Protein 3RJT (pdb70)

CATH classification: 3.40.50.1110

Structure (mmCIF, N/CA/C/O backbone):
data_3RJT
#
_entry.id   3RJT
#
_cell.length_a   94.415
_cell.length_b   94.415
_cell.length_c   135.743
_cell.angle_alpha   90.000
_cell.angle_beta   90.000
_cell.angle_gamma   90.000
#
_symmetry.space_group_name_H-M   'P 4 21 2'
#
loop_
_entity.id
_entity.type
_entity.pdbx_description
1 polymer 'Lipolytic protein G-D-S-L family'
2 non-polymer 'ACETATE ION'
3 non-polymer 1,2-ETHANEDIOL
4 non-polymer 'SULFATE ION'
5 non-polymer 'CHLORIDE ION'
6 water water
#
loop_
_atom_site.group_PDB
_atom_site.id
_atom_site.type_symbol
_atom_site.label_atom_id
_atom_site.label_alt_id
_atom_site.label_comp_id
_atom_site.label_asym_id
_atom_site.label_entity_id
_atom_site.label_seq_id
_atom_site.pdbx_PDB_ins_code
_atom_site.Cartn_x
_atom_site.Cartn_y
_atom_site.Cartn_z
_atom_site.occupancy
_atom_site.B_iso_or_equiv
_atom_site.auth_seq_id
_atom_site.auth_comp_id
_atom_site.auth_asym_id
_atom_site.auth_atom_id
_atom_site.pdbx_PDB_model_num
ATOM 1 N N . ALA A 1 3 ? 24.828 8.246 17.360 1.00 47.07 0 ALA A N 1
ATOM 2 C CA . ALA A 1 3 ? 24.519 9.214 16.261 1.00 46.21 0 ALA A CA 1
ATOM 3 C C . ALA A 1 3 ? 25.045 10.606 16.593 1.00 45.46 0 ALA A C 1
ATOM 4 O O . ALA A 1 3 ? 24.275 11.543 16.844 1.00 45.66 0 ALA A O 1
ATOM 14 N N . ILE A 1 5 ? 27.069 14.297 16.840 1.00 33.48 2 ILE A N 1
ATOM 15 C CA . ILE A 1 5 ? 26.908 15.617 16.279 1.00 29.54 2 ILE A CA 1
ATOM 16 C C . ILE A 1 5 ? 28.344 16.124 16.035 1.00 27.61 2 ILE A C 1
ATOM 17 O O . ILE A 1 5 ? 29.148 16.193 16.978 1.00 28.16 2 ILE A O 1
ATOM 22 N N A GLU A 1 6 ? 28.672 16.433 14.782 0.50 25.47 3 GLU A N 1
ATOM 23 N N B GLU A 1 6 ? 28.653 16.446 14.775 0.50 25.62 3 GLU A N 1
ATOM 24 C CA A GLU A 1 6 ? 30.009 16.908 14.439 0.50 24.95 3 GLU A CA 1
ATOM 25 C CA B GLU A 1 6 ? 29.958 16.980 14.371 0.50 25.25 3 GLU A CA 1
ATOM 26 C C A GLU A 1 6 ? 30.236 18.317 14.987 0.50 23.46 3 GLU A C 1
ATOM 27 C C B GLU A 1 6 ? 30.218 18.342 15.011 0.50 23.58 3 GLU A C 1
ATOM 28 O O A GLU A 1 6 ? 29.300 19.107 15.071 0.50 22.09 3 GLU A O 1
ATOM 29 O O B GLU A 1 6 ? 29.293 19.133 15.161 0.50 22.27 3 GLU A O 1
ATOM 40 N N . PRO A 1 7 ? 31.479 18.631 15.370 1.00 23.09 4 PRO A N 1
ATOM 41 C CA . PRO A 1 7 ? 31.772 19.954 15.950 1.00 22.24 4 PRO A CA 1
ATOM 42 C C . PRO A 1 7 ? 31.447 21.104 14.984 1.00 21.55 4 PRO A C 1
ATOM 43 O O . PRO A 1 7 ? 31.525 20.926 13.743 1.00 22.49 4 PRO A O 1
ATOM 47 N N . GLY A 1 8 ? 31.077 22.264 15.548 1.00 19.55 5 GLY A N 1
ATOM 48 C CA . GLY A 1 8 ? 30.753 23.452 14.767 1.00 19.75 5 GLY A CA 1
ATOM 49 C C . GLY A 1 8 ? 29.424 23.388 14.034 1.00 18.57 5 GLY A C 1
ATOM 50 O O . GLY A 1 8 ? 29.213 24.111 13.070 1.00 22.17 5 GLY A O 1
ATOM 51 N N . SER A 1 9 ? 28.517 22.536 14.476 1.00 17.25 6 SER A N 1
ATOM 52 C CA . SER A 1 9 ? 27.253 22.326 13.778 1.00 16.13 6 SER A CA 1
ATOM 53 C C . SER A 1 9 ? 26.115 23.126 14.380 1.00 14.60 6 SER A C 1
ATOM 54 O O . SER A 1 9 ? 26.140 23.425 15.570 1.00 15.37 6 SER A O 1
ATOM 57 N N . LYS A 1 10 ? 25.122 23.451 13.550 1.00 14.14 7 LYS A N 1
ATOM 58 C CA . LYS A 1 10 ? 23.869 24.066 13.981 1.00 13.47 7 LYS A CA 1
ATOM 59 C C . LYS A 1 10 ? 22.805 22.985 14.108 1.00 12.85 7 LYS A C 1
ATOM 60 O O . LYS A 1 10 ? 22.508 22.253 13.151 1.00 13.78 7 LYS A O 1
ATOM 66 N N . LEU A 1 11 ? 22.232 22.904 15.303 1.00 12.16 8 LEU A N 1
ATOM 67 C CA . LEU A 1 11 ? 21.169 21.944 15.624 1.00 12.08 8 LEU A CA 1
ATOM 68 C C . LEU A 1 11 ? 19.905 22.753 15.831 1.00 12.16 8 LEU A C 1
ATOM 69 O O . LEU A 1 11 ? 19.846 23.556 16.772 1.00 12.44 8 LEU A O 1
ATOM 74 N N . VAL A 1 12 ? 18.925 22.588 14.937 1.00 11.65 9 VAL A N 1
ATOM 75 C CA . VAL A 1 12 ? 17.645 23.316 15.033 1.00 11.24 9 VAL A CA 1
ATOM 76 C C . VAL A 1 12 ? 16.604 22.359 15.602 1.00 11.84 9 VAL A C 1
ATOM 77 O O . VAL A 1 12 ? 16.335 21.293 15.032 1.00 11.95 9 VAL A O 1
ATOM 89 N N . VAL A 1 14 ? 12.778 21.603 16.762 1.00 10.73 11 VAL A N 1
ATOM 90 C CA . VAL A 1 14 ? 11.451 22.032 16.309 1.00 11.48 11 VAL A CA 1
ATOM 91 C C . VAL A 1 14 ? 10.392 21.276 17.074 1.00 11.25 11 VAL A C 1
ATOM 92 O O . VAL A 1 14 ? 10.584 20.103 17.453 1.00 10.81 11 VAL A O 1
ATOM 96 N N . GLY A 1 15 ? 9.231 21.918 17.252 1.00 11.22 12 GLY A N 1
ATOM 97 C CA . GLY A 1 15 ? 8.103 21.253 17.899 1.00 11.64 12 GLY A CA 1
ATOM 98 C C . GLY A 1 15 ? 7.004 22.216 18.275 1.00 12.25 12 GLY A C 1
ATOM 99 O O . GLY A 1 15 ? 6.841 23.263 17.632 1.00 12.45 12 GLY A O 1
ATOM 100 N N . ASP A 1 16 ? 6.277 21.845 19.327 1.00 12.28 13 ASP A N 1
ATOM 101 C CA . ASP A 1 16 ? 5.115 22.597 19.838 1.00 12.03 13 ASP A CA 1
ATOM 102 C C . ASP A 1 16 ? 5.525 23.295 21.138 1.00 12.99 13 ASP A C 1
ATOM 103 O O . ASP A 1 16 ? 6.695 23.655 21.281 1.00 13.01 13 ASP A O 1
ATOM 108 N N A SER A 1 17 ? 4.577 23.578 22.035 0.70 12.85 14 SER A N 1
ATOM 109 N N B SER A 1 17 ? 4.605 23.468 22.080 0.30 12.78 14 SER A N 1
ATOM 110 C CA A SER A 1 17 ? 4.932 24.379 23.229 0.70 13.25 14 SER A CA 1
ATOM 111 C CA B SER A 1 17 ? 4.960 24.150 23.327 0.30 12.97 14 SER A CA 1
ATOM 112 C C A SER A 1 17 ? 6.020 23.707 24.075 0.70 13.40 14 SER A C 1
ATOM 113 C C B SER A 1 17 ? 6.114 23.494 24.100 0.30 13.09 14 SER A C 1
ATOM 114 O O A SER A 1 17 ? 6.770 24.389 24.794 0.70 13.72 14 SER A O 1
ATOM 115 O O B SER A 1 17 ? 6.943 24.188 24.686 0.30 13.07 14 SER A O 1
ATOM 120 N N A ILE A 1 18 ? 6.060 22.365 24.036 0.50 13.22 15 ILE A N 1
ATOM 121 N N B ILE A 1 18 ? 6.184 22.168 24.119 0.50 13.49 15 ILE A N 1
ATOM 122 C CA A ILE A 1 18 ? 7.042 21.581 24.815 0.50 12.93 15 ILE A CA 1
ATOM 123 C CA B ILE A 1 18 ? 7.199 21.561 24.953 0.50 13.71 15 ILE A CA 1
ATOM 124 C C A ILE A 1 18 ? 8.456 21.988 24.395 0.50 12.35 15 ILE A C 1
ATOM 125 C C B ILE A 1 18 ? 8.580 21.867 24.386 0.50 12.86 15 ILE A C 1
ATOM 126 O O A ILE A 1 18 ? 9.360 22.126 25.224 0.50 12.62 15 ILE A O 1
ATOM 127 O O B ILE A 1 18 ? 9.575 21.875 25.120 0.50 12.53 15 ILE A O 1
ATOM 136 N N . THR A 1 19 ? 8.641 22.162 23.081 1.00 12.39 16 THR A N 1
ATOM 137 C CA . THR A 1 19 ? 9.8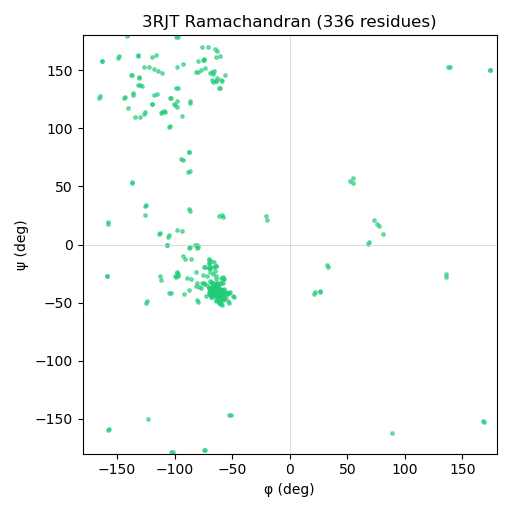93 22.621 22.510 1.00 12.47 16 THR A CA 1
ATOM 138 C C . THR A 1 19 ? 10.042 24.136 22.672 1.00 13.20 16 THR A C 1
ATOM 139 O O . THR A 1 19 ? 11.109 24.600 23.088 1.00 13.73 16 THR A O 1
ATOM 143 N N . ASP A 1 20 ? 8.980 24.893 22.372 1.00 14.08 17 ASP A N 1
ATOM 144 C CA . ASP A 1 20 ? 8.976 26.376 22.454 1.00 15.24 17 ASP A CA 1
ATOM 145 C C . ASP A 1 20 ? 9.491 26.883 23.825 1.00 16.48 17 ASP A C 1
ATOM 146 O O . ASP A 1 20 ? 10.517 27.570 23.933 1.00 16.05 17 ASP A O 1
ATOM 158 N N . GLY A 1 22 ? 8.735 29.367 25.573 1.00 20.03 19 GLY A N 1
ATOM 159 C CA . GLY A 1 22 ? 8.977 30.819 25.674 1.00 21.33 19 GLY A CA 1
ATOM 160 C C . GLY A 1 22 ? 10.214 31.306 24.947 1.00 21.56 19 GLY A C 1
ATOM 161 O O . GLY A 1 22 ? 10.748 32.395 25.254 1.00 22.74 19 GLY A O 1
ATOM 162 N N . ARG A 1 23 ? 10.681 30.516 23.976 1.00 21.69 20 ARG A N 1
ATOM 163 C CA . ARG A 1 23 ? 11.850 30.912 23.179 1.00 21.24 20 ARG A CA 1
ATOM 164 C C . ARG A 1 23 ? 11.640 32.226 22.404 1.00 22.04 20 ARG A C 1
ATOM 165 O O . ARG A 1 23 ? 10.507 32.701 22.192 1.00 23.00 20 ARG A O 1
ATOM 173 N N . ALA A 1 24 ? 12.740 32.814 21.984 1.00 23.66 21 ALA A N 1
ATOM 174 C CA . ALA A 1 24 ? 12.702 34.136 21.368 1.00 24.93 21 ALA A CA 1
ATOM 175 C C . ALA A 1 24 ? 12.212 34.052 19.923 1.00 26.56 21 ALA A C 1
ATOM 176 O O . ALA A 1 24 ? 12.403 33.023 19.242 1.00 25.56 21 ALA A O 1
ATOM 178 N N . HIS A 1 25 ? 11.563 35.129 19.467 1.00 27.61 22 HIS A N 1
ATOM 179 C CA . HIS A 1 25 ? 11.131 35.273 18.081 1.00 29.54 22 HIS A CA 1
ATOM 180 C C . HIS A 1 25 ? 11.912 36.339 17.346 1.00 29.54 22 HIS A C 1
ATOM 181 O O . HIS A 1 25 ? 12.307 37.334 17.947 1.00 31.22 22 HIS A O 1
ATOM 188 N N . PRO A 1 26 ? 12.125 36.143 16.029 1.00 29.24 23 PRO A N 1
ATOM 189 C CA . PRO A 1 26 ? 11.618 35.041 15.194 1.00 27.66 23 PRO A CA 1
ATOM 190 C C . PRO A 1 26 ? 12.336 33.699 15.414 1.00 25.71 23 PRO A C 1
ATOM 191 O O . PRO A 1 26 ? 11.777 32.666 15.050 1.00 25.48 23 PRO A O 1
ATOM 195 N N . VAL A 1 27 ? 13.542 33.721 15.996 1.00 23.07 24 VAL A N 1
ATOM 196 C CA . VAL A 1 27 ? 14.380 32.502 16.144 1.00 21.23 24 VAL A CA 1
ATOM 197 C C . VAL A 1 27 ? 14.983 32.458 17.551 1.00 19.73 24 VAL A C 1
ATOM 198 O O . VAL A 1 27 ? 15.572 33.435 17.982 1.00 21.63 24 VAL A O 1
ATOM 202 N N . GLY A 1 28 ? 14.862 31.332 18.260 1.00 17.73 25 GLY A N 1
ATOM 203 C CA . GLY A 1 28 ? 15.441 31.210 19.600 1.00 16.99 25 GLY A CA 1
ATOM 204 C C . GLY A 1 28 ? 16.891 30.760 19.500 1.00 16.14 25 GLY A C 1
ATOM 205 O O . GLY A 1 28 ? 17.169 29.732 18.898 1.00 15.28 25 GLY A O 1
ATOM 206 N N . GLU A 1 29 ? 17.820 31.556 20.040 1.00 15.90 26 GLU A N 1
ATOM 207 C CA . GLU A 1 29 ? 19.245 31.193 20.064 1.00 16.02 26 GLU A CA 1
ATOM 208 C C . GLU A 1 29 ? 19.734 31.032 21.505 1.00 16.15 26 GLU A C 1
ATOM 209 O O . GLU A 1 29 ? 19.093 31.517 22.433 1.00 16.32 26 GLU A O 1
ATOM 215 N N . ALA A 1 30 ? 20.877 30.378 21.695 1.00 16.13 27 ALA A N 1
ATOM 216 C CA . ALA A 1 30 ? 21.403 30.068 23.043 1.00 16.83 27 ALA A CA 1
ATOM 217 C C . ALA A 1 30 ? 21.730 31.268 23.916 1.00 18.21 27 ALA A C 1
ATOM 218 O O . ALA A 1 30 ? 21.501 31.208 25.117 1.00 18.61 27 ALA A O 1
ATOM 220 N N . PRO A 1 31 ? 22.331 32.316 23.349 1.00 20.15 28 PRO A N 1
ATOM 221 C CA . PRO A 1 31 ? 22.805 33.364 24.232 1.00 22.49 28 PRO A CA 1
ATOM 222 C C . PRO A 1 31 ? 21.697 33.914 25.104 1.00 24.45 28 PRO A C 1
ATOM 223 O O . PRO A 1 31 ? 20.547 34.075 24.675 1.00 23.21 28 PRO A O 1
ATOM 227 N N A ARG A 1 32 ? 22.000 34.082 26.395 0.50 26.35 29 ARG A N 1
ATOM 228 N N B ARG A 1 32 ? 22.113 34.314 26.304 0.50 24.93 29 ARG A N 1
ATOM 229 C CA A ARG A 1 32 ? 20.980 34.392 27.432 0.50 27.64 29 ARG A CA 1
ATOM 230 C CA B ARG A 1 32 ? 21.240 34.999 27.237 0.50 25.27 29 ARG A CA 1
ATOM 231 C C A ARG A 1 32 ? 19.985 33.252 27.757 0.50 27.33 29 ARG A C 1
ATOM 232 C C B ARG A 1 32 ? 19.821 34.405 27.322 0.50 25.11 29 ARG A C 1
ATOM 233 O O A ARG A 1 32 ? 20.352 32.155 28.244 0.50 27.88 29 ARG A O 1
ATOM 234 O O B ARG A 1 32 ? 18.862 35.135 27.404 0.50 24.78 29 ARG A O 1
ATOM 249 N N A GLY A 1 33 ? 18.702 33.555 27.511 0.50 26.52 30 GLY A N 1
ATOM 250 N N B GLY A 1 33 ? 19.679 33.074 27.255 0.50 25.64 30 GLY A N 1
ATOM 251 C CA A GLY A 1 33 ? 17.613 32.591 27.602 0.50 25.08 30 GLY A CA 1
ATOM 252 C CA B GLY A 1 33 ? 18.366 32.422 27.486 0.50 24.94 30 GLY A CA 1
ATOM 253 C C A GLY A 1 33 ? 16.856 32.618 26.297 0.50 24.44 30 GLY A C 1
ATOM 254 C C B GLY A 1 33 ? 17.253 32.375 26.429 0.50 24.93 30 GLY A C 1
ATOM 255 O O A GLY A 1 33 ? 15.601 32.489 26.260 0.50 22.81 30 GLY A O 1
ATOM 256 O O B GLY A 1 33 ? 16.128 31.976 26.736 0.50 25.13 30 GLY A O 1
ATOM 257 N N . GLY A 1 34 ? 17.591 32.742 25.185 1.00 23.22 31 GLY A N 1
ATOM 258 C CA . GLY A 1 34 ? 16.775 32.775 23.970 1.00 22.19 31 GLY A CA 1
ATOM 259 C C . GLY A 1 34 ? 16.157 31.425 23.646 1.00 19.44 31 GLY A C 1
ATOM 260 O O . GLY A 1 34 ? 15.236 31.350 22.807 1.00 20.16 31 GLY A O 1
ATOM 261 N N . LEU A 1 35 ? 16.722 30.344 24.207 1.00 19.16 32 LEU A N 1
ATOM 262 C CA . LEU A 1 35 ? 16.161 29.017 23.944 1.00 17.27 32 LEU A CA 1
ATOM 263 C C . LEU A 1 35 ? 14.940 28.690 24.772 1.00 17.85 32 LEU A C 1
ATOM 264 O O . LEU A 1 35 ? 14.354 27.636 24.605 1.00 16.08 32 LEU A O 1
ATOM 269 N N . GLY A 1 36 ? 14.528 29.586 25.655 1.00 19.62 33 GLY A N 1
ATOM 270 C CA . GLY A 1 36 ? 13.448 29.226 26.574 1.00 19.13 33 GLY A CA 1
ATOM 271 C C . GLY A 1 36 ? 13.966 28.581 27.854 1.00 19.34 33 GLY A C 1
ATOM 272 O O . GLY A 1 36 ? 15.139 28.683 28.195 1.00 20.09 33 GLY A O 1
ATOM 273 N N A ASN A 1 37 ? 13.053 27.931 28.557 0.50 18.23 34 ASN A N 1
ATOM 274 N N B ASN A 1 37 ? 13.093 27.930 28.632 0.50 19.36 34 ASN A N 1
ATOM 275 C CA A ASN A 1 37 ? 13.373 27.407 29.866 0.50 16.51 34 ASN A CA 1
ATOM 276 C CA B ASN A 1 37 ? 13.510 27.363 29.952 0.50 18.65 34 ASN A CA 1
ATOM 277 C C A ASN A 1 37 ? 12.941 25.960 30.036 0.50 16.05 34 ASN A C 1
ATOM 278 C C B ASN A 1 37 ? 13.332 25.829 30.105 0.50 17.02 34 ASN A C 1
ATOM 279 O O A ASN A 1 37 ? 12.440 25.578 31.125 0.50 16.55 34 ASN A O 1
ATOM 280 O O B ASN A 1 37 ? 13.335 25.255 31.215 0.50 16.73 34 ASN A O 1
ATOM 289 N N . GLY A 1 38 ? 13.163 25.171 28.979 1.00 14.66 35 GLY A N 1
ATOM 290 C CA . GLY A 1 38 ? 12.810 23.740 28.955 1.00 13.09 35 GLY A CA 1
ATOM 291 C C . GLY A 1 38 ? 13.911 22.881 28.361 1.00 11.85 35 GLY A C 1
ATOM 292 O O . GLY A 1 38 ? 15.114 23.192 28.442 1.00 11.41 35 GLY A O 1
ATOM 293 N N . TYR A 1 39 ? 13.511 21.791 27.724 1.00 10.90 36 TYR A N 1
ATOM 294 C CA . TYR A 1 39 ? 14.509 20.785 27.340 1.00 10.72 36 TYR A CA 1
ATOM 295 C C . TYR A 1 39 ? 15.523 21.305 26.324 1.00 10.78 36 TYR A C 1
ATOM 296 O O . TYR A 1 39 ? 16.672 20.868 26.336 1.00 11.54 36 TYR A O 1
ATOM 305 N N . VAL A 1 40 ? 15.097 22.172 25.410 1.00 10.11 37 VAL A N 1
ATOM 306 C CA . VAL A 1 40 ? 16.052 22.667 24.393 1.00 10.66 37 VAL A CA 1
ATOM 307 C C . VAL A 1 40 ? 17.172 23.479 25.088 1.00 11.02 37 VAL A C 1
ATOM 308 O O . VAL A 1 40 ? 18.361 23.271 24.819 1.00 11.68 37 VAL A O 1
ATOM 312 N N . ALA A 1 41 ? 16.785 24.318 26.040 1.00 10.72 38 ALA A N 1
ATOM 313 C CA . ALA A 1 41 ? 17.779 25.061 26.810 1.00 10.74 38 ALA A CA 1
ATOM 314 C C . ALA A 1 41 ? 18.686 24.115 27.626 1.00 10.82 38 ALA A C 1
ATOM 315 O O . ALA A 1 41 ? 19.895 24.362 27.756 1.00 11.81 38 ALA A O 1
ATOM 317 N N . LEU A 1 42 ? 18.105 23.038 28.175 1.00 11.13 39 LEU A N 1
ATOM 318 C CA . LEU A 1 42 ? 18.893 22.070 28.940 1.00 11.24 39 LEU A CA 1
ATOM 319 C C . LEU A 1 42 ? 19.847 21.311 28.031 1.00 11.35 39 LEU A C 1
ATOM 320 O O . LEU A 1 42 ? 20.974 21.016 28.444 1.00 12.66 39 LEU A O 1
ATOM 325 N N . VAL A 1 43 ? 19.411 20.981 26.811 1.00 11.23 40 VAL A N 1
ATOM 326 C CA . VAL A 1 43 ? 20.313 20.321 25.856 1.00 11.85 40 VAL A CA 1
ATOM 327 C C . VAL A 1 43 ? 21.508 21.236 25.571 1.00 11.65 40 VAL A C 1
ATOM 328 O O . VAL A 1 43 ? 22.667 20.811 25.671 1.00 12.60 40 VAL A O 1
ATOM 332 N N . ASP A 1 44 ? 21.232 22.503 25.252 1.00 11.51 41 ASP A N 1
ATOM 333 C CA . ASP A 1 44 ? 22.314 23.443 25.011 1.00 12.55 41 ASP A CA 1
ATOM 334 C C . ASP A 1 44 ? 23.217 23.566 26.262 1.00 12.58 41 ASP A C 1
ATOM 335 O O . ASP A 1 44 ? 24.452 23.556 26.117 1.00 12.74 41 ASP A O 1
ATOM 340 N N . ALA A 1 45 ? 22.614 23.673 27.452 1.00 11.01 42 ALA A N 1
ATOM 341 C CA . ALA A 1 45 ? 23.427 23.854 28.646 1.00 11.71 42 ALA A CA 1
ATOM 342 C C . ALA A 1 45 ? 24.383 22.669 28.837 1.00 12.03 42 ALA A C 1
ATOM 343 O O . ALA A 1 45 ? 25.556 22.865 29.176 1.00 12.80 42 ALA A O 1
ATOM 345 N N . HIS A 1 46 ? 23.887 21.445 28.647 1.00 12.39 43 HIS A N 1
ATOM 346 C CA . HIS A 1 46 ? 24.781 20.287 28.800 1.00 12.37 43 HIS A CA 1
ATOM 347 C C . HIS A 1 46 ? 25.879 20.283 27.746 1.00 12.78 43 HIS A C 1
ATOM 348 O O . HIS A 1 46 ? 27.019 19.977 28.053 1.00 14.30 43 HIS A O 1
ATOM 355 N N . LEU A 1 47 ? 25.529 20.594 26.494 1.00 12.66 44 LEU A N 1
ATOM 356 C CA . LEU A 1 47 ? 26.559 20.629 25.451 1.00 12.96 44 LEU A CA 1
ATOM 357 C C . LEU A 1 47 ? 27.632 21.642 25.761 1.00 13.08 44 LEU A C 1
ATOM 358 O O . LEU A 1 47 ? 28.815 21.365 25.554 1.00 14.22 44 LEU A O 1
ATOM 363 N N . GLN A 1 48 ? 27.242 22.805 26.271 1.00 12.86 45 GLN A N 1
ATOM 364 C CA . GLN A 1 48 ? 28.278 23.815 26.525 1.00 14.05 45 GLN A CA 1
ATOM 365 C C . GLN A 1 48 ? 29.110 23.509 27.783 1.00 14.20 45 GLN A C 1
ATOM 366 O O . GLN A 1 48 ? 30.284 23.868 27.823 1.00 15.56 45 GLN A O 1
ATOM 372 N N . VAL A 1 49 ? 28.495 22.910 28.809 1.00 13.78 46 VAL A N 1
ATOM 373 C CA . VAL A 1 49 ? 29.189 22.609 30.062 1.00 15.18 46 VAL A CA 1
ATOM 374 C C . VAL A 1 49 ? 30.079 21.398 29.947 1.00 15.49 46 VAL A C 1
ATOM 375 O O . VAL A 1 49 ? 31.188 21.401 30.490 1.00 16.73 46 VAL A O 1
ATOM 379 N N . LEU A 1 50 ? 29.616 20.401 29.203 1.00 15.55 47 LEU A N 1
ATOM 380 C CA . LEU A 1 50 ? 30.354 19.139 29.081 1.00 16.55 47 LEU A CA 1
ATOM 381 C C . LEU A 1 50 ? 31.182 19.040 27.822 1.00 16.41 47 LEU A C 1
ATOM 382 O O . LEU A 1 50 ? 32.205 18.356 27.826 1.00 17.87 47 LEU A O 1
ATOM 387 N N . HIS A 1 51 ? 30.766 19.725 26.752 1.00 16.23 48 HIS A N 1
ATOM 388 C CA . HIS A 1 51 ? 31.504 19.652 25.472 1.00 15.93 48 HIS A CA 1
ATOM 389 C C . HIS A 1 51 ? 31.645 21.026 24.814 1.00 15.54 48 HIS A C 1
ATOM 390 O O . HIS A 1 51 ? 31.293 21.208 23.655 1.00 15.36 48 HIS A O 1
ATOM 397 N N . PRO A 1 52 ? 32.178 21.983 25.574 1.00 14.94 49 PRO A N 1
ATOM 398 C CA . PRO A 1 52 ? 32.269 23.344 25.020 1.00 15.30 49 PRO A CA 1
ATOM 399 C C . PRO A 1 52 ? 33.083 23.380 23.732 1.00 16.42 49 PRO A C 1
ATOM 400 O O . PRO A 1 52 ? 32.769 24.163 22.830 1.00 17.00 49 PRO A O 1
ATOM 404 N N . ASP A 1 53 ? 34.099 22.515 23.607 1.00 16.57 50 ASP A N 1
ATOM 405 C CA . ASP A 1 53 ? 34.922 22.568 22.405 1.00 18.39 50 ASP A CA 1
ATOM 406 C C . ASP A 1 53 ? 34.217 22.075 21.147 1.00 18.12 50 ASP A C 1
ATOM 407 O O . ASP A 1 53 ? 34.746 22.304 20.024 1.00 20.05 50 ASP A O 1
ATOM 412 N N A TRP A 1 54 ? 33.076 21.380 21.310 0.50 17.61 51 TRP A N 1
ATOM 413 N N B TRP A 1 54 ? 33.067 21.436 21.295 0.50 18.55 51 TRP A N 1
ATOM 414 C CA A TRP A 1 54 ? 32.241 20.929 20.162 0.50 16.95 51 TRP A CA 1
ATOM 415 C CA B TRP A 1 54 ? 32.324 20.991 20.124 0.50 18.68 51 TRP A CA 1
ATOM 416 C C A TRP A 1 54 ? 31.689 22.122 19.362 0.50 16.23 51 TRP A C 1
ATOM 417 C C B TRP A 1 54 ? 31.524 22.116 19.456 0.50 18.10 51 TRP A C 1
ATOM 418 O O A TRP A 1 54 ? 31.435 21.991 18.185 0.50 15.25 51 TRP A O 1
ATOM 419 O O B TRP A 1 54 ? 30.966 21.926 18.383 0.50 17.31 51 TRP A O 1
ATOM 440 N N A ARG A 1 55 ? 31.493 23.275 20.008 0.50 15.24 52 ARG A N 1
ATOM 441 N N B ARG A 1 55 ? 31.494 23.284 20.099 0.50 17.17 52 ARG A N 1
ATOM 442 C CA A ARG A 1 55 ? 30.918 24.452 19.318 0.50 14.54 52 ARG A CA 1
ATOM 443 C CA B ARG A 1 55 ? 30.934 24.491 19.483 0.50 16.74 52 ARG A CA 1
ATOM 444 C C A ARG A 1 55 ? 29.558 24.183 18.670 0.50 13.67 52 ARG A C 1
ATOM 445 C C B ARG A 1 55 ? 29.625 24.221 18.747 0.50 15.76 52 ARG A C 1
ATOM 446 O O A ARG A 1 55 ? 29.322 24.530 17.508 0.50 14.46 52 ARG A O 1
ATOM 447 O O B ARG A 1 55 ? 29.452 24.624 17.598 0.50 16.67 52 ARG A O 1
ATOM 462 N N A ILE A 1 56 ? 28.657 23.563 19.426 0.50 13.36 53 ILE A N 1
ATOM 463 N N B ILE A 1 56 ? 28.699 23.532 19.410 0.50 15.23 53 ILE A N 1
ATOM 464 C CA A ILE A 1 56 ? 27.321 23.259 18.915 0.50 12.52 53 ILE A CA 1
ATOM 465 C CA B ILE A 1 56 ? 27.386 23.274 18.820 0.50 14.22 53 ILE A CA 1
ATOM 466 C C A ILE A 1 56 ? 26.367 24.433 19.100 0.50 12.84 53 ILE A C 1
ATOM 467 C C B ILE A 1 56 ? 26.446 24.449 19.069 0.50 13.83 53 ILE A C 1
ATOM 468 O O A ILE A 1 56 ? 26.095 24.848 20.238 0.50 12.97 53 ILE A O 1
ATOM 469 O O B ILE A 1 56 ? 26.283 24.892 20.213 0.50 13.95 53 ILE A O 1
ATOM 478 N N . ARG A 1 57 ? 25.865 24.965 17.985 1.00 12.59 54 ARG A N 1
ATOM 479 C CA . ARG A 1 57 ? 24.916 26.081 18.023 1.00 13.10 54 ARG A CA 1
ATOM 480 C C . ARG A 1 57 ? 23.517 25.519 18.055 1.00 12.30 54 ARG A C 1
ATOM 481 O O . ARG A 1 57 ? 23.050 24.926 17.068 1.00 13.70 54 ARG A O 1
ATOM 489 N N . VAL A 1 58 ? 22.857 25.656 19.200 1.00 11.92 55 VAL A N 1
ATOM 490 C CA . VAL A 1 58 ? 21.496 25.111 19.371 1.00 11.67 55 VAL A CA 1
ATOM 491 C C . VAL A 1 58 ? 20.492 26.216 19.125 1.00 12.34 55 VAL A C 1
ATOM 492 O O . VAL A 1 58 ? 20.651 27.341 19.626 1.00 13.40 55 VAL A O 1
ATOM 496 N N . VAL A 1 59 ? 19.452 25.906 18.352 1.00 11.70 56 VAL A N 1
ATOM 497 C CA . VAL A 1 59 ? 18.439 26.875 17.944 1.00 12.17 56 VAL A CA 1
ATOM 498 C C . VAL A 1 59 ? 17.077 26.261 18.228 1.00 12.17 56 VAL A C 1
ATOM 499 O O . VAL A 1 59 ? 16.892 25.047 18.065 1.00 13.47 56 VAL A O 1
ATOM 503 N N . ASN A 1 60 ? 16.140 27.103 18.660 1.00 12.47 57 ASN A N 1
ATOM 504 C CA . ASN A 1 60 ? 14.786 26.662 19.003 1.00 12.74 57 ASN A CA 1
ATOM 505 C C . ASN A 1 60 ? 13.771 27.365 18.112 1.00 12.57 57 ASN A C 1
ATOM 506 O O . ASN A 1 60 ? 13.658 28.595 18.150 1.00 13.15 57 ASN A O 1
ATOM 511 N N . VAL A 1 61 ? 12.992 26.583 17.354 1.00 12.67 58 VAL A N 1
ATOM 512 C CA . VAL A 1 61 ? 11.876 27.176 16.577 1.00 13.69 58 VAL A CA 1
ATOM 513 C C . VAL A 1 61 ? 10.562 26.479 16.902 1.00 14.08 58 VAL A C 1
ATOM 514 O O . VAL A 1 61 ? 9.646 26.416 16.073 1.00 15.51 58 VAL A O 1
ATOM 518 N N . GLY A 1 62 ? 10.444 26.042 18.145 1.00 14.61 59 GLY A N 1
ATOM 519 C CA . GLY A 1 62 ? 9.166 25.420 18.616 1.00 14.13 59 GLY A CA 1
ATOM 520 C C . GLY A 1 62 ? 8.079 26.481 18.705 1.00 14.24 59 GLY A C 1
ATOM 521 O O . GLY A 1 62 ? 8.343 27.653 19.027 1.00 15.95 59 GLY A O 1
ATOM 522 N N . THR A 1 63 ? 6.837 26.071 18.450 1.00 14.83 60 THR A N 1
ATOM 523 C CA . THR A 1 63 ? 5.689 26.981 18.523 1.00 14.59 60 THR A CA 1
ATOM 524 C C . THR A 1 63 ? 4.490 26.352 19.236 1.00 14.99 60 THR A C 1
ATOM 525 O O . THR A 1 63 ? 3.963 25.340 18.787 1.00 14.18 60 THR A O 1
ATOM 529 N N A SER A 1 64 ? 4.090 26.942 20.368 0.70 15.71 61 SER A N 1
ATOM 530 N N B SER A 1 64 ? 4.067 26.990 20.328 0.30 14.86 61 SER A N 1
ATOM 531 C CA A SER A 1 64 ? 2.939 26.464 21.130 0.70 15.08 61 SER A CA 1
ATOM 532 C CA B SER A 1 64 ? 2.881 26.597 21.081 0.30 14.22 61 SER A CA 1
ATOM 533 C C A SER A 1 64 ? 1.693 26.239 20.271 0.70 14.97 61 SER A C 1
ATOM 534 C C B SER A 1 64 ? 1.688 26.227 20.193 0.30 14.31 61 SER A C 1
ATOM 535 O O A SER A 1 64 ? 1.344 27.068 19.409 0.70 15.59 61 SER A O 1
ATOM 536 O O B SER A 1 64 ? 1.355 26.956 19.244 0.30 14.60 61 SER A O 1
ATOM 541 N N . GLY A 1 65 ? 1.071 25.082 20.487 1.00 13.60 62 GLY A N 1
ATOM 542 C CA . GLY A 1 65 ? -0.195 24.689 19.846 1.00 14.13 62 GLY A CA 1
ATOM 543 C C . GLY A 1 65 ? -0.021 23.978 18.508 1.00 13.13 62 GLY A C 1
ATOM 544 O O . GLY A 1 65 ? -0.986 23.471 17.957 1.00 14.43 62 GLY A O 1
ATOM 545 N N . ASN A 1 66 ? 1.203 23.894 17.992 1.00 12.81 63 ASN A N 1
ATOM 546 C CA . ASN A 1 66 ? 1.374 23.336 16.634 1.00 12.31 63 ASN A CA 1
ATOM 547 C C . ASN A 1 66 ? 1.015 21.848 16.575 1.00 11.55 63 ASN A C 1
ATOM 548 O O . ASN A 1 66 ? 1.410 21.041 17.443 1.00 11.90 63 ASN A O 1
ATOM 553 N N . THR A 1 67 ? 0.349 21.490 15.472 1.00 11.66 64 THR A N 1
ATOM 554 C CA . THR A 1 67 ? 0.279 20.107 15.053 1.00 11.72 64 THR A CA 1
ATOM 555 C C . THR A 1 67 ? 1.351 19.877 13.984 1.00 11.94 64 THR A C 1
ATOM 556 O O . THR A 1 67 ? 2.059 20.807 13.557 1.00 12.72 64 THR A O 1
ATOM 560 N N . VAL A 1 68 ? 1.445 18.646 13.509 1.00 11.37 65 VAL A N 1
ATOM 561 C CA . VAL A 1 68 ? 2.408 18.394 12.433 1.00 12.02 65 VAL A CA 1
ATOM 562 C C . VAL A 1 68 ? 2.042 19.160 11.146 1.00 12.76 65 VAL A C 1
ATOM 563 O O . VAL A 1 68 ? 2.926 19.482 10.350 1.00 12.64 65 VAL A O 1
ATOM 567 N N . ALA A 1 69 ? 0.751 19.443 10.952 1.00 12.75 66 ALA A N 1
ATOM 568 C CA . ALA A 1 69 ? 0.338 20.229 9.779 1.00 13.43 66 ALA A CA 1
ATOM 569 C C . ALA A 1 69 ? 0.860 21.660 9.879 1.00 14.02 66 ALA A C 1
ATOM 570 O O . ALA A 1 69 ? 1.280 22.248 8.882 1.00 14.64 66 ALA A O 1
ATOM 572 N N . ASP A 1 70 ? 0.839 22.216 11.088 1.00 13.69 67 ASP A N 1
ATOM 573 C CA . ASP A 1 70 ? 1.380 23.578 11.317 1.00 13.85 67 ASP A CA 1
ATOM 574 C C . ASP A 1 70 ? 2.884 23.586 11.111 1.00 13.44 67 ASP A C 1
ATOM 575 O O . ASP A 1 70 ? 3.437 24.510 10.514 1.00 15.05 67 ASP A O 1
ATOM 580 N N . VAL A 1 71 ? 3.561 22.547 11.601 1.00 12.63 68 VAL A N 1
ATOM 581 C CA . VAL A 1 71 ? 5.002 22.452 11.425 1.00 12.07 68 VAL A CA 1
ATOM 582 C C . VAL A 1 71 ? 5.346 22.378 9.930 1.00 12.10 68 VAL A C 1
ATOM 583 O O . VAL A 1 71 ? 6.250 23.084 9.438 1.00 12.85 68 VAL A O 1
ATOM 587 N N . ALA A 1 72 ? 4.609 21.544 9.192 1.00 11.91 69 ALA A N 1
ATOM 588 C CA . ALA A 1 72 ? 4.899 21.372 7.758 1.00 12.41 69 ALA A CA 1
ATOM 589 C C . ALA A 1 72 ? 4.705 22.691 6.990 1.00 14.01 69 ALA A C 1
ATOM 590 O O . ALA A 1 72 ? 5.479 22.997 6.083 1.00 14.52 69 ALA A O 1
ATOM 592 N N . ARG A 1 73 ? 3.657 23.463 7.341 1.00 14.56 70 ARG A N 1
ATOM 593 C CA . ARG A 1 73 ? 3.371 24.716 6.643 1.00 16.11 70 ARG A CA 1
ATOM 594 C C . ARG A 1 73 ? 4.536 25.696 6.774 1.00 15.08 70 ARG A C 1
ATOM 595 O O . ARG A 1 73 ? 4.813 26.461 5.858 1.00 17.63 70 ARG A O 1
ATOM 603 N N . ARG A 1 74 ? 5.228 25.661 7.907 1.00 13.77 71 ARG A N 1
ATOM 604 C CA . ARG A 1 74 ? 6.291 26.638 8.144 1.00 13.69 71 ARG A CA 1
ATOM 605 C C . ARG A 1 74 ? 7.690 26.063 8.006 1.00 14.01 71 ARG A C 1
ATOM 606 O O . ARG A 1 74 ? 8.662 26.749 8.273 1.00 15.40 71 ARG A O 1
ATOM 614 N N . TRP A 1 75 ? 7.792 24.808 7.565 1.00 13.17 72 TRP A N 1
ATOM 615 C CA . TRP A 1 75 ? 9.073 24.110 7.585 1.00 12.96 72 TRP A CA 1
ATOM 616 C C . TRP A 1 75 ? 10.167 24.781 6.780 1.00 13.58 72 TRP A C 1
ATOM 617 O O . TRP A 1 75 ? 11.304 24.957 7.256 1.00 13.49 72 TRP A O 1
ATOM 628 N N . GLU A 1 76 ? 9.869 25.105 5.523 1.00 13.36 73 GLU A N 1
ATOM 629 C CA . GLU A 1 76 ? 10.931 25.687 4.703 1.00 14.71 73 GLU A CA 1
ATOM 630 C C . GLU A 1 76 ? 11.386 27.034 5.206 1.00 16.29 73 GLU A C 1
ATOM 631 O O . GLU A 1 76 ? 12.590 27.286 5.274 1.00 16.95 73 GLU A O 1
ATOM 637 N N . ASP A 1 77 ? 10.441 27.869 5.631 1.00 16.76 74 ASP A N 1
ATOM 638 C CA . ASP A 1 77 ? 10.804 29.233 6.030 1.00 18.15 74 ASP A CA 1
ATOM 639 C C . ASP A 1 77 ? 11.380 29.304 7.439 1.00 17.44 74 ASP A C 1
ATOM 640 O O . ASP A 1 77 ? 12.217 30.174 7.719 1.00 18.98 74 ASP A O 1
ATOM 645 N N . ASP A 1 78 ? 10.912 28.449 8.353 1.00 16.49 75 ASP A N 1
ATOM 646 C CA . ASP A 1 78 ? 11.340 28.561 9.749 1.00 16.26 75 ASP A CA 1
ATOM 647 C C . ASP A 1 78 ? 12.478 27.622 10.103 1.00 15.66 75 ASP A C 1
ATOM 648 O O . ASP A 1 78 ? 13.188 27.862 11.097 1.00 16.57 75 ASP A O 1
ATOM 653 N N . VAL A 1 79 ? 12.607 26.509 9.364 1.00 14.22 76 VAL A N 1
ATOM 654 C CA . VAL A 1 79 ? 13.562 25.472 9.743 1.00 13.49 76 VAL A CA 1
ATOM 655 C C . VAL A 1 79 ? 14.660 25.402 8.671 1.00 13.73 76 VAL A C 1
ATOM 656 O O . VAL A 1 79 ? 15.839 25.673 8.956 1.00 14.31 76 VAL A O 1
ATOM 668 N N . ALA A 1 81 ? 15.415 27.266 6.105 1.00 15.07 78 ALA A N 1
ATOM 669 C CA . ALA A 1 81 ? 16.088 28.535 5.802 1.00 16.48 78 ALA A CA 1
ATOM 670 C C . ALA A 1 81 ? 17.238 28.840 6.751 1.00 16.33 78 ALA A C 1
ATOM 671 O O . ALA A 1 81 ? 18.097 29.686 6.427 1.00 17.79 78 ALA A O 1
ATOM 673 N N . LEU A 1 82 ? 17.248 28.190 7.918 1.00 15.76 79 LEU A N 1
ATOM 674 C CA . LEU A 1 82 ? 18.334 28.389 8.888 1.00 15.25 79 LEU A CA 1
ATOM 675 C C . LEU A 1 82 ? 19.576 27.576 8.554 1.00 15.97 79 LEU A C 1
ATOM 676 O O . LEU A 1 82 ? 20.574 27.656 9.263 1.00 16.76 79 LEU A O 1
ATOM 681 N N . GLN A 1 83 ? 19.526 26.804 7.467 1.00 15.85 80 GLN A N 1
ATOM 682 C CA . GLN A 1 83 ? 20.672 25.954 7.065 1.00 16.53 80 GLN A CA 1
ATOM 683 C C . GLN A 1 83 ? 21.169 25.063 8.209 1.00 16.10 80 GLN A C 1
ATOM 684 O O . GLN A 1 83 ? 22.353 25.065 8.574 1.00 17.60 80 GLN A O 1
ATOM 690 N N . PRO A 1 84 ? 20.248 24.280 8.794 1.00 13.93 81 PRO A N 1
ATOM 691 C CA . PRO A 1 84 ? 20.667 23.409 9.878 1.00 13.99 81 PRO A CA 1
ATOM 692 C C . PRO A 1 84 ? 21.622 22.316 9.402 1.00 13.91 81 PRO A C 1
ATOM 693 O O . PRO A 1 84 ? 21.495 21.794 8.273 1.00 15.15 81 PRO A O 1
ATOM 697 N N . ASP A 1 85 ? 22.549 21.933 10.276 1.00 13.01 82 ASP A N 1
ATOM 698 C CA . ASP A 1 85 ? 23.281 20.674 10.087 1.00 12.97 82 ASP A CA 1
ATOM 699 C C . ASP A 1 85 ? 22.543 19.498 10.671 1.00 12.66 82 ASP A C 1
ATOM 700 O O . ASP A 1 85 ? 22.695 18.353 10.210 1.00 13.42 82 ASP A O 1
ATOM 705 N N . TYR A 1 86 ? 21.769 19.757 11.724 1.00 11.66 83 TYR A N 1
ATOM 706 C CA . TYR A 1 86 ? 20.980 18.708 12.380 1.00 12.30 83 TYR A CA 1
ATOM 707 C C . TYR A 1 86 ? 19.629 19.308 12.689 1.00 12.20 83 TYR A C 1
ATOM 708 O O . TYR A 1 86 ? 19.524 20.495 13.015 1.00 12.90 83 TYR A O 1
ATOM 717 N N . VAL A 1 87 ? 18.590 18.485 12.605 1.00 11.91 84 VAL A N 1
ATOM 718 C CA . VAL A 1 87 ? 17.224 18.913 12.962 1.00 11.56 84 VAL A CA 1
ATOM 719 C C . VAL A 1 87 ? 16.644 17.886 13.908 1.00 11.33 84 VAL A C 1
ATOM 720 O O . VAL A 1 87 ? 16.818 16.675 13.695 1.00 12.10 84 VAL A O 1
ATOM 724 N N . SER A 1 88 ? 15.967 18.350 14.956 1.00 10.82 85 SER A N 1
ATOM 725 C CA . SER A 1 88 ? 15.136 17.447 15.762 1.00 11.06 85 SER A CA 1
ATOM 726 C C . SER A 1 88 ? 13.692 17.916 15.672 1.00 10.59 85 SER A C 1
ATOM 727 O O . SER A 1 88 ? 13.406 19.111 15.554 1.00 12.14 85 SER A O 1
ATOM 730 N N . LEU A 1 89 ? 12.776 16.962 15.808 1.00 9.70 86 LEU A N 1
ATOM 731 C CA . LEU A 1 89 ? 11.362 17.284 15.760 1.00 9.75 86 LEU A CA 1
ATOM 732 C C . LEU A 1 89 ? 10.636 16.430 16.790 1.00 9.84 86 LEU A C 1
ATOM 733 O O . LEU A 1 89 ? 10.660 15.188 16.698 1.00 10.85 86 LEU A O 1
ATOM 746 N N . ILE A 1 91 ? 6.674 16.176 17.889 1.00 9.83 88 ILE A N 1
ATOM 747 C CA . ILE A 1 91 ? 5.341 16.712 17.515 1.00 9.78 88 ILE A CA 1
ATOM 748 C C . ILE A 1 91 ? 4.362 15.556 17.567 1.00 10.66 88 ILE A C 1
ATOM 749 O O . ILE A 1 91 ? 4.771 14.395 17.387 1.00 11.07 88 ILE A O 1
ATOM 754 N N . GLY A 1 92 ? 3.100 15.878 17.821 1.00 9.98 89 GLY A N 1
ATOM 755 C CA . GLY A 1 92 ? 2.044 14.892 17.842 1.00 10.55 89 GLY A CA 1
ATOM 756 C C . GLY A 1 92 ? 1.105 15.046 19.009 1.00 10.06 89 GLY A C 1
ATOM 757 O O . GLY A 1 92 ? -0.060 14.622 18.895 1.00 11.38 89 GLY A O 1
ATOM 758 N N . VAL A 1 93 ? 1.561 15.593 20.148 1.00 9.89 90 VAL A N 1
ATOM 759 C CA . VAL A 1 93 ? 0.621 15.635 21.267 1.00 9.90 90 VAL A CA 1
ATOM 760 C C . VAL A 1 93 ? -0.602 16.502 20.938 1.00 9.78 90 VAL A C 1
ATOM 761 O O . VAL A 1 93 ? -1.734 16.131 21.310 1.00 11.04 90 VAL A O 1
ATOM 765 N N . ASN A 1 94 ? -0.405 17.622 20.244 1.00 10.10 91 ASN A N 1
ATOM 766 C CA . ASN A 1 94 ? -1.584 18.454 19.899 1.00 9.94 91 ASN A CA 1
ATOM 767 C C . ASN A 1 94 ? -2.479 17.793 18.870 1.00 10.51 91 ASN A C 1
ATOM 768 O O . ASN A 1 94 ? -3.725 17.911 18.956 1.00 10.98 91 ASN A O 1
ATOM 773 N N . ASP A 1 95 ? -1.859 17.104 17.898 1.00 10.05 92 ASP A N 1
ATOM 774 C CA . ASP A 1 95 ? -2.586 16.393 16.839 1.00 11.07 92 ASP A CA 1
ATOM 775 C C . ASP A 1 95 ? -3.607 15.454 17.466 1.00 11.16 92 ASP A C 1
ATOM 776 O O . ASP A 1 95 ? -4.737 15.341 16.968 1.00 11.64 92 ASP A O 1
ATOM 781 N N . VAL A 1 96 ? -3.185 14.777 18.549 1.00 10.91 93 VAL A N 1
ATOM 782 C CA . VAL A 1 96 ? -4.080 13.900 19.314 1.00 10.75 93 VAL A CA 1
ATOM 783 C C . VAL A 1 96 ? -4.989 14.699 20.263 1.00 10.03 93 VAL A C 1
ATOM 784 O O . VAL A 1 96 ? -6.205 14.462 20.330 1.00 10.30 93 VAL A O 1
ATOM 788 N N . TRP A 1 97 ? -4.396 15.592 21.044 1.00 9.74 94 TRP A N 1
ATOM 789 C CA . TRP A 1 97 ? -5.127 16.258 22.137 1.00 9.94 94 TRP A CA 1
ATOM 790 C C . TRP A 1 97 ? -6.373 16.987 21.624 1.00 10.28 94 TRP A C 1
ATOM 791 O O . TRP A 1 97 ? -7.419 16.954 22.279 1.00 10.67 94 TRP A O 1
ATOM 802 N N . ARG A 1 98 ? -6.281 17.617 20.451 1.00 10.68 95 ARG A N 1
ATOM 803 C CA . ARG A 1 98 ? -7.449 18.354 19.932 1.00 10.41 95 ARG A CA 1
ATOM 804 C C . ARG A 1 98 ? -8.643 17.436 19.740 1.00 11.47 95 ARG A C 1
ATOM 805 O O . ARG A 1 98 ? -9.782 17.876 19.790 1.00 12.03 95 ARG A O 1
ATOM 813 N N . GLN A 1 99 ? -8.389 16.150 19.465 1.00 10.87 96 GLN A N 1
ATOM 814 C CA . GLN A 1 99 ? -9.500 15.205 19.266 1.00 11.01 96 GLN A CA 1
ATOM 815 C C . GLN A 1 99 ? -10.262 14.965 20.557 1.00 10.99 96 GLN A C 1
ATOM 816 O O . GLN A 1 99 ? -11.405 14.492 20.523 1.00 12.70 96 GLN A O 1
ATOM 822 N N . PHE A 1 100 ? -9.624 15.279 21.686 1.00 10.58 97 PHE A N 1
ATOM 823 C CA . PHE A 1 100 ? -10.224 15.082 23.015 1.00 10.08 97 PHE A CA 1
ATOM 824 C C . PHE A 1 100 ? -10.688 16.391 23.651 1.00 10.90 97 PHE A C 1
ATOM 825 O O . PHE A 1 100 ? -11.753 16.414 24.285 1.00 11.72 97 PHE A O 1
ATOM 833 N N . ASP A 1 101 ? -9.893 17.461 23.527 1.00 11.16 98 ASP A N 1
ATOM 834 C CA . ASP A 1 101 ? -10.328 18.716 24.164 1.00 12.00 98 ASP A CA 1
ATOM 835 C C . ASP A 1 101 ? -11.239 19.566 23.282 1.00 12.20 98 ASP A C 1
ATOM 836 O O . ASP A 1 101 ? -11.934 20.450 23.770 1.00 13.81 98 ASP A O 1
ATOM 849 N N . PRO A 1 103 ? -13.511 17.879 20.636 1.00 12.53 100 PRO A N 1
ATOM 850 C CA . PRO A 1 103 ? -13.921 16.768 19.765 1.00 13.69 100 PRO A CA 1
ATOM 851 C C . PRO A 1 103 ? -14.797 17.155 18.570 1.00 13.68 100 PRO A C 1
ATOM 852 O O . PRO A 1 103 ? -14.812 16.418 17.572 1.00 14.59 100 PRO A O 1
ATOM 856 N N . LEU A 1 104 ? -15.562 18.247 18.669 1.00 13.25 101 LEU A N 1
ATOM 857 C CA . LEU A 1 104 ? -16.438 18.617 17.567 1.00 13.76 101 LEU A CA 1
ATOM 858 C C . LEU A 1 104 ? -15.763 19.594 16.604 1.00 13.98 101 LEU A C 1
ATOM 859 O O . LEU A 1 104 ? -16.310 19.864 15.515 1.00 16.19 101 LEU A O 1
ATOM 864 N N . VAL A 1 105 ? -14.595 20.136 16.978 1.00 14.15 102 VAL A N 1
ATOM 865 C CA . VAL A 1 105 ? -13.961 21.157 16.141 1.00 15.22 102 VAL A CA 1
ATOM 866 C C . VAL A 1 105 ? -12.975 20.402 15.256 1.00 15.90 102 VAL A C 1
ATOM 867 O O . VAL A 1 105 ? -11.745 20.435 15.446 1.00 16.10 102 VAL A O 1
ATOM 871 N N . VAL A 1 106 ? -13.533 19.693 14.285 1.00 17.10 103 VAL A N 1
ATOM 872 C CA . VAL A 1 106 ? -12.772 18.655 13.589 1.00 19.18 103 VAL A CA 1
ATOM 873 C C . VAL A 1 106 ? -11.617 19.218 12.746 1.00 18.79 103 VAL A C 1
ATOM 874 O O . VAL A 1 106 ? -10.618 18.499 12.529 1.00 19.09 103 VAL A O 1
ATOM 878 N N A GLU A 1 107 ? -11.683 20.473 12.304 0.50 18.28 104 GLU A N 1
ATOM 879 N N B GLU A 1 107 ? -11.766 20.476 12.308 0.50 19.60 104 GLU A N 1
ATOM 880 C CA A GLU A 1 107 ? -10.585 21.011 11.474 0.50 17.48 104 GLU A CA 1
ATOM 881 C CA B GLU A 1 107 ? -10.733 21.208 11.565 0.50 20.01 104 GLU A CA 1
ATOM 882 C C A GLU A 1 107 ? -9.319 21.355 12.292 0.50 17.23 104 GLU A C 1
ATOM 883 C C B GLU A 1 107 ? -9.368 21.145 12.271 0.50 18.67 104 GLU A C 1
ATOM 884 O O A GLU A 1 107 ? -8.268 21.730 11.730 0.50 17.68 104 GLU A O 1
ATOM 885 O O B GLU A 1 107 ? -8.317 21.010 11.600 0.50 18.52 104 GLU A O 1
ATOM 896 N N . ARG A 1 108 ? -9.401 21.199 13.610 1.00 16.86 105 ARG A N 1
ATOM 897 C CA . ARG A 1 108 ? -8.201 21.282 14.460 1.00 16.27 105 ARG A CA 1
ATOM 898 C C . ARG A 1 108 ? -7.500 19.943 14.677 1.00 16.19 105 ARG A C 1
ATOM 899 O O . ARG A 1 108 ? -6.388 19.911 15.240 1.00 17.32 105 ARG A O 1
ATOM 907 N N . HIS A 1 109 ? -8.179 18.859 14.305 1.00 15.78 106 HIS A N 1
ATOM 908 C CA . HIS A 1 109 ? -7.652 17.497 14.482 1.00 15.48 106 HIS A CA 1
ATOM 909 C C . HIS A 1 109 ? -6.693 17.146 13.352 1.00 16.20 106 HIS A C 1
ATOM 910 O O . HIS A 1 109 ? -6.858 17.614 12.216 1.00 18.81 106 HIS A O 1
ATOM 917 N N . VAL A 1 110 ? -5.698 16.321 13.655 1.00 14.63 107 VAL A N 1
ATOM 918 C CA . VAL A 1 110 ? -4.881 15.702 12.588 1.00 12.96 107 VAL A CA 1
ATOM 919 C C . VAL A 1 110 ? -4.931 14.208 12.878 1.00 13.08 107 VAL A C 1
ATOM 920 O O . VAL A 1 110 ? -4.435 13.775 13.924 1.00 13.39 107 VAL A O 1
ATOM 924 N N . GLY A 1 111 ? -5.589 13.450 11.992 1.00 13.53 108 GLY A N 1
ATOM 925 C CA . GLY A 1 111 ? -5.719 11.992 12.124 1.00 13.17 108 GLY A CA 1
ATOM 926 C C . GLY A 1 111 ? -4.409 11.283 11.863 1.00 13.20 108 GLY A C 1
ATOM 927 O O . GLY A 1 111 ? -3.429 11.900 11.392 1.00 13.00 108 GLY A O 1
ATOM 928 N N . ILE A 1 112 ? -4.379 9.992 12.161 1.00 12.44 109 ILE A N 1
ATOM 929 C CA . ILE A 1 112 ? -3.089 9.288 12.134 1.00 12.59 109 ILE A CA 1
ATOM 930 C C . ILE A 1 112 ? -2.532 9.161 10.720 1.00 12.97 109 ILE A C 1
ATOM 931 O O . ILE A 1 112 ? -1.303 9.163 10.556 1.00 12.58 109 ILE A O 1
ATOM 936 N N . ASP A 1 113 ? -3.406 9.035 9.716 1.00 14.28 110 ASP A N 1
ATOM 937 C CA . ASP A 1 113 ? -2.867 8.920 8.355 1.00 13.95 110 ASP A CA 1
ATOM 938 C C . ASP A 1 113 ? -2.228 10.220 7.905 1.00 14.32 110 ASP A C 1
ATOM 939 O O . ASP A 1 113 ? -1.145 10.206 7.353 1.00 15.12 110 ASP A O 1
ATOM 944 N N . GLU A 1 114 ? -2.887 11.348 8.180 1.00 13.49 111 GLU A N 1
ATOM 945 C CA . GLU A 1 114 ? -2.272 12.634 7.872 1.00 13.67 111 GLU A CA 1
ATOM 946 C C . GLU A 1 114 ? -0.982 12.821 8.670 1.00 12.94 111 GLU A C 1
ATOM 947 O O . GLU A 1 114 ? 0.014 13.339 8.146 1.00 13.56 111 GLU A O 1
ATOM 953 N N . TYR A 1 115 ? -1.013 12.460 9.962 1.00 12.19 112 TYR A N 1
ATOM 954 C CA . TYR A 1 115 ? 0.171 12.623 10.800 1.00 11.90 112 TYR A CA 1
ATOM 955 C C . TYR A 1 115 ? 1.343 11.834 10.213 1.00 11.33 112 TYR A C 1
ATOM 956 O O . TYR A 1 115 ? 2.461 12.370 10.045 1.00 11.46 112 TYR A O 1
ATOM 965 N N . ARG A 1 116 ? 1.099 10.549 9.934 1.00 11.82 113 ARG A N 1
ATOM 966 C CA . ARG A 1 116 ? 2.150 9.694 9.374 1.00 12.75 113 ARG A CA 1
ATOM 967 C C . ARG A 1 116 ? 2.653 10.222 8.042 1.00 13.60 113 ARG A C 1
ATOM 968 O O . ARG A 1 116 ? 3.867 10.282 7.802 1.00 14.13 113 ARG A O 1
ATOM 976 N N . ASP A 1 117 ? 1.726 10.589 7.164 1.00 13.68 114 ASP A N 1
ATOM 977 C CA . ASP A 1 117 ? 2.126 11.032 5.823 1.00 14.94 114 ASP A CA 1
ATOM 978 C C . ASP A 1 117 ? 2.896 12.353 5.882 1.00 14.53 114 ASP A C 1
ATOM 979 O O . ASP A 1 117 ? 3.852 12.552 5.121 1.00 14.64 114 ASP A O 1
ATOM 984 N N . THR A 1 118 ? 2.533 13.222 6.829 1.00 13.51 115 THR A N 1
ATOM 985 C CA . THR A 1 118 ? 3.230 14.505 6.950 1.00 12.99 115 THR A CA 1
ATOM 986 C C . THR A 1 118 ? 4.628 14.276 7.528 1.00 12.46 115 THR A C 1
ATOM 987 O O . THR A 1 118 ? 5.611 14.866 7.062 1.00 11.95 115 THR A O 1
ATOM 991 N N . LEU A 1 119 ? 4.727 13.435 8.565 1.00 11.92 116 LEU A N 1
ATOM 992 C CA . LEU A 1 119 ? 6.073 13.090 9.061 1.00 12.46 116 LEU A CA 1
ATOM 993 C C . LEU A 1 119 ? 6.954 12.497 7.976 1.00 13.61 116 LEU A C 1
ATOM 994 O O . LEU A 1 119 ? 8.134 12.849 7.887 1.00 13.23 116 LEU A O 1
ATOM 999 N N A ARG A 1 120 ? 6.395 11.578 7.173 0.70 12.72 117 ARG A N 1
ATOM 1000 N N B ARG A 1 120 ? 6.394 11.609 7.161 0.30 12.98 117 ARG A N 1
ATOM 1001 C CA A ARG A 1 120 ? 7.140 10.972 6.063 0.70 13.91 117 ARG A CA 1
ATOM 1002 C CA B ARG A 1 120 ? 7.183 10.978 6.123 0.30 13.46 117 ARG A CA 1
ATOM 1003 C C A ARG A 1 120 ? 7.724 12.082 5.191 0.70 13.37 117 ARG A C 1
ATOM 1004 C C B ARG A 1 120 ? 7.678 12.003 5.093 0.30 13.18 117 ARG A C 1
ATOM 1005 O O A ARG A 1 120 ? 8.908 12.082 4.847 0.70 13.13 117 ARG A O 1
ATOM 1006 O O B ARG A 1 120 ? 8.777 11.868 4.554 0.30 12.85 117 ARG A O 1
ATOM 1021 N N . HIS A 1 121 ? 6.875 13.031 4.836 1.00 12.48 118 HIS A N 1
ATOM 1022 C CA . HIS A 1 121 ? 7.272 14.078 3.922 1.00 13.57 118 HIS A CA 1
ATOM 1023 C C . HIS A 1 121 ? 8.342 14.957 4.557 1.00 12.74 118 HIS A C 1
ATOM 1024 O O . HIS A 1 121 ? 9.316 15.327 3.893 1.00 14.25 118 HIS A O 1
ATOM 1031 N N . LEU A 1 122 ? 8.181 15.308 5.837 1.00 11.54 119 LEU A N 1
ATOM 1032 C CA . LEU A 1 122 ? 9.194 16.146 6.510 1.00 11.47 119 LEU A CA 1
ATOM 1033 C C . LEU A 1 122 ? 10.535 15.427 6.576 1.00 11.90 119 LEU A C 1
ATOM 1034 O O . LEU A 1 122 ? 11.590 16.039 6.341 1.00 12.92 119 LEU A O 1
ATOM 1039 N N . VAL A 1 123 ? 10.522 14.125 6.855 1.00 11.77 120 VAL A N 1
ATOM 1040 C CA . VAL A 1 123 ? 11.802 13.431 6.888 1.00 12.57 120 VAL A CA 1
ATOM 1041 C C . VAL A 1 123 ? 12.389 13.362 5.474 1.00 12.41 120 VAL A C 1
ATOM 1042 O O . VAL A 1 123 ? 13.577 13.597 5.299 1.00 13.10 120 VAL A O 1
ATOM 1046 N N . ALA A 1 124 ? 11.566 13.012 4.481 1.00 12.75 121 ALA A N 1
ATOM 1047 C CA . ALA A 1 124 ? 12.061 12.858 3.110 1.00 13.59 121 ALA A CA 1
ATOM 1048 C C . ALA A 1 124 ? 12.694 14.150 2.589 1.00 14.10 121 ALA A C 1
ATOM 1049 O O . ALA A 1 124 ? 13.720 14.130 1.886 1.00 15.73 121 ALA A O 1
ATOM 1051 N N . THR A 1 125 ? 12.094 15.288 2.927 1.00 13.92 122 THR A N 1
ATOM 1052 C CA . THR A 1 125 ? 12.596 16.542 2.385 1.00 14.72 122 THR A CA 1
ATOM 1053 C C . THR A 1 125 ? 13.791 17.050 3.150 1.00 13.79 122 THR A C 1
ATOM 1054 O O . THR A 1 125 ? 14.592 17.812 2.615 1.00 15.73 122 THR A O 1
ATOM 1058 N N . THR A 1 126 ? 13.924 16.636 4.412 1.00 12.61 123 THR A N 1
ATOM 1059 C CA . THR A 1 126 ? 15.003 17.148 5.283 1.00 13.06 123 THR A CA 1
ATOM 1060 C C . THR A 1 126 ? 16.273 16.292 5.252 1.00 12.87 123 THR A C 1
ATOM 1061 O O . THR A 1 126 ? 17.381 16.827 5.192 1.00 13.69 123 THR A O 1
ATOM 1065 N N . LYS A 1 127 ? 16.103 14.978 5.286 1.00 12.85 124 LYS A N 1
ATOM 1066 C CA . LYS A 1 127 ? 17.230 14.054 5.369 1.00 13.45 124 LYS A CA 1
ATOM 1067 C C . LYS A 1 127 ? 18.345 14.353 4.343 1.00 13.25 124 LYS A C 1
ATOM 1068 O O . LYS A 1 127 ? 19.518 14.340 4.708 1.00 14.40 124 LYS A O 1
ATOM 1074 N N . PRO A 1 128 ? 18.002 14.628 3.057 1.00 13.30 125 PRO A N 1
ATOM 1075 C CA . PRO A 1 128 ? 19.082 14.872 2.096 1.00 13.93 125 PRO A CA 1
ATOM 1076 C C . PRO A 1 128 ? 19.863 16.162 2.313 1.00 14.05 125 PRO A C 1
ATOM 1077 O O . PRO A 1 128 ? 20.945 16.323 1.725 1.00 15.91 125 PRO A O 1
ATOM 1081 N N . ARG A 1 129 ? 19.309 17.061 3.149 1.00 13.62 126 ARG A N 1
ATOM 1082 C CA . ARG A 1 129 ? 19.872 18.392 3.346 1.00 14.12 126 ARG A CA 1
ATOM 1083 C C . ARG A 1 129 ? 20.562 18.571 4.670 1.00 14.38 126 ARG A C 1
ATOM 1084 O O . ARG A 1 129 ? 21.072 19.671 4.952 1.00 16.61 126 ARG A O 1
ATOM 1092 N N . VAL A 1 130 ? 20.581 17.526 5.496 1.00 13.97 127 VAL A N 1
ATOM 1093 C CA . VAL A 1 130 ? 21.181 17.641 6.840 1.00 13.92 127 VAL A CA 1
ATOM 1094 C C . VAL A 1 130 ? 22.116 16.479 7.081 1.00 13.89 127 VAL A C 1
ATOM 1095 O O . VAL A 1 130 ? 22.034 15.445 6.375 1.00 15.16 127 VAL A O 1
ATOM 1099 N N . ARG A 1 131 ? 22.998 16.622 8.074 1.00 14.96 128 ARG A N 1
ATOM 1100 C CA . ARG A 1 131 ? 23.821 15.470 8.479 1.00 14.81 128 ARG A CA 1
ATOM 1101 C C . ARG A 1 131 ? 22.970 14.388 9.140 1.00 14.72 128 ARG A C 1
ATOM 1102 O O . ARG A 1 131 ? 23.111 13.204 8.834 1.00 16.36 128 ARG A O 1
ATOM 1110 N N . GLU A 1 132 ? 22.054 14.786 10.022 1.00 14.31 129 GLU A N 1
ATOM 1111 C CA . GLU A 1 132 ? 21.118 13.823 10.604 1.00 13.54 129 GLU A CA 1
ATOM 1112 C C . GLU A 1 132 ? 19.865 14.543 11.099 1.00 13.49 129 GLU A C 1
ATOM 1113 O O . GLU A 1 132 ? 19.899 15.732 11.445 1.00 13.81 129 GLU A O 1
ATOM 1127 N N . PHE A 1 134 ? 16.592 13.910 13.910 1.00 12.02 131 PHE A N 1
ATOM 1128 C CA . PHE A 1 134 ? 16.152 13.091 15.049 1.00 12.07 131 PHE A CA 1
ATOM 1129 C C . PHE A 1 134 ? 14.674 13.272 15.250 1.00 12.13 131 PHE A C 1
ATOM 1130 O O . PHE A 1 134 ? 14.197 14.410 15.323 1.00 12.83 131 PHE A O 1
ATOM 1138 N N . LEU A 1 135 ? 13.945 12.159 15.316 1.00 11.20 132 LEU A N 1
ATOM 1139 C CA . LEU A 1 135 ? 12.509 12.201 15.585 1.00 10.55 132 LEU A CA 1
ATOM 1140 C C . LEU A 1 135 ? 12.335 11.876 17.079 1.00 10.33 132 LEU A C 1
ATOM 1141 O O . LEU A 1 135 ? 12.743 10.795 17.534 1.00 11.63 132 LEU A O 1
ATOM 1146 N N . LEU A 1 136 ? 11.751 12.817 17.816 1.00 9.78 133 LEU A N 1
ATOM 1147 C CA . LEU A 1 136 ? 11.524 12.647 19.268 1.00 10.50 133 LEU A CA 1
ATOM 1148 C C . LEU A 1 136 ? 10.065 12.348 19.502 1.00 10.18 133 LEU A C 1
ATOM 1149 O O . LEU A 1 136 ? 9.191 13.118 19.045 1.00 10.77 133 LEU A O 1
ATOM 1154 N N . SER A 1 137 ? 9.784 11.255 20.194 1.00 9.76 134 SER A N 1
ATOM 1155 C CA . SER A 1 137 ? 8.370 10.892 20.386 1.00 9.58 134 SER A CA 1
ATOM 1156 C C . SER A 1 137 ? 7.620 12.022 21.096 1.00 10.04 134 SER A C 1
ATOM 1157 O O . SER A 1 137 ? 8.124 12.596 22.080 1.00 10.84 134 SER A O 1
ATOM 1160 N N . PRO A 1 138 ? 6.371 12.288 20.671 1.00 9.65 135 PRO A N 1
ATOM 1161 C CA . PRO A 1 138 ? 5.483 13.011 21.585 1.00 9.67 135 PRO A CA 1
ATOM 1162 C C . PRO A 1 138 ? 5.225 12.134 22.807 1.00 10.16 135 PRO A C 1
ATOM 1163 O O . PRO A 1 138 ? 5.575 10.937 22.815 1.00 11.04 135 PRO A O 1
ATOM 1167 N N . PHE A 1 139 ? 4.645 12.708 23.851 1.00 8.85 136 PHE A N 1
ATOM 1168 C CA . PHE A 1 139 ? 4.374 11.902 25.051 1.00 9.69 136 PHE A CA 1
ATOM 1169 C C . PHE A 1 139 ? 3.141 12.418 25.753 1.00 8.94 136 PHE A C 1
ATOM 1170 O O . PHE A 1 139 ? 2.729 13.578 25.573 1.00 9.41 136 PHE A O 1
ATOM 1178 N N . TYR A 1 140 ? 2.573 11.552 26.577 1.00 8.45 137 TYR A N 1
ATOM 1179 C CA . TYR A 1 140 ? 1.427 11.923 27.383 1.00 8.93 137 TYR A CA 1
ATOM 1180 C C . TYR A 1 140 ? 1.603 11.228 28.712 1.00 8.69 137 TYR A C 1
ATOM 1181 O O . TYR A 1 140 ? 1.864 9.997 28.748 1.00 9.39 137 TYR A O 1
ATOM 1190 N N . LEU A 1 141 ? 1.527 11.997 29.795 1.00 8.45 138 LEU A N 1
ATOM 1191 C CA . LEU A 1 141 ? 1.967 11.501 31.112 1.00 9.72 138 LEU A CA 1
ATOM 1192 C C . LEU A 1 141 ? 0.817 10.796 31.840 1.00 10.47 138 LEU A C 1
ATOM 1193 O O . LEU A 1 141 ? 0.324 11.218 32.901 1.00 10.84 138 LEU A O 1
ATOM 1198 N N . GLU A 1 142 ? 0.360 9.721 31.212 1.00 10.96 139 GLU A N 1
ATOM 1199 C CA . GLU A 1 142 ? -0.774 8.927 31.711 1.00 11.60 139 GLU A CA 1
ATOM 1200 C C . GLU A 1 142 ? -0.323 7.475 31.698 1.00 11.92 139 GLU A C 1
ATOM 1201 O O . GLU A 1 142 ? -0.134 6.913 30.628 1.00 12.82 139 GLU A O 1
ATOM 1207 N N . PRO A 1 143 ? -0.117 6.869 32.871 1.00 13.32 140 PRO A N 1
ATOM 1208 C CA . PRO A 1 143 ? 0.443 5.523 32.876 1.00 14.24 140 PRO A CA 1
ATOM 1209 C C . PRO A 1 143 ? -0.536 4.454 32.442 1.00 15.62 140 PRO A C 1
ATOM 1210 O O . PRO A 1 143 ? -0.085 3.342 32.056 1.00 18.22 140 PRO A O 1
ATOM 1214 N N . ASN A 1 144 ? -1.840 4.755 32.502 1.00 14.46 141 ASN A N 1
ATOM 1215 C CA . ASN A 1 144 ? -2.876 3.768 32.087 1.00 15.33 141 ASN A CA 1
ATOM 1216 C C . ASN A 1 144 ? -2.957 3.754 30.559 1.00 14.27 141 ASN A C 1
ATOM 1217 O O . ASN A 1 144 ? -3.529 4.660 29.941 1.00 13.77 141 ASN A O 1
ATOM 1222 N N A ARG A 1 145 ? -2.399 2.695 29.985 0.50 15.20 142 ARG A N 1
ATOM 1223 N N B ARG A 1 145 ? -2.357 2.763 29.910 0.50 14.78 142 ARG A N 1
ATOM 1224 C CA A ARG A 1 145 ? -2.273 2.517 28.547 0.50 15.30 142 ARG A CA 1
ATOM 1225 C CA B ARG A 1 145 ? -2.315 2.784 28.443 0.50 14.57 142 ARG A CA 1
ATOM 1226 C C A ARG A 1 145 ? -3.601 2.277 27.860 0.50 15.36 142 ARG A C 1
ATOM 1227 C C B ARG A 1 145 ? -3.613 2.250 27.822 0.50 14.97 142 ARG A C 1
ATOM 1228 O O A ARG A 1 145 ? -3.681 2.373 26.640 0.50 16.29 142 ARG A O 1
ATOM 1229 O O B ARG A 1 145 ? -3.682 2.103 26.604 0.50 16.15 142 ARG A O 1
ATOM 1244 N N . SER A 1 146 ? -4.632 1.990 28.646 1.00 15.86 143 SER A N 1
ATOM 1245 C CA . SER A 1 146 ? -5.992 1.793 28.132 1.00 16.99 143 SER A CA 1
ATOM 1246 C C . SER A 1 146 ? -6.781 3.097 28.125 1.00 14.96 143 SER A C 1
ATOM 1247 O O . SER A 1 146 ? -7.889 3.140 27.594 1.00 15.98 143 SER A O 1
ATOM 1250 N N . ASP A 1 147 ? -6.253 4.165 28.728 1.00 13.02 144 ASP A N 1
ATOM 1251 C CA . ASP A 1 147 ? -6.962 5.426 28.643 1.00 12.52 144 ASP A CA 1
ATOM 1252 C C . ASP A 1 147 ? -7.038 5.791 27.160 1.00 12.52 144 ASP A C 1
ATOM 1253 O O . ASP A 1 147 ? -6.021 5.719 26.473 1.00 12.68 144 ASP A O 1
ATOM 1258 N N . PRO A 1 148 ? -8.208 6.217 26.660 1.00 13.13 145 PRO A N 1
ATOM 1259 C CA . PRO A 1 148 ? -8.311 6.408 25.206 1.00 13.38 145 PRO A CA 1
ATOM 1260 C C . PRO A 1 148 ? -7.321 7.411 24.603 1.00 12.73 145 PRO A C 1
ATOM 1261 O O . PRO A 1 148 ? -6.733 7.108 23.558 1.00 13.38 145 PRO A O 1
ATOM 1273 N N . ARG A 1 150 ? -4.349 8.223 25.882 1.00 9.84 147 ARG A N 1
ATOM 1274 C CA . ARG A 1 150 ? -3.014 7.592 25.953 1.00 9.61 147 ARG A CA 1
ATOM 1275 C C . ARG A 1 150 ? -2.840 6.540 24.863 1.00 10.42 147 ARG A C 1
ATOM 1276 O O . ARG A 1 150 ? -1.767 6.462 24.243 1.00 10.48 147 ARG A O 1
ATOM 1284 N N . LYS A 1 151 ? -3.883 5.751 24.603 1.00 11.14 148 LYS A N 1
ATOM 1285 C CA . LYS A 1 151 ? -3.792 4.730 23.552 1.00 11.12 148 LYS A CA 1
ATOM 1286 C C . LYS A 1 151 ? -3.583 5.377 22.191 1.00 11.09 148 LYS A C 1
ATOM 1287 O O . LYS A 1 151 ? -2.792 4.884 21.375 1.00 11.76 148 LYS A O 1
ATOM 1293 N N . THR A 1 152 ? -4.257 6.515 21.950 1.00 10.57 149 THR A N 1
ATOM 1294 C CA . THR A 1 152 ? -4.087 7.183 20.676 1.00 10.72 149 THR A CA 1
ATOM 1295 C C . THR A 1 152 ? -2.678 7.801 20.572 1.00 10.24 149 THR A C 1
ATOM 1296 O O . THR A 1 152 ? -2.026 7.657 19.528 1.00 10.84 149 THR A O 1
ATOM 1300 N N . VAL A 1 153 ? -2.192 8.434 21.641 1.00 10.02 150 VAL A N 1
ATOM 1301 C CA . VAL A 1 153 ? -0.803 8.911 21.619 1.00 10.25 150 VAL A CA 1
ATOM 1302 C C . VAL A 1 153 ? 0.157 7.769 21.298 1.00 10.41 150 VAL A C 1
ATOM 1303 O O . VAL A 1 153 ? 1.060 7.932 20.467 1.00 10.62 150 VAL A O 1
ATOM 1307 N N . ASP A 1 154 ? -0.036 6.613 21.925 1.00 9.89 151 ASP A N 1
ATOM 1308 C CA . ASP A 1 154 ? 0.863 5.467 21.652 1.00 10.48 151 ASP A CA 1
ATOM 1309 C C . ASP A 1 154 ? 0.833 5.095 20.173 1.00 11.06 151 ASP A C 1
ATOM 1310 O O . ASP A 1 154 ? 1.872 4.754 19.595 1.00 11.80 151 ASP A O 1
ATOM 1315 N N . ALA A 1 155 ? -0.357 5.113 19.558 1.00 10.68 152 ALA A N 1
ATOM 1316 C CA . ALA A 1 155 ? -0.440 4.815 18.129 1.00 10.95 152 ALA A CA 1
ATOM 1317 C C . ALA A 1 155 ? 0.335 5.824 17.285 1.00 11.02 152 ALA A C 1
ATOM 1318 O O . ALA A 1 155 ? 1.005 5.445 16.298 1.00 11.22 152 ALA A O 1
ATOM 1320 N N . TYR A 1 156 ? 0.228 7.111 17.628 1.00 10.51 153 TYR A N 1
ATOM 1321 C CA . TYR A 1 156 ? 0.994 8.114 16.887 1.00 9.88 153 TYR A CA 1
ATOM 1322 C C . TYR A 1 156 ? 2.491 7.950 17.100 1.00 10.03 153 TYR A C 1
ATOM 1323 O O . TYR A 1 156 ? 3.257 8.088 16.157 1.00 10.61 153 TYR A O 1
ATOM 1332 N N . ILE A 1 157 ? 2.908 7.639 18.330 1.00 9.50 154 ILE A N 1
ATOM 1333 C CA . ILE A 1 157 ? 4.327 7.348 18.583 1.00 9.86 154 ILE A CA 1
ATOM 1334 C C . ILE A 1 157 ? 4.805 6.219 17.693 1.00 10.37 154 ILE A C 1
ATOM 1335 O O . ILE A 1 157 ? 5.901 6.300 17.110 1.00 11.60 154 ILE A O 1
ATOM 1340 N N . GLU A 1 158 ? 4.016 5.136 17.603 1.00 10.65 155 GLU A N 1
ATOM 1341 C CA . GLU A 1 158 ? 4.454 4.026 16.773 1.00 11.63 155 GLU A CA 1
ATOM 1342 C C . GLU A 1 158 ? 4.490 4.404 15.283 1.00 12.15 155 GLU A C 1
ATOM 1343 O O . GLU A 1 158 ? 5.371 3.943 14.564 1.00 13.03 155 GLU A O 1
ATOM 1349 N N . ALA A 1 159 ? 3.572 5.270 14.844 1.00 11.90 156 ALA A N 1
ATOM 1350 C CA . ALA A 1 159 ? 3.651 5.770 13.451 1.00 11.69 156 ALA A CA 1
ATOM 1351 C C . ALA A 1 159 ? 4.963 6.533 13.236 1.00 12.03 156 ALA A C 1
ATOM 1352 O O . ALA A 1 159 ? 5.631 6.340 12.219 1.00 11.59 156 ALA A O 1
ATOM 1362 N N . ARG A 1 161 ? 7.765 6.108 14.980 1.00 11.27 158 ARG A N 1
ATOM 1363 C CA . ARG A 1 161 ? 8.838 5.119 15.023 1.00 12.11 158 ARG A CA 1
ATOM 1364 C C . ARG A 1 161 ? 8.985 4.422 13.671 1.00 12.34 158 ARG A C 1
ATOM 1365 O O . ARG A 1 161 ? 10.121 4.197 13.206 1.00 13.06 158 ARG A O 1
ATOM 1373 N N . ASP A 1 162 ? 7.856 4.102 13.050 1.00 13.02 159 ASP A N 1
ATOM 1374 C CA . ASP A 1 162 ? 7.875 3.377 11.769 1.00 14.57 159 ASP A CA 1
ATOM 1375 C C . ASP A 1 162 ? 8.426 4.295 10.647 1.00 12.95 159 ASP A C 1
ATOM 1376 O O . ASP A 1 162 ? 9.172 3.846 9.765 1.00 14.39 159 ASP A O 1
ATOM 1381 N N . VAL A 1 163 ? 8.051 5.584 10.668 1.00 12.21 160 VAL A N 1
ATOM 1382 C CA . VAL A 1 163 ? 8.619 6.514 9.687 1.00 12.70 160 VAL A CA 1
ATOM 1383 C C . VAL A 1 163 ? 10.139 6.620 9.883 1.00 12.70 160 VAL A C 1
ATOM 1384 O O . VAL A 1 163 ? 10.889 6.597 8.911 1.00 13.63 160 VAL A O 1
ATOM 1388 N N . ALA A 1 164 ? 10.599 6.732 11.134 1.00 12.48 161 ALA A N 1
ATOM 1389 C CA . ALA A 1 164 ? 12.038 6.835 11.398 1.00 12.68 161 ALA A CA 1
ATOM 1390 C C . ALA A 1 164 ? 12.750 5.583 10.883 1.00 13.66 161 ALA A C 1
ATOM 1391 O O . ALA A 1 164 ? 13.807 5.669 10.256 1.00 14.53 161 ALA A O 1
ATOM 1393 N N . ALA A 1 165 ? 12.170 4.419 11.129 1.00 14.23 162 ALA A N 1
ATOM 1394 C CA . ALA A 1 165 ? 12.816 3.182 10.692 1.00 15.00 162 ALA A CA 1
ATOM 1395 C C . ALA A 1 165 ? 12.871 3.076 9.164 1.00 15.79 162 ALA A C 1
ATOM 1396 O O . ALA A 1 165 ? 13.895 2.627 8.597 1.00 17.44 162 ALA A O 1
ATOM 1398 N N A SER A 1 166 ? 11.824 3.541 8.484 0.50 15.35 163 SER A N 1
ATOM 1399 N N B SER A 1 166 ? 11.775 3.471 8.508 0.50 16.41 163 SER A N 1
ATOM 1400 C CA A SER A 1 166 ? 11.796 3.490 7.010 0.50 15.39 163 SER A CA 1
ATOM 1401 C CA B SER A 1 166 ? 11.635 3.328 7.048 0.50 17.38 163 SER A CA 1
ATOM 1402 C C A SER A 1 166 ? 12.882 4.385 6.401 0.50 15.89 163 SER A C 1
ATOM 1403 C C B SER A 1 166 ? 12.572 4.291 6.349 0.50 17.52 163 SER A C 1
ATOM 1404 O O A SER A 1 166 ? 13.607 3.976 5.484 0.50 16.27 163 SER A O 1
ATOM 1405 O O B SER A 1 166 ? 13.011 4.040 5.223 0.50 18.19 163 SER A O 1
ATOM 1410 N N A GLU A 1 167 ? 12.993 5.606 6.917 0.50 16.26 164 GLU A N 1
ATOM 1411 N N B GLU A 1 167 ? 12.869 5.397 7.027 0.50 17.43 164 GLU A N 1
ATOM 1412 C CA A GLU A 1 167 ? 14.004 6.546 6.422 0.50 17.15 164 GLU A CA 1
ATOM 1413 C CA B GLU A 1 167 ? 13.749 6.415 6.476 0.50 18.05 164 GLU A CA 1
ATOM 1414 C C A GLU A 1 167 ? 15.367 6.382 7.032 0.50 17.36 164 GLU A C 1
ATOM 1415 C C B GLU A 1 167 ? 15.185 6.406 7.066 0.50 17.82 164 GLU A C 1
ATOM 1416 O O A GLU A 1 167 ? 16.306 7.128 6.694 0.50 18.25 164 GLU A O 1
ATOM 1417 O O B GLU A 1 167 ? 15.996 7.260 6.688 0.50 19.06 164 GLU A O 1
ATOM 1428 N N . HIS A 1 168 ? 15.491 5.448 7.963 1.00 17.05 165 HIS A N 1
ATOM 1429 C CA . HIS A 1 168 ? 16.763 5.286 8.640 1.00 16.96 165 HIS A CA 1
ATOM 1430 C C . HIS A 1 168 ? 17.252 6.584 9.263 1.00 17.01 165 HIS A C 1
ATOM 1431 O O . HIS A 1 168 ? 18.362 7.038 8.978 1.00 19.01 165 HIS A O 1
ATOM 1438 N N . VAL A 1 169 ? 16.385 7.162 10.090 1.00 14.94 166 VAL A N 1
ATOM 1439 C CA . VAL A 1 169 ? 16.826 8.286 10.946 1.00 13.90 166 VAL A CA 1
ATOM 1440 C C . VAL A 1 169 ? 16.561 7.893 12.401 1.00 13.40 166 VAL A C 1
ATOM 1441 O O . VAL A 1 169 ? 15.625 7.136 12.677 1.00 13.47 166 VAL A O 1
ATOM 1445 N N . PRO A 1 170 ? 17.336 8.451 13.333 1.00 12.94 167 PRO A N 1
ATOM 1446 C CA . PRO A 1 170 ? 17.163 8.088 14.750 1.00 13.83 167 PRO A CA 1
ATOM 1447 C C . PRO A 1 170 ? 15.818 8.481 15.328 1.00 12.89 167 PRO A C 1
ATOM 1448 O O . PRO A 1 170 ? 15.289 9.570 15.043 1.00 13.60 167 PRO A O 1
ATOM 1452 N N . PHE A 1 171 ? 15.296 7.581 16.156 1.00 13.07 168 PHE A N 1
ATOM 1453 C CA . PHE A 1 171 ? 14.048 7.810 16.884 1.00 11.85 168 PHE A CA 1
ATOM 1454 C C . PHE A 1 171 ? 14.387 7.785 18.378 1.00 12.63 168 PHE A C 1
ATOM 1455 O O . PHE A 1 171 ? 15.042 6.839 18.854 1.00 14.09 168 PHE A O 1
ATOM 1463 N N . VAL A 1 172 ? 13.960 8.828 19.086 1.00 11.19 169 VAL A N 1
ATOM 1464 C CA . VAL A 1 172 ? 14.228 8.944 20.530 1.00 11.23 169 VAL A CA 1
ATOM 1465 C C . VAL A 1 172 ? 12.891 8.711 21.233 1.00 11.49 169 VAL A C 1
ATOM 1466 O O . VAL A 1 172 ? 11.952 9.509 21.071 1.00 11.53 169 VAL A O 1
ATOM 1470 N N . ASP A 1 173 ? 12.790 7.608 21.988 1.00 12.27 170 ASP A N 1
ATOM 1471 C CA . ASP A 1 173 ? 11.528 7.242 22.630 1.00 11.40 170 ASP A CA 1
ATOM 1472 C C . ASP A 1 173 ? 11.433 7.926 23.993 1.00 10.89 170 ASP A C 1
ATOM 1473 O O . ASP A 1 173 ? 11.709 7.339 25.061 1.00 11.87 170 ASP A O 1
ATOM 1478 N N . VAL A 1 174 ? 11.056 9.199 23.941 1.00 9.80 171 VAL A N 1
ATOM 1479 C CA . VAL A 1 174 ? 10.892 9.985 25.160 1.00 10.36 171 VAL A CA 1
ATOM 1480 C C . VAL A 1 174 ? 9.757 9.403 25.999 1.00 9.49 171 VAL A C 1
ATOM 1481 O O . VAL A 1 174 ? 9.859 9.365 27.244 1.00 10.11 171 VAL A O 1
ATOM 1485 N N . GLN A 1 175 ? 8.661 8.990 25.347 1.00 8.96 172 GLN A N 1
ATOM 1486 C CA . GLN A 1 175 ? 7.532 8.411 26.087 1.00 9.19 172 GLN A CA 1
ATOM 1487 C C . GLN A 1 175 ? 7.994 7.215 26.951 1.00 9.34 172 GLN A C 1
ATOM 1488 O O . GLN A 1 175 ? 7.561 7.083 28.100 1.00 10.11 172 GLN A O 1
ATOM 1494 N N . ALA A 1 176 ? 8.880 6.371 26.427 1.00 9.67 173 ALA A N 1
ATOM 1495 C CA . ALA A 1 176 ? 9.342 5.208 27.204 1.00 10.12 173 ALA A CA 1
ATOM 1496 C C . ALA A 1 176 ? 10.117 5.626 28.447 1.00 10.72 173 ALA A C 1
ATOM 1497 O O . ALA A 1 176 ? 10.024 4.956 29.491 1.00 11.15 173 ALA A O 1
ATOM 1499 N N . GLU A 1 177 ? 10.884 6.722 28.346 1.00 10.80 174 GLU A N 1
ATOM 1500 C CA . GLU A 1 177 ? 11.581 7.217 29.539 1.00 11.25 174 GLU A CA 1
ATOM 1501 C C . GLU A 1 177 ? 10.606 7.721 30.574 1.00 10.57 174 GLU A C 1
ATOM 1502 O O . GLU A 1 177 ? 10.766 7.463 31.774 1.00 11.19 174 GLU A O 1
ATOM 1508 N N . PHE A 1 178 ? 9.558 8.402 30.125 1.00 9.73 175 PHE A N 1
ATOM 1509 C CA . PHE A 1 178 ? 8.517 8.790 31.081 1.00 9.98 175 PHE A CA 1
ATOM 1510 C C . PHE A 1 178 ? 7.769 7.614 31.678 1.00 10.04 175 PHE A C 1
ATOM 1511 O O . PHE A 1 178 ? 7.427 7.642 32.867 1.00 10.81 175 PHE A O 1
ATOM 1519 N N . ASP A 1 179 ? 7.522 6.571 30.884 1.00 10.12 176 ASP A N 1
ATOM 1520 C CA . ASP A 1 179 ? 6.819 5.419 31.447 1.00 10.33 176 ASP A CA 1
ATOM 1521 C C . ASP A 1 179 ? 7.664 4.785 32.558 1.00 10.17 176 ASP A C 1
ATOM 1522 O O . ASP A 1 179 ? 7.122 4.342 33.581 1.00 11.83 176 ASP A O 1
ATOM 1527 N N A ARG A 1 180 ? 8.976 4.722 32.372 0.70 10.70 177 ARG A N 1
ATOM 1528 N N B ARG A 1 180 ? 8.981 4.753 32.351 0.30 10.65 177 ARG A N 1
ATOM 1529 C CA A ARG A 1 180 ? 9.809 4.158 33.440 0.70 11.00 177 ARG A CA 1
ATOM 1530 C CA B ARG A 1 180 ? 9.921 4.242 33.356 0.30 10.97 177 ARG A CA 1
ATOM 1531 C C A ARG A 1 180 ? 9.686 5.061 34.675 0.70 10.38 177 ARG A C 1
ATOM 1532 C C B ARG A 1 180 ? 9.865 5.067 34.635 0.30 10.59 177 ARG A C 1
ATOM 1533 O O A ARG A 1 180 ? 9.482 4.564 35.799 0.70 11.03 177 ARG A O 1
ATOM 1534 O O B ARG A 1 180 ? 9.941 4.521 35.744 0.30 11.15 177 ARG A O 1
ATOM 1549 N N . LEU A 1 181 ? 9.759 6.386 34.480 1.00 10.19 178 LEU A N 1
ATOM 1550 C CA . LEU A 1 181 ? 9.729 7.270 35.650 1.00 10.13 178 LEU A CA 1
ATOM 1551 C C . LEU A 1 181 ? 8.363 7.262 36.344 1.00 9.73 178 LEU A C 1
ATOM 1552 O O . LEU A 1 181 ? 8.292 7.360 37.585 1.00 10.17 178 LEU A O 1
ATOM 1557 N N . LEU A 1 182 ? 7.291 7.118 35.557 1.00 10.23 179 LEU A N 1
ATOM 1558 C CA . LEU A 1 182 ? 5.934 7.074 36.116 1.00 10.90 179 LEU A CA 1
ATOM 1559 C C . LEU A 1 182 ? 5.730 5.844 37.018 1.00 11.38 179 LEU A C 1
ATOM 1560 O O . LEU A 1 182 ? 4.813 5.852 37.824 1.00 13.20 179 LEU A O 1
ATOM 1565 N N . ALA A 1 183 ? 6.577 4.811 36.908 1.00 11.14 180 ALA A N 1
ATOM 1566 C CA . ALA A 1 183 ? 6.493 3.704 37.875 1.00 12.62 180 ALA A CA 1
ATOM 1567 C C . ALA A 1 183 ? 6.971 4.125 39.273 1.00 12.58 180 ALA A C 1
ATOM 1568 O O . ALA A 1 183 ? 6.718 3.424 40.245 1.00 15.83 180 ALA A O 1
ATOM 1570 N N . HIS A 1 184 ? 7.691 5.252 39.346 1.00 11.53 181 HIS A N 1
ATOM 1571 C CA . HIS A 1 184 ? 8.248 5.747 40.607 1.00 11.34 181 HIS A CA 1
ATOM 1572 C C . HIS A 1 184 ? 7.609 7.036 41.119 1.00 12.28 181 HIS A C 1
ATOM 1573 O O . HIS A 1 184 ? 7.623 7.281 42.337 1.00 14.50 181 HIS A O 1
ATOM 1580 N N . LEU A 1 185 ? 7.133 7.885 40.207 1.00 11.86 182 LEU A N 1
ATOM 1581 C CA . LEU A 1 185 ? 6.532 9.196 40.564 1.00 11.81 182 LEU A CA 1
ATOM 1582 C C . LEU A 1 185 ? 5.200 9.283 39.885 1.00 12.10 182 LEU A C 1
ATOM 1583 O O . LEU A 1 185 ? 5.098 8.998 38.688 1.00 13.66 182 LEU A O 1
ATOM 1588 N N . ASN A 1 186 ? 4.183 9.746 40.594 1.00 11.10 183 ASN A N 1
ATOM 1589 C CA . ASN A 1 186 ? 2.879 9.907 39.939 1.00 11.34 183 ASN A CA 1
ATOM 1590 C C . ASN A 1 186 ? 2.869 11.136 39.022 1.00 10.58 183 ASN A C 1
ATOM 1591 O O . ASN A 1 186 ? 3.691 12.069 39.162 1.00 11.39 183 ASN A O 1
ATOM 1596 N N . THR A 1 187 ? 1.944 11.134 38.070 1.00 10.04 184 THR A N 1
ATOM 1597 C CA . THR A 1 187 ? 1.963 12.168 37.060 1.00 10.31 184 THR A CA 1
ATOM 1598 C C . THR A 1 187 ? 1.877 13.593 37.616 1.00 8.83 184 THR A C 1
ATOM 1599 O O . THR A 1 187 ? 2.426 14.509 36.995 1.00 9.21 184 THR A O 1
ATOM 1603 N N . TRP A 1 188 ? 1.207 13.790 38.775 1.00 8.77 185 TRP A N 1
ATOM 1604 C CA . TRP A 1 188 ? 1.097 15.170 39.304 1.00 9.41 185 TRP A CA 1
ATOM 1605 C C . TRP A 1 188 ? 2.444 15.755 39.716 1.00 9.95 185 TRP A C 1
ATOM 1606 O O . TRP A 1 188 ? 2.567 16.979 39.805 1.00 11.97 185 TRP A O 1
ATOM 1617 N N . VAL A 1 189 ? 3.453 14.910 39.941 1.00 10.22 186 VAL A N 1
ATOM 1618 C CA . VAL A 1 189 ? 4.796 15.427 40.249 1.00 10.47 186 VAL A CA 1
ATOM 1619 C C . VAL A 1 189 ? 5.457 15.963 38.983 1.00 9.98 186 VAL A C 1
ATOM 1620 O O . VAL A 1 189 ? 6.347 16.841 39.058 1.00 11.40 186 VAL A O 1
ATOM 1624 N N . LEU A 1 190 ? 5.040 15.433 37.824 1.00 9.95 187 LEU A N 1
ATOM 1625 C CA . LEU A 1 190 ? 5.718 15.746 36.565 1.00 10.86 187 LEU A CA 1
ATOM 1626 C C . LEU A 1 190 ? 5.036 16.835 35.736 1.00 10.72 187 LEU A C 1
ATOM 1627 O O . LEU A 1 190 ? 5.694 17.463 34.910 1.00 11.34 187 LEU A O 1
ATOM 1632 N N . ALA A 1 191 ? 3.720 17.039 35.929 1.00 9.87 188 ALA A N 1
ATOM 1633 C CA . ALA A 1 191 ? 2.981 18.037 35.114 1.00 10.10 188 ALA A CA 1
ATOM 1634 C C . ALA A 1 191 ? 1.664 18.371 35.802 1.00 10.19 188 ALA A C 1
ATOM 1635 O O . ALA A 1 191 ? 1.126 17.544 36.542 1.00 10.84 188 ALA A O 1
ATOM 1637 N N . PRO A 1 192 ? 1.102 19.535 35.488 1.00 11.46 189 PRO A N 1
ATOM 1638 C CA . PRO A 1 192 ? -0.206 19.906 36.036 1.00 11.91 189 PRO A CA 1
ATOM 1639 C C . PRO A 1 192 ? -1.377 19.401 35.201 1.00 11.29 189 PRO A C 1
ATOM 1640 O O . PRO A 1 192 ? -2.548 19.633 35.571 1.00 12.79 189 PRO A O 1
ATOM 1644 N N . ASP A 1 193 ? -1.084 18.746 34.071 1.00 10.97 190 ASP A N 1
ATOM 1645 C CA . ASP A 1 193 ? -2.165 18.460 33.100 1.00 11.19 190 ASP A CA 1
ATOM 1646 C C . ASP A 1 193 ? -1.818 17.304 32.192 1.00 10.84 190 ASP A C 1
ATOM 1647 O O . ASP A 1 193 ? -2.388 17.189 31.109 1.00 11.81 190 ASP A O 1
ATOM 1652 N N . ARG A 1 194 ? -0.858 16.470 32.601 1.00 10.35 191 ARG A N 1
ATOM 1653 C CA . ARG A 1 194 ? -0.424 15.292 31.827 1.00 10.37 191 ARG A CA 1
ATOM 1654 C C . ARG A 1 194 ? 0.301 15.591 30.522 1.00 9.63 191 ARG A C 1
ATOM 1655 O O . ARG A 1 194 ? 0.686 14.664 29.814 1.00 9.66 191 ARG A O 1
ATOM 1663 N N . VAL A 1 195 ? 0.494 16.877 30.201 1.00 9.53 192 VAL A N 1
ATOM 1664 C CA . VAL A 1 195 ? 1.041 17.256 28.873 1.00 9.76 192 VAL A CA 1
ATOM 1665 C C . VAL A 1 195 ? 2.311 18.127 29.003 1.00 9.97 192 VAL A C 1
ATOM 1666 O O . VAL A 1 195 ? 3.322 17.846 28.352 1.00 11.16 192 VAL A O 1
ATOM 1670 N N . HIS A 1 196 ? 2.243 19.169 29.847 1.00 10.20 193 HIS A N 1
ATOM 1671 C CA . HIS A 1 196 ? 3.309 20.176 29.916 1.00 10.09 193 HIS A CA 1
ATOM 1672 C C . HIS A 1 196 ? 4.154 19.969 31.177 1.00 10.60 193 HIS A C 1
ATOM 1673 O O . HIS A 1 196 ? 3.730 20.358 32.254 1.00 11.44 193 HIS A O 1
ATOM 1680 N N . PRO A 1 197 ? 5.341 19.346 31.049 1.00 10.89 194 PRO A N 1
ATOM 1681 C CA . PRO A 1 197 ? 6.060 19.000 32.279 1.00 10.49 194 PRO A CA 1
ATOM 1682 C C . PRO A 1 197 ? 6.710 20.182 32.981 1.00 10.45 194 PRO A C 1
ATOM 1683 O O . PRO A 1 197 ? 6.976 21.245 32.361 1.00 11.96 194 PRO A O 1
ATOM 1687 N N . TYR A 1 198 ? 6.981 19.965 34.264 1.00 10.59 195 TYR A N 1
ATOM 1688 C CA . TYR A 1 198 ? 7.844 20.857 35.030 1.00 10.95 195 TYR A CA 1
ATOM 1689 C C . TYR A 1 198 ? 9.300 20.623 34.628 1.00 10.67 195 TYR A C 1
ATOM 1690 O O . TYR A 1 198 ? 9.605 19.864 33.702 1.00 10.27 195 TYR A O 1
ATOM 1699 N N . LEU A 1 199 ? 10.213 21.331 35.294 1.00 11.18 196 LEU A N 1
ATOM 1700 C CA . LEU A 1 199 ? 11.647 21.174 35.008 1.00 11.63 196 LEU A CA 1
ATOM 1701 C C . LEU A 1 199 ? 12.095 19.709 35.045 1.00 11.66 196 LEU A C 1
ATOM 1702 O O . LEU A 1 199 ? 12.873 19.267 34.192 1.00 11.94 196 LEU A O 1
ATOM 1707 N N . ASN A 1 200 ? 11.592 18.950 36.021 1.00 10.94 197 ASN A N 1
ATOM 1708 C CA . ASN A 1 200 ? 11.943 17.541 36.110 1.00 10.63 197 ASN A CA 1
ATOM 1709 C C . ASN A 1 200 ? 11.672 16.782 34.783 1.00 10.58 197 ASN A C 1
ATOM 1710 O O . ASN A 1 200 ? 12.559 16.085 34.251 1.00 10.96 197 ASN A O 1
ATOM 1715 N N . GLY A 1 201 ? 10.475 16.962 34.210 1.00 10.04 198 GLY A N 1
ATOM 1716 C CA . GLY A 1 201 ? 10.169 16.321 32.930 1.00 10.31 198 GLY A CA 1
ATOM 1717 C C . GLY A 1 201 ? 10.984 16.863 31.775 1.00 10.69 198 GLY A C 1
ATOM 1718 O O . GLY A 1 201 ? 11.365 16.130 30.872 1.00 10.87 198 GLY A O 1
ATOM 1719 N N . HIS A 1 202 ? 11.275 18.164 31.792 1.00 10.65 199 HIS A N 1
ATOM 1720 C CA . HIS A 1 202 ? 12.161 18.680 30.747 1.00 9.68 199 HIS A CA 1
ATOM 1721 C C . HIS A 1 202 ? 13.563 18.068 30.832 1.00 9.77 199 HIS A C 1
ATOM 1722 O O . HIS A 1 202 ? 14.204 17.828 29.802 1.00 10.73 199 HIS A O 1
ATOM 1729 N N . LEU A 1 203 ? 14.029 17.797 32.060 1.00 10.00 200 LEU A N 1
ATOM 1730 C CA . LEU A 1 203 ? 15.315 17.121 32.210 1.00 9.92 200 LEU A CA 1
ATOM 1731 C C . LEU A 1 203 ? 15.241 15.684 31.655 1.00 10.03 200 LEU A C 1
ATOM 1732 O O . LEU A 1 203 ? 16.199 15.220 31.040 1.00 11.56 200 LEU A O 1
ATOM 1737 N N . VAL A 1 204 ? 14.110 14.993 31.845 1.00 9.85 201 VAL A N 1
ATOM 1738 C CA . VAL A 1 204 ? 13.946 13.652 31.229 1.00 10.14 201 VAL A CA 1
ATOM 1739 C C . VAL A 1 204 ? 14.121 13.751 29.705 1.00 10.12 201 VAL A C 1
ATOM 1740 O O . VAL A 1 204 ? 14.831 12.938 29.093 1.00 10.96 201 VAL A O 1
ATOM 1744 N N . ILE A 1 205 ? 13.459 14.735 29.092 1.00 9.76 202 ILE A N 1
ATOM 1745 C CA . ILE A 1 205 ? 13.531 14.871 27.630 1.00 9.47 202 ILE A CA 1
ATOM 1746 C C . ILE A 1 205 ? 14.964 15.184 27.218 1.00 9.81 202 ILE A C 1
ATOM 1747 O O . ILE A 1 205 ? 15.498 14.564 26.291 1.00 10.85 202 ILE A O 1
ATOM 1752 N N . ALA A 1 206 ? 15.572 16.158 27.886 1.00 9.61 203 ALA A N 1
ATOM 1753 C CA . ALA A 1 206 ? 16.945 16.531 27.527 1.00 10.26 203 ALA A CA 1
ATOM 1754 C C . ALA A 1 206 ? 17.916 15.374 27.649 1.00 10.53 203 ALA A C 1
ATOM 1755 O O . ALA A 1 206 ? 18.744 15.154 26.741 1.00 12.32 203 ALA A O 1
ATOM 1757 N N . ARG A 1 207 ? 17.831 14.636 28.756 1.00 11.04 204 ARG A N 1
ATOM 1758 C CA . ARG A 1 207 ? 18.743 13.502 28.924 1.00 12.49 204 ARG A CA 1
ATOM 1759 C C . ARG A 1 207 ? 18.511 12.435 27.868 1.00 12.70 204 ARG A C 1
ATOM 1760 O O . ARG A 1 207 ? 19.462 11.825 27.391 1.00 14.22 204 ARG A O 1
ATOM 1768 N N . ALA A 1 208 ? 17.246 12.214 27.477 1.00 12.33 205 ALA A N 1
ATOM 1769 C CA . ALA A 1 208 ? 16.977 11.212 26.429 1.00 12.90 205 ALA A CA 1
ATOM 1770 C C . ALA A 1 208 ? 17.625 11.639 25.109 1.00 12.87 205 ALA A C 1
ATOM 1771 O O . ALA A 1 208 ? 18.236 10.825 24.407 1.00 13.29 205 ALA A O 1
ATOM 1773 N N . PHE A 1 209 ? 17.494 12.918 24.777 1.00 11.84 206 PHE A N 1
ATOM 1774 C CA . PHE A 1 209 ? 18.131 13.419 23.559 1.00 12.73 206 PHE A CA 1
ATOM 1775 C C . PHE A 1 209 ? 19.659 13.317 23.636 1.00 13.24 206 PHE A C 1
ATOM 1776 O O . PHE A 1 209 ? 20.328 12.843 22.698 1.00 14.00 206 PHE A O 1
ATOM 1784 N N . LEU A 1 210 ? 20.214 13.776 24.750 1.00 13.03 207 LEU A N 1
ATOM 1785 C CA . LEU A 1 210 ? 21.666 13.772 24.901 1.00 14.16 207 LEU A CA 1
ATOM 1786 C C . LEU A 1 210 ? 22.229 12.343 24.857 1.00 15.94 207 LEU A C 1
ATOM 1787 O O . LEU A 1 210 ? 23.328 12.111 24.301 1.00 18.07 207 LEU A O 1
ATOM 1792 N N . THR A 1 211 ? 21.502 11.379 25.422 1.00 16.30 208 THR A N 1
ATOM 1793 C CA . THR A 1 211 ? 21.923 9.977 25.377 1.00 17.76 208 THR A CA 1
ATOM 1794 C C . THR A 1 211 ? 21.922 9.482 23.932 1.00 18.19 208 THR A C 1
ATOM 1795 O O . THR A 1 211 ? 22.852 8.776 23.499 1.00 20.23 208 THR A O 1
ATOM 1799 N N . ALA A 1 212 ? 20.901 9.878 23.174 1.00 18.21 209 ALA A N 1
ATOM 1800 C CA . ALA A 1 212 ? 20.772 9.468 21.762 1.00 20.50 209 ALA A CA 1
ATOM 1801 C C . ALA A 1 212 ? 21.913 10.016 20.909 1.00 21.87 209 ALA A C 1
ATOM 1802 O O . ALA A 1 212 ? 22.323 9.360 19.946 1.00 24.35 209 ALA A O 1
ATOM 1804 N N . VAL A 1 213 ? 22.466 11.175 21.274 1.00 22.49 210 VAL A N 1
ATOM 1805 C CA . VAL A 1 213 ? 23.654 11.723 20.562 1.00 24.58 210 VAL A CA 1
ATOM 1806 C C . VAL A 1 213 ? 25.013 11.436 21.241 1.00 26.11 210 VAL A C 1
ATOM 1807 O O . VAL A 1 213 ? 26.067 12.032 20.884 1.00 28.05 210 VAL A O 1
ATOM 1811 N N . GLY A 1 214 ? 25.014 10.539 22.212 1.00 27.93 211 GLY A N 1
ATOM 1812 C CA . GLY A 1 214 ? 26.284 10.071 22.803 1.00 31.24 211 GLY A CA 1
ATOM 1813 C C . GLY A 1 214 ? 26.967 10.930 23.865 1.00 33.47 211 GLY A C 1
ATOM 1814 O O . GLY A 1 214 ? 28.113 10.647 24.250 1.00 34.95 211 GLY A O 1
ATOM 1815 N N . VAL A 1 215 ? 26.290 11.975 24.337 1.00 34.33 212 VAL A N 1
ATOM 1816 C CA . VAL A 1 215 ? 26.809 12.887 25.381 1.00 35.55 212 VAL A CA 1
ATOM 1817 C C . VAL A 1 215 ? 26.621 12.303 26.783 1.00 36.99 212 VAL A C 1
ATOM 1818 O O . VAL A 1 215 ? 27.461 12.513 27.685 1.00 37.92 212 VAL A O 1
ATOM 1822 N N . LEU A 1 216 ? 25.506 11.598 26.972 1.00 37.66 213 LEU A N 1
ATOM 1823 C CA . LEU A 1 216 ? 25.249 10.875 28.227 1.00 38.66 213 LEU A CA 1
ATOM 1824 C C . LEU A 1 216 ? 25.087 9.380 27.935 1.00 39.70 213 LEU A C 1
ATOM 1825 O O . LEU A 1 216 ? 25.168 8.549 28.857 1.00 41.07 213 LEU A O 1
ATOM 1830 N N . ALA B 1 3 ? 29.515 11.104 50.887 1.00 46.01 0 ALA B N 1
ATOM 1831 C CA . ALA B 1 3 ? 28.726 12.254 51.451 1.00 45.36 0 ALA B CA 1
ATOM 1832 C C . ALA B 1 3 ? 27.219 12.086 51.251 1.00 44.37 0 ALA B C 1
ATOM 1833 O O . ALA B 1 3 ? 26.453 13.056 51.332 1.00 44.79 0 ALA B O 1
ATOM 1843 N N . ILE B 1 5 ? 23.215 11.285 50.840 1.00 35.34 2 ILE B N 1
ATOM 1844 C CA . ILE B 1 5 ? 21.976 11.821 51.383 1.00 32.15 2 ILE B CA 1
ATOM 1845 C C . ILE B 1 5 ? 21.052 10.618 51.646 1.00 30.45 2 ILE B C 1
ATOM 1846 O O . ILE B 1 5 ? 20.689 9.889 50.714 1.00 31.12 2 ILE B O 1
ATOM 1851 N N . GLU B 1 6 ? 20.693 10.397 52.912 1.00 26.35 3 GLU B N 1
ATOM 1852 C CA . GLU B 1 6 ? 19.771 9.313 53.291 1.00 25.56 3 GLU B CA 1
ATOM 1853 C C . GLU B 1 6 ? 18.357 9.466 52.709 1.00 23.71 3 GLU B C 1
ATOM 1854 O O . GLU B 1 6 ? 17.830 10.566 52.641 1.00 22.07 3 GLU B O 1
ATOM 1860 N N . PRO B 1 7 ? 17.710 8.349 52.328 1.00 23.04 4 PRO B N 1
ATOM 1861 C CA . PRO B 1 7 ? 16.316 8.457 51.820 1.00 22.92 4 PRO B CA 1
ATOM 1862 C C . PRO B 1 7 ? 15.366 9.134 52.812 1.00 22.46 4 PRO B C 1
ATOM 1863 O O . PRO B 1 7 ? 15.528 8.983 54.052 1.00 23.36 4 PRO B O 1
ATOM 1867 N N . GLY B 1 8 ? 14.392 9.879 52.283 1.00 20.96 5 GLY B N 1
ATOM 1868 C CA . GLY B 1 8 ? 13.349 10.535 53.074 1.00 20.32 5 GLY B CA 1
ATOM 1869 C C . GLY B 1 8 ? 13.806 11.794 53.769 1.00 20.32 5 GLY B C 1
ATOM 1870 O O . GLY B 1 8 ? 13.151 12.261 54.694 1.00 23.55 5 GLY B O 1
ATOM 1871 N N . SER B 1 9 ? 14.931 12.333 53.359 1.00 18.45 6 SER B N 1
ATOM 1872 C CA . SER B 1 9 ? 15.504 13.466 54.046 1.00 16.25 6 SER B CA 1
ATOM 1873 C C . SER B 1 9 ? 15.047 14.789 53.438 1.00 15.50 6 SER B C 1
ATOM 1874 O O . SER B 1 9 ? 14.755 14.865 52.236 1.00 15.98 6 SER B O 1
ATOM 1877 N N . LYS B 1 10 ? 15.089 15.829 54.252 1.00 14.87 7 LYS B N 1
ATOM 1878 C CA . LYS B 1 10 ? 14.876 17.219 53.839 1.00 13.81 7 LYS B CA 1
ATOM 1879 C C . LYS B 1 10 ? 16.222 17.924 53.696 1.00 13.65 7 LYS B C 1
ATOM 1880 O O . LYS B 1 10 ? 17.025 17.953 54.635 1.00 14.08 7 LYS B O 1
ATOM 1886 N N . LEU B 1 11 ? 16.480 18.418 52.493 1.00 12.58 8 LEU B N 1
ATOM 1887 C CA . LEU B 1 11 ? 17.714 19.153 52.181 1.00 12.43 8 LEU B CA 1
ATOM 1888 C C . LEU B 1 11 ? 17.326 20.615 51.995 1.00 12.35 8 LEU B C 1
ATOM 1889 O O . LEU B 1 11 ? 16.581 20.938 51.068 1.00 12.95 8 LEU B O 1
ATOM 1894 N N . VAL B 1 12 ? 17.814 21.483 52.882 1.00 11.93 9 VAL B N 1
ATOM 1895 C CA . VAL B 1 12 ? 17.530 22.921 52.795 1.00 11.25 9 VAL B CA 1
ATOM 1896 C C . VAL B 1 12 ? 18.739 23.643 52.241 1.00 11.86 9 VAL B C 1
ATOM 1897 O O . VAL B 1 12 ? 19.848 23.540 52.810 1.00 11.95 9 VAL B O 1
ATOM 1909 N N . VAL B 1 14 ? 20.607 27.068 51.129 1.00 11.03 11 VAL B N 1
ATOM 1910 C CA . VAL B 1 14 ? 20.608 28.460 51.591 1.00 11.57 11 VAL B CA 1
ATOM 1911 C C . VAL B 1 14 ? 21.648 29.249 50.825 1.00 11.64 11 VAL B C 1
ATOM 1912 O O . VAL B 1 14 ? 22.694 28.717 50.424 1.00 11.76 11 VAL B O 1
ATOM 1916 N N . GLY B 1 15 ? 21.381 30.540 50.650 1.00 11.99 12 GLY B N 1
ATOM 1917 C CA . GLY B 1 15 ? 22.381 31.389 50.001 1.00 11.97 12 GLY B CA 1
ATOM 1918 C C . GLY B 1 15 ? 21.796 32.742 49.638 1.00 12.40 12 GLY B C 1
ATOM 1919 O O . GLY B 1 15 ? 20.860 33.248 50.297 1.00 13.71 12 GLY B O 1
ATOM 1920 N N . ASP B 1 16 ? 22.372 33.334 48.591 1.00 12.58 1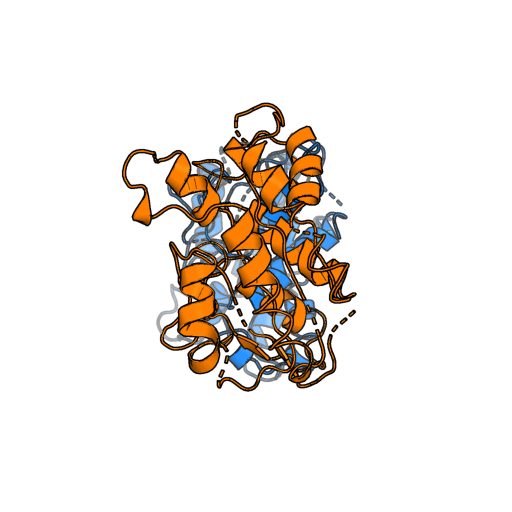3 ASP B N 1
ATOM 1921 C CA . ASP B 1 16 ? 21.993 34.671 48.088 1.00 12.46 13 ASP B CA 1
ATOM 1922 C C . ASP B 1 16 ? 21.166 34.526 46.805 1.00 12.93 13 ASP B C 1
ATOM 1923 O O . ASP B 1 16 ? 20.476 33.520 46.673 1.00 12.92 13 ASP B O 1
ATOM 1928 N N A SER B 1 17 ? 21.170 35.505 45.891 0.70 13.40 14 SER B N 1
ATOM 1929 N N B SER B 1 17 ? 21.280 35.464 45.868 0.30 12.52 14 SER B N 1
ATOM 1930 C CA A SER B 1 17 ? 20.254 35.433 44.724 0.70 13.91 14 SER B CA 1
ATOM 1931 C CA B SER B 1 17 ? 20.553 35.345 44.609 0.30 12.32 14 SER B CA 1
ATOM 1932 C C A SER B 1 17 ? 20.480 34.203 43.865 0.70 13.95 14 SER B C 1
ATOM 1933 C C B SER B 1 17 ? 20.915 34.082 43.822 0.30 12.05 14 SER B C 1
ATOM 1934 O O A SER B 1 17 ? 19.566 33.703 43.214 0.70 14.24 14 SER B O 1
ATOM 1935 O O B SER B 1 17 ? 20.059 33.495 43.169 0.30 11.36 14 SER B O 1
ATOM 1940 N N A ILE B 1 18 ? 21.713 33.731 43.831 0.50 12.92 15 ILE B N 1
ATOM 1941 N N B ILE B 1 18 ? 22.163 33.645 43.892 0.50 12.55 15 ILE B N 1
ATOM 1942 C CA A ILE B 1 18 ? 22.061 32.597 42.966 0.50 12.67 15 ILE B CA 1
ATOM 1943 C CA B ILE B 1 18 ? 22.536 32.458 43.115 0.50 12.98 15 ILE B CA 1
ATOM 1944 C C A ILE B 1 18 ? 21.402 31.333 43.509 0.50 12.99 15 ILE B C 1
ATOM 1945 C C B ILE B 1 18 ? 21.689 31.240 43.560 0.50 13.20 15 ILE B C 1
ATOM 1946 O O A ILE B 1 18 ? 20.965 30.480 42.735 0.50 12.87 15 ILE B O 1
ATOM 1947 O O B ILE B 1 18 ? 21.385 30.355 42.758 0.50 12.83 15 ILE B O 1
ATOM 1956 N N . THR B 1 19 ? 21.303 31.232 44.842 1.00 12.59 16 THR B N 1
ATOM 1957 C CA . THR B 1 19 ? 20.472 30.172 45.422 1.00 12.66 16 THR B CA 1
ATOM 1958 C C . THR B 1 19 ? 18.968 30.471 45.256 1.00 14.05 16 THR B C 1
ATOM 1959 O O . THR B 1 19 ? 18.228 29.579 44.834 1.00 14.27 16 THR B O 1
ATOM 1963 N N . ASP B 1 20 ? 18.558 31.723 45.550 1.00 14.51 17 ASP B N 1
ATOM 1964 C CA . ASP B 1 20 ? 17.155 32.190 45.508 1.00 16.25 17 ASP B CA 1
ATOM 1965 C C . ASP B 1 20 ? 16.526 31.875 44.152 1.00 16.42 17 ASP B C 1
ATOM 1966 O O . ASP B 1 20 ? 15.582 31.072 44.054 1.00 17.08 17 ASP B O 1
ATOM 1978 N N . GLY B 1 22 ? 14.385 33.343 42.394 1.00 21.01 19 GLY B N 1
ATOM 1979 C CA . GLY B 1 22 ? 12.933 33.513 42.317 1.00 21.81 19 GLY B CA 1
ATOM 1980 C C . GLY B 1 22 ? 12.099 32.454 43.028 1.00 22.71 19 GLY B C 1
ATOM 1981 O O . GLY B 1 22 ? 10.902 32.261 42.706 1.00 24.69 19 GLY B O 1
ATOM 1982 N N . ARG B 1 23 ? 12.695 31.804 44.027 1.00 21.86 20 ARG B N 1
ATOM 1983 C CA . ARG B 1 23 ? 11.969 30.791 44.798 1.00 22.41 20 ARG B CA 1
ATOM 1984 C C . ARG B 1 23 ? 10.783 31.399 45.566 1.00 23.44 20 ARG B C 1
ATOM 1985 O O . ARG B 1 23 ? 10.700 32.632 45.763 1.00 24.11 20 ARG B O 1
ATOM 1993 N N . ALA B 1 24 ? 9.855 30.531 45.965 1.00 24.25 21 ALA B N 1
ATOM 1994 C CA . ALA B 1 24 ? 8.622 30.964 46.617 1.00 24.98 21 ALA B CA 1
ATOM 1995 C C . ALA B 1 24 ? 8.875 31.410 48.057 1.00 26.81 21 ALA B C 1
ATOM 1996 O O . ALA B 1 24 ? 9.813 30.937 48.710 1.00 25.36 21 ALA B O 1
ATOM 1998 N N . HIS B 1 25 ? 8.032 32.321 48.545 1.00 28.48 22 HIS B N 1
ATOM 1999 C CA . HIS B 1 25 ? 8.070 32.784 49.934 1.00 30.35 22 HIS B CA 1
ATOM 2000 C C . HIS B 1 25 ? 6.817 32.377 50.693 1.00 30.69 22 HIS B C 1
ATOM 2001 O O . HIS B 1 25 ? 5.752 32.248 50.086 1.00 32.59 22 HIS B O 1
ATOM 2008 N N . PRO B 1 26 ? 6.941 32.153 52.018 1.00 30.57 23 PRO B N 1
ATOM 2009 C CA . PRO B 1 26 ? 8.157 32.251 52.846 1.00 29.15 23 PRO B CA 1
ATOM 2010 C C . PRO B 1 26 ? 9.213 31.151 52.586 1.00 27.03 23 PRO B C 1
ATOM 2011 O O . PRO B 1 26 ? 10.378 31.336 52.918 1.00 27.34 23 PRO B O 1
ATOM 2015 N N . VAL B 1 27 ? 8.806 30.031 51.989 1.00 24.41 24 VAL B N 1
ATOM 2016 C CA . VAL B 1 27 ? 9.700 28.866 51.826 1.00 22.30 24 VAL B CA 1
ATOM 2017 C C . VAL B 1 27 ? 9.571 28.287 50.405 1.00 20.50 24 VAL B C 1
ATOM 2018 O O . VAL B 1 27 ? 8.446 27.974 49.965 1.00 22.22 24 VAL B O 1
ATOM 2022 N N . GLY B 1 28 ? 10.682 28.088 49.698 1.00 18.24 25 GLY B N 1
ATOM 2023 C CA . GLY B 1 28 ? 10.593 27.487 48.341 1.00 17.21 25 GLY B CA 1
ATOM 2024 C C . GLY B 1 28 ? 10.597 25.967 48.422 1.00 15.67 25 GLY B C 1
ATOM 2025 O O . GLY B 1 28 ? 11.483 25.382 49.015 1.00 15.05 25 GLY B O 1
ATOM 2026 N N . GLU B 1 29 ? 9.570 25.332 47.864 1.00 16.11 26 GLU B N 1
ATOM 2027 C CA . GLU B 1 29 ? 9.445 23.857 47.878 1.00 15.59 26 GLU B CA 1
ATOM 2028 C C . GLU B 1 29 ? 9.408 23.359 46.435 1.00 16.52 26 GLU B C 1
ATOM 2029 O O . GLU B 1 29 ? 9.112 24.126 45.509 1.00 16.55 26 GLU B O 1
ATOM 2035 N N . ALA B 1 30 ? 9.683 22.077 46.242 1.00 16.28 27 ALA B N 1
ATOM 2036 C CA . ALA B 1 30 ? 9.802 21.496 44.888 1.00 17.58 27 ALA B CA 1
ATOM 2037 C C . ALA B 1 30 ? 8.564 21.547 44.015 1.00 18.61 27 ALA B C 1
ATOM 2038 O O . ALA B 1 30 ? 8.687 21.799 42.812 1.00 19.05 27 ALA B O 1
ATOM 2040 N N . PRO B 1 31 ? 7.376 21.285 44.582 1.00 19.78 28 PRO B N 1
ATOM 2041 C CA . PRO B 1 31 ? 6.209 21.141 43.739 1.00 22.08 28 PRO B CA 1
ATOM 2042 C C . PRO B 1 31 ? 5.998 22.364 42.889 1.00 24.26 28 PRO B C 1
ATOM 2043 O O . PRO B 1 31 ? 6.245 23.514 43.308 1.00 23.83 28 PRO B O 1
ATOM 2047 N N A ARG B 1 32 ? 5.619 22.146 41.626 0.50 26.50 29 ARG B N 1
ATOM 2048 N N B ARG B 1 32 ? 5.476 22.083 41.692 0.50 24.84 29 ARG B N 1
ATOM 2049 C CA A ARG B 1 32 ? 5.468 23.258 40.668 0.50 28.42 29 ARG B CA 1
ATOM 2050 C CA B ARG B 1 32 ? 5.082 23.095 40.721 0.50 25.36 29 ARG B CA 1
ATOM 2051 C C A ARG B 1 32 ? 6.825 23.920 40.350 0.50 28.52 29 ARG B C 1
ATOM 2052 C C B ARG B 1 32 ? 6.085 24.231 40.577 0.50 25.43 29 ARG B C 1
ATOM 2053 O O A ARG B 1 32 ? 7.770 23.246 39.911 0.50 29.34 29 ARG B O 1
ATOM 2054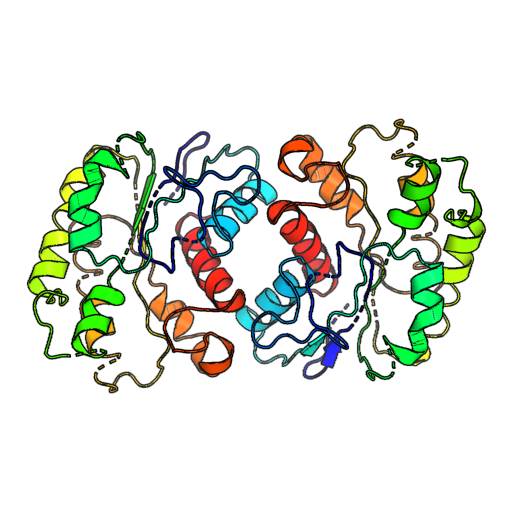 O O B ARG B 1 32 ? 5.688 25.342 40.331 0.50 25.16 29 ARG B O 1
ATOM 2069 N N A GLY B 1 33 ? 6.933 25.232 40.590 0.50 27.37 30 GLY B N 1
ATOM 2070 N N B GLY B 1 33 ? 7.385 23.975 40.771 0.50 25.74 30 GLY B N 1
ATOM 2071 C CA A GLY B 1 33 ? 8.199 25.946 40.387 0.50 25.89 30 GLY B CA 1
ATOM 2072 C CA B GLY B 1 33 ? 8.398 24.998 40.493 0.50 24.89 30 GLY B CA 1
ATOM 2073 C C A GLY B 1 33 ? 8.640 26.607 41.667 0.50 24.88 30 GLY B C 1
ATOM 2074 C C B GLY B 1 33 ? 8.875 26.023 41.530 0.50 25.09 30 GLY B C 1
ATOM 2075 O O A GLY B 1 33 ? 9.258 27.710 41.681 0.50 23.67 30 GLY B O 1
ATOM 2076 O O B GLY B 1 33 ? 9.703 26.857 41.181 0.50 25.30 30 GLY B O 1
ATOM 2077 N N . GLY B 1 34 ? 8.381 25.937 42.785 1.00 23.48 31 GLY B N 1
ATOM 2078 C CA . GLY B 1 34 ? 8.682 26.731 43.957 1.00 22.95 31 GLY B CA 1
ATOM 2079 C C . GLY B 1 34 ? 10.149 26.890 44.290 1.00 20.17 31 GLY B C 1
ATOM 2080 O O . GLY B 1 34 ? 10.497 27.724 45.129 1.00 20.58 31 GLY B O 1
ATOM 2081 N N . LEU B 1 35 ? 10.992 26.035 43.708 1.00 18.91 32 LEU B N 1
ATOM 2082 C CA . LEU B 1 35 ? 12.447 26.130 43.965 1.00 16.92 32 LEU B CA 1
ATOM 2083 C C . LEU B 1 35 ? 13.133 27.202 43.140 1.00 18.39 32 LEU B C 1
ATOM 2084 O O . LEU B 1 35 ? 14.326 27.422 43.289 1.00 16.68 32 LEU B O 1
ATOM 2089 N N . GLY B 1 36 ? 12.389 27.872 42.266 1.00 19.76 33 GLY B N 1
ATOM 2090 C CA . GLY B 1 36 ? 13.030 28.845 41.374 1.00 19.73 33 GLY B CA 1
ATOM 2091 C C . GLY B 1 36 ? 13.510 28.162 40.091 1.00 20.24 33 GLY B C 1
ATOM 2092 O O . GLY B 1 36 ? 13.066 27.069 39.753 1.00 20.97 33 GLY B O 1
ATOM 2093 N N . ASN B 1 37 ? 14.416 28.810 39.360 1.00 19.18 34 ASN B N 1
ATOM 2094 C CA . ASN B 1 37 ? 14.810 28.306 38.039 1.00 18.74 34 ASN B CA 1
ATOM 2095 C C . ASN B 1 37 ? 16.345 28.094 37.874 1.00 18.45 34 ASN B C 1
ATOM 2096 O O . ASN B 1 37 ? 16.891 28.129 36.762 1.00 21.68 34 ASN B O 1
ATOM 2101 N N . GLY B 1 38 ? 17.022 27.884 38.979 1.00 14.33 35 GLY B N 1
ATOM 2102 C CA . GLY B 1 38 ? 18.479 27.780 38.993 1.00 13.42 35 GLY B CA 1
ATOM 2103 C C . GLY B 1 38 ? 18.967 26.476 39.582 1.00 11.98 35 GLY B C 1
ATOM 2104 O O . GLY B 1 38 ? 18.302 25.424 39.450 1.00 12.06 35 GLY B O 1
ATOM 2105 N N . TYR B 1 39 ? 20.158 26.504 40.193 1.00 10.99 36 TYR B N 1
ATOM 2106 C CA . TYR B 1 39 ? 20.802 25.250 40.561 1.00 10.68 36 TYR B CA 1
ATOM 2107 C C . TYR B 1 39 ? 20.007 24.456 41.577 1.00 10.68 36 TYR B C 1
ATOM 2108 O O . TYR B 1 39 ? 20.062 23.220 41.549 1.00 11.03 36 TYR B O 1
ATOM 2117 N N . VAL B 1 40 ? 19.315 25.128 42.505 1.00 10.31 37 VAL B N 1
ATOM 2118 C CA . VAL B 1 40 ? 18.557 24.347 43.515 1.00 10.29 37 VAL B CA 1
ATOM 2119 C C . VAL B 1 40 ? 17.445 23.550 42.818 1.00 10.87 37 VAL B C 1
ATOM 2120 O O . VAL B 1 40 ? 17.267 22.353 43.078 1.00 11.41 37 VAL B O 1
ATOM 2124 N N . ALA B 1 41 ? 16.726 24.207 41.883 1.00 10.88 38 ALA B N 1
ATOM 2125 C CA . ALA B 1 41 ? 15.691 23.487 41.106 1.00 10.84 38 ALA B CA 1
ATOM 2126 C C . ALA B 1 41 ? 16.323 22.343 40.276 1.00 11.31 38 ALA B C 1
ATOM 2127 O O . ALA B 1 41 ? 15.734 21.260 40.149 1.00 11.56 38 ALA B O 1
ATOM 2129 N N . LEU B 1 42 ? 17.536 22.572 39.752 1.00 10.77 39 LEU B N 1
ATOM 2130 C CA . LEU B 1 42 ? 18.219 21.516 38.968 1.00 11.51 39 LEU B CA 1
ATOM 2131 C C . LEU B 1 42 ? 18.669 20.348 39.847 1.00 11.98 39 LEU B C 1
ATOM 2132 O O . LEU B 1 42 ? 18.590 19.195 39.422 1.00 12.28 39 LEU B O 1
ATOM 2137 N N . VAL B 1 43 ? 19.123 20.637 41.067 1.00 11.25 40 VAL B N 1
ATOM 2138 C CA . VAL B 1 43 ? 19.468 19.558 42.020 1.00 11.64 40 VAL B CA 1
ATOM 2139 C C . VAL B 1 43 ? 18.222 18.709 42.289 1.00 11.42 40 VAL B C 1
ATOM 2140 O O . VAL B 1 43 ? 18.270 17.473 42.197 1.00 12.25 40 VAL B O 1
ATOM 2144 N N . ASP B 1 44 ? 17.122 19.367 42.626 1.00 11.74 41 ASP B N 1
ATOM 2145 C CA . ASP B 1 44 ? 15.887 18.629 42.867 1.00 12.02 41 ASP B CA 1
ATOM 2146 C C . ASP B 1 44 ? 15.483 17.824 41.624 1.00 12.62 41 ASP B C 1
ATOM 2147 O O . ASP B 1 44 ? 15.107 16.653 41.756 1.00 12.87 41 ASP B O 1
ATOM 2152 N N . ALA B 1 45 ? 15.538 18.434 40.439 1.00 11.92 42 ALA B N 1
ATOM 2153 C CA . ALA B 1 45 ? 15.113 17.720 39.236 1.00 11.79 42 ALA B CA 1
ATOM 2154 C C . ALA B 1 45 ? 15.966 16.460 39.026 1.00 11.64 42 ALA B C 1
ATOM 2155 O O . ALA B 1 45 ? 15.438 15.408 38.681 1.00 12.69 42 ALA B O 1
ATOM 2157 N N . HIS B 1 46 ? 17.281 16.559 39.200 1.00 11.97 43 HIS B N 1
ATOM 2158 C CA . HIS B 1 46 ? 18.118 15.371 39.055 1.00 12.60 43 HIS B CA 1
ATOM 2159 C C . HIS B 1 46 ? 17.800 14.326 40.098 1.00 12.29 43 HIS B C 1
ATOM 2160 O O . HIS B 1 46 ? 17.725 13.151 39.768 1.00 12.82 43 HIS B O 1
ATOM 2167 N N . LEU B 1 47 ? 17.605 14.728 41.353 1.00 12.02 44 LEU B N 1
ATOM 2168 C CA . LEU B 1 47 ? 17.264 13.719 42.363 1.00 12.68 44 LEU B CA 1
ATOM 2169 C C . LEU B 1 47 ? 15.945 13.028 42.054 1.00 12.30 44 LEU B C 1
ATOM 2170 O O . LEU B 1 47 ? 15.833 11.816 42.251 1.00 13.99 44 LEU B O 1
ATOM 2175 N N . GLN B 1 48 ? 14.948 13.780 41.582 1.00 12.59 45 GLN B N 1
ATOM 2176 C CA . GLN B 1 48 ? 13.653 13.121 41.313 1.00 13.13 45 GLN B CA 1
ATOM 2177 C C . GLN B 1 48 ? 13.694 12.261 40.037 1.00 13.33 45 GLN B C 1
ATOM 2178 O O . GLN B 1 48 ? 13.006 11.244 39.955 1.00 13.58 45 GLN B O 1
ATOM 2184 N N . VAL B 1 49 ? 14.460 12.666 39.024 1.00 13.58 46 VAL B N 1
ATOM 2185 C CA . VAL B 1 49 ? 14.515 11.904 37.778 1.00 14.17 46 VAL B CA 1
ATOM 2186 C C . VAL B 1 49 ? 15.404 10.688 37.894 1.00 14.39 46 VAL B C 1
ATOM 2187 O O . VAL B 1 49 ? 15.077 9.641 37.308 1.00 15.41 46 VAL B O 1
ATOM 2191 N N . LEU B 1 50 ? 16.517 10.809 38.642 1.00 14.05 47 LEU B N 1
ATOM 2192 C CA . LEU B 1 50 ? 17.490 9.717 38.702 1.00 16.00 47 LEU B CA 1
ATOM 2193 C C . LEU B 1 50 ? 17.330 8.882 39.955 1.00 15.69 47 LEU B C 1
ATOM 2194 O O . LEU B 1 50 ? 17.679 7.688 39.948 1.00 16.86 47 LEU B O 1
ATOM 2199 N N . HIS B 1 51 ? 16.811 9.489 41.028 1.00 14.77 48 HIS B N 1
ATOM 2200 C CA . HIS B 1 51 ? 16.660 8.760 42.299 1.00 14.66 48 HIS B CA 1
ATOM 2201 C C . HIS B 1 51 ? 15.311 9.029 42.979 1.00 13.98 48 HIS B C 1
ATOM 2202 O O . HIS B 1 51 ? 15.259 9.387 44.141 1.00 13.43 48 HIS B O 1
ATOM 2209 N N . PRO B 1 52 ? 14.217 8.830 42.236 1.00 12.99 49 PRO B N 1
ATOM 2210 C CA . PRO B 1 52 ? 12.898 9.172 42.798 1.00 13.74 49 PRO B CA 1
ATOM 2211 C C . PRO B 1 52 ? 12.602 8.382 44.074 1.00 14.48 49 PRO B C 1
ATOM 2212 O O . PRO B 1 52 ? 11.953 8.909 44.982 1.00 14.49 49 PRO B O 1
ATOM 2216 N N . ASP B 1 53 ? 13.093 7.136 44.177 1.00 14.50 50 ASP B N 1
ATOM 2217 C CA . ASP B 1 53 ? 12.781 6.344 45.363 1.00 15.81 50 ASP B CA 1
ATOM 2218 C C . ASP B 1 53 ? 13.470 6.869 46.619 1.00 16.35 50 ASP B C 1
ATOM 2219 O O . ASP B 1 53 ? 13.126 6.427 47.718 1.00 18.10 50 ASP B O 1
ATOM 2224 N N . TRP B 1 54 ? 14.449 7.759 46.470 1.00 15.79 51 TRP B N 1
ATOM 2225 C CA . TRP B 1 54 ? 15.117 8.342 47.654 1.00 16.58 51 TRP B CA 1
ATOM 2226 C C . TRP B 1 54 ? 14.220 9.330 48.400 1.00 15.63 51 TRP B C 1
ATOM 2227 O O . TRP B 1 54 ? 14.493 9.644 49.554 1.00 16.43 51 TRP B O 1
ATOM 2238 N N A ARG B 1 55 ? 13.171 9.831 47.741 0.50 15.69 52 ARG B N 1
ATOM 2239 N N B ARG B 1 55 ? 13.184 9.836 47.723 0.50 15.59 52 ARG B N 1
ATOM 2240 C CA A ARG B 1 55 ? 12.212 10.732 48.401 0.50 15.56 52 ARG B CA 1
ATOM 2241 C CA B ARG B 1 55 ? 12.202 10.717 48.359 0.50 15.40 52 ARG B CA 1
ATOM 2242 C C A ARG B 1 55 ? 12.886 11.903 49.095 0.50 14.62 52 ARG B C 1
ATOM 2243 C C B ARG B 1 55 ? 12.874 11.891 49.078 0.50 14.52 52 ARG B C 1
ATOM 2244 O O A ARG B 1 55 ? 12.603 12.207 50.263 0.50 14.81 52 ARG B O 1
ATOM 2245 O O B ARG B 1 55 ? 12.579 12.181 50.247 0.50 14.74 52 ARG B O 1
ATOM 2260 N N . ILE B 1 56 ? 13.792 12.561 48.380 1.00 13.81 53 ILE B N 1
ATOM 2261 C CA . ILE B 1 56 ? 14.489 13.711 48.959 1.00 13.60 53 ILE B CA 1
ATOM 2262 C C . ILE B 1 56 ? 13.645 14.962 48.766 1.00 13.22 53 ILE B C 1
ATOM 2263 O O . ILE B 1 56 ? 13.284 15.312 47.619 1.00 14.10 53 ILE B O 1
ATOM 2268 N N . ARG B 1 57 ? 13.340 15.639 49.880 1.00 12.97 54 ARG B N 1
ATOM 2269 C CA . ARG B 1 57 ? 12.579 16.887 49.842 1.00 12.84 54 ARG B CA 1
ATOM 2270 C C . ARG B 1 57 ? 13.545 18.046 49.810 1.00 12.46 54 ARG B C 1
ATOM 2271 O O . ARG B 1 57 ? 14.224 18.320 50.805 1.00 13.54 54 ARG B O 1
ATOM 2279 N N . VAL B 1 58 ? 13.606 18.740 48.680 1.00 12.03 55 VAL B N 1
ATOM 2280 C CA . VAL B 1 58 ? 14.551 19.849 48.511 1.00 11.50 55 VAL B CA 1
ATOM 2281 C C . VAL B 1 58 ? 13.816 21.159 48.763 1.00 12.38 55 VAL B C 1
ATOM 2282 O O . VAL B 1 58 ? 12.687 21.341 48.276 1.00 13.65 55 VAL B O 1
ATOM 2286 N N . VAL B 1 59 ? 14.442 22.050 49.532 1.00 12.32 56 VAL B N 1
ATOM 2287 C CA . VAL B 1 59 ? 13.820 23.309 49.945 1.00 11.88 56 VAL B CA 1
ATOM 2288 C C . VAL B 1 59 ? 14.832 24.401 49.651 1.00 11.79 56 VAL B C 1
ATOM 2289 O O . VAL B 1 59 ? 16.048 24.189 49.835 1.00 12.98 56 VAL B O 1
ATOM 2293 N N . ASN B 1 60 ? 14.338 25.562 49.234 1.00 13.03 57 ASN B N 1
ATOM 2294 C CA . ASN B 1 60 ? 15.188 26.703 48.893 1.00 12.61 57 ASN B CA 1
ATOM 2295 C C . ASN B 1 60 ? 14.827 27.885 49.802 1.00 13.40 57 ASN B C 1
ATOM 2296 O O . ASN B 1 60 ? 13.674 28.337 49.787 1.00 14.51 57 ASN B O 1
ATOM 2301 N N . VAL B 1 61 ? 15.794 28.382 50.576 1.00 13.57 58 VAL B N 1
ATOM 2302 C CA . VAL B 1 61 ? 15.563 29.613 51.335 1.00 14.67 58 VAL B CA 1
ATOM 2303 C C . VAL B 1 61 ? 16.640 30.646 51.020 1.00 14.51 58 VAL B C 1
ATOM 2304 O O . VAL B 1 61 ? 16.982 31.489 51.839 1.00 16.08 58 VAL B O 1
ATOM 2308 N N . GLY B 1 62 ? 17.104 30.636 49.781 1.00 14.87 59 GLY B N 1
ATOM 2309 C CA . GLY B 1 62 ? 18.056 31.667 49.323 1.00 14.49 59 GLY B CA 1
ATOM 2310 C C . GLY B 1 62 ? 17.389 33.021 49.256 1.00 14.14 59 GLY B C 1
ATOM 2311 O O . GLY B 1 62 ? 16.193 33.118 48.952 1.00 15.85 59 GLY B O 1
ATOM 2312 N N . THR B 1 63 ? 18.158 34.078 49.492 1.00 14.85 60 THR B N 1
ATOM 2313 C CA . THR B 1 63 ? 17.624 35.447 49.435 1.00 14.81 60 THR B CA 1
ATOM 2314 C C . THR B 1 63 ? 18.594 36.390 48.730 1.00 15.18 60 THR B C 1
ATOM 2315 O O . THR B 1 63 ? 19.737 36.573 49.187 1.00 14.92 60 THR B O 1
ATOM 2319 N N A SER B 1 64 ? 18.136 36.992 47.627 0.50 15.77 61 SER B N 1
ATOM 2320 N N B SER B 1 64 ? 18.119 36.989 47.635 0.50 16.08 61 SER B N 1
ATOM 2321 C CA A SER B 1 64 ? 18.955 37.931 46.860 0.50 15.71 61 SER B CA 1
ATOM 2322 C CA B SER B 1 64 ? 18.872 37.985 46.881 0.50 16.50 61 SER B CA 1
ATOM 2323 C C A SER B 1 64 ? 19.551 39.048 47.701 0.50 15.78 61 SER B C 1
ATOM 2324 C C B SER B 1 64 ? 19.559 39.038 47.754 0.50 16.20 61 SER B C 1
ATOM 2325 O O A SER B 1 64 ? 18.872 39.642 48.546 0.50 16.76 61 SER B O 1
ATOM 2326 O O B SER B 1 64 ? 18.949 39.573 48.688 0.50 17.10 61 SER B O 1
ATOM 2331 N N . GLY B 1 65 ? 20.829 39.312 47.457 1.00 14.57 62 GLY B N 1
ATOM 2332 C CA . GLY B 1 65 ? 21.582 40.360 48.153 1.00 14.82 62 GLY B CA 1
ATOM 2333 C C . GLY B 1 65 ? 22.227 39.964 49.464 1.00 14.99 62 GLY B C 1
ATOM 2334 O O . GLY B 1 65 ? 22.985 40.755 50.023 1.00 15.66 62 GLY B O 1
ATOM 2335 N N . ASN B 1 66 ? 21.948 38.757 49.970 1.00 12.81 63 ASN B N 1
ATOM 2336 C CA . ASN B 1 66 ? 22.429 38.439 51.332 1.00 12.81 63 ASN B CA 1
ATOM 2337 C C . ASN B 1 66 ? 23.958 38.332 51.400 1.00 13.31 63 ASN B C 1
ATOM 2338 O O . ASN B 1 66 ? 24.615 37.729 50.504 1.00 13.10 63 ASN B O 1
ATOM 2343 N N . THR B 1 67 ? 24.508 38.840 52.501 1.00 13.64 64 THR B N 1
ATOM 2344 C CA . THR B 1 67 ? 25.872 38.487 52.907 1.00 12.87 64 THR B CA 1
ATOM 2345 C C . THR B 1 67 ? 25.758 37.408 53.982 1.00 12.91 64 THR B C 1
ATOM 2346 O O . THR B 1 67 ? 24.651 36.998 54.381 1.00 13.92 64 THR B O 1
ATOM 2350 N N . VAL B 1 68 ? 26.899 36.934 54.470 1.00 13.16 65 VAL B N 1
ATOM 2351 C CA . VAL B 1 68 ? 26.857 35.902 55.519 1.00 13.82 65 VAL B CA 1
ATOM 2352 C C . VAL B 1 68 ? 26.258 36.481 56.812 1.00 14.63 65 VAL B C 1
ATOM 2353 O O . VAL B 1 68 ? 25.686 35.735 57.611 1.00 14.87 65 VAL B O 1
ATOM 2357 N N . ALA B 1 69 ? 26.364 37.808 57.000 1.00 14.56 66 ALA B N 1
ATOM 2358 C CA . ALA B 1 69 ? 25.740 38.447 58.172 1.00 15.30 66 ALA B CA 1
ATOM 2359 C C . ALA B 1 69 ? 24.208 38.364 58.070 1.00 15.68 66 ALA B C 1
ATOM 2360 O O . ALA B 1 69 ? 23.526 38.086 59.059 1.00 16.81 66 ALA B O 1
ATOM 2362 N N . ASP B 1 70 ? 23.663 38.568 56.858 1.00 15.14 67 ASP B N 1
ATOM 2363 C CA . ASP B 1 70 ? 22.210 38.440 56.669 1.00 15.62 67 ASP B CA 1
ATOM 2364 C C . ASP B 1 70 ? 21.773 37.005 56.884 1.00 15.04 67 ASP B C 1
ATOM 2365 O O . ASP B 1 70 ? 20.729 36.752 57.477 1.00 16.16 67 ASP B O 1
ATOM 2370 N N . VAL B 1 71 ? 22.572 36.051 56.386 1.00 14.75 68 VAL B N 1
ATOM 2371 C CA . VAL B 1 71 ? 22.230 34.640 56.549 1.00 14.32 68 VAL B CA 1
ATOM 2372 C C . VAL B 1 71 ? 22.214 34.261 58.028 1.00 14.67 68 VAL B C 1
ATOM 2373 O O . VAL B 1 71 ? 21.282 33.609 58.513 1.00 15.22 68 VAL B O 1
ATOM 2377 N N . ALA B 1 72 ? 23.235 34.705 58.757 1.00 14.73 69 ALA B N 1
ATOM 2378 C CA . ALA B 1 72 ? 23.287 34.377 60.188 1.00 15.14 69 ALA B CA 1
ATOM 2379 C C . ALA B 1 72 ? 22.107 34.951 60.966 1.00 16.39 69 ALA B C 1
ATOM 2380 O O . ALA B 1 72 ? 21.587 34.286 61.886 1.00 17.41 69 ALA B O 1
ATOM 2382 N N . ARG B 1 73 ? 21.681 36.165 60.606 1.00 16.44 70 ARG B N 1
ATOM 2383 C CA . ARG B 1 73 ? 20.591 36.814 61.338 1.00 17.88 70 ARG B CA 1
ATOM 2384 C C . ARG B 1 73 ? 19.294 36.015 61.203 1.00 17.14 70 ARG B C 1
ATOM 2385 O O . ARG B 1 73 ? 18.481 36.013 62.123 1.00 19.11 70 ARG B O 1
ATOM 2393 N N . ARG B 1 74 ? 19.087 35.376 60.051 1.00 15.76 71 ARG B N 1
ATOM 2394 C CA . ARG B 1 74 ? 17.818 34.670 59.825 1.00 15.99 71 ARG B CA 1
ATOM 2395 C C . ARG B 1 74 ? 17.937 33.163 59.933 1.00 15.91 71 ARG B C 1
ATOM 2396 O O . ARG B 1 74 ? 16.968 32.440 59.676 1.00 16.92 71 ARG B O 1
ATOM 2404 N N . TRP B 1 75 ? 19.096 32.681 60.370 1.00 14.78 72 TRP B N 1
ATOM 2405 C CA . TRP B 1 75 ? 19.372 31.231 60.298 1.00 14.84 72 TRP B CA 1
ATOM 2406 C C . TRP B 1 75 ? 18.406 30.385 61.118 1.00 15.29 72 TRP B C 1
ATOM 2407 O O . TRP B 1 75 ? 17.868 29.396 60.625 1.00 14.95 72 TRP B O 1
ATOM 2418 N N . GLU B 1 76 ? 18.194 30.731 62.394 1.00 15.96 73 GLU B N 1
ATOM 2419 C CA . GLU B 1 76 ? 17.335 29.858 63.195 1.00 16.85 73 GLU B CA 1
ATOM 2420 C C . GLU B 1 76 ? 15.912 29.875 62.695 1.00 17.73 73 GLU B C 1
ATOM 2421 O O . GLU B 1 76 ? 15.265 28.832 62.616 1.00 18.17 73 GLU B O 1
ATOM 2427 N N . ASP B 1 77 ? 15.397 31.064 62.360 1.00 18.18 74 ASP B N 1
ATOM 2428 C CA . ASP B 1 77 ? 13.993 31.144 61.923 1.00 19.12 74 ASP B CA 1
ATOM 2429 C C . ASP B 1 77 ? 13.720 30.636 60.517 1.00 18.06 74 ASP B C 1
ATOM 2430 O O . ASP B 1 77 ? 12.633 30.106 60.235 1.00 19.81 74 ASP B O 1
ATOM 2435 N N . ASP B 1 78 ? 14.674 30.832 59.611 1.00 16.67 75 ASP B N 1
ATOM 2436 C CA . ASP B 1 78 ? 14.433 30.527 58.187 1.00 16.41 75 ASP B CA 1
ATOM 2437 C C . ASP B 1 78 ? 14.956 29.163 57.785 1.00 16.81 75 ASP B C 1
ATOM 2438 O O . ASP B 1 78 ? 14.472 28.572 56.796 1.00 17.78 75 ASP B O 1
ATOM 2443 N N . VAL B 1 79 ? 15.990 28.689 58.492 1.00 14.64 76 VAL B N 1
ATOM 2444 C CA . VAL B 1 79 ? 16.655 27.465 58.087 1.00 14.55 76 VAL B CA 1
ATOM 2445 C C . VAL B 1 79 ? 16.408 26.368 59.120 1.00 15.01 76 VAL B C 1
ATOM 2446 O O . VAL B 1 79 ? 15.808 25.341 58.797 1.00 15.14 76 VAL B O 1
ATOM 2458 N N . ALA B 1 81 ? 14.430 26.149 61.712 1.00 16.13 78 ALA B N 1
ATOM 2459 C CA . ALA B 1 81 ? 13.018 25.891 62.035 1.00 17.55 78 ALA B CA 1
ATOM 2460 C C . ALA B 1 81 ? 12.360 24.930 61.065 1.00 17.03 78 ALA B C 1
ATOM 2461 O O . ALA B 1 81 ? 11.330 24.320 61.394 1.00 19.11 78 ALA B O 1
ATOM 2463 N N . LEU B 1 82 ? 12.970 24.727 59.897 1.00 16.35 79 LEU B N 1
ATOM 2464 C CA . LEU B 1 82 ? 12.425 23.788 58.928 1.00 15.61 79 LEU B CA 1
ATOM 2465 C C . LEU B 1 82 ? 12.820 22.337 59.241 1.00 16.82 79 LEU B C 1
ATOM 2466 O O . LEU B 1 82 ? 12.430 21.427 58.524 1.00 18.04 79 LEU B O 1
ATOM 2471 N N . GLN B 1 83 ? 13.590 22.133 60.310 1.00 16.71 80 GLN B N 1
ATOM 2472 C CA . GLN B 1 83 ? 14.050 20.781 60.690 1.00 17.45 80 GLN B CA 1
ATOM 2473 C C . GLN B 1 83 ? 14.790 20.045 59.555 1.00 16.65 80 GLN B C 1
ATOM 2474 O O . GLN B 1 83 ? 14.468 18.912 59.205 1.00 17.93 80 GLN B O 1
ATOM 2480 N N . PRO B 1 84 ? 15.811 20.691 58.991 1.00 15.25 81 PRO B N 1
ATOM 2481 C CA . PRO B 1 84 ? 16.540 20.014 57.900 1.00 14.57 81 PRO B CA 1
ATOM 2482 C C . PRO B 1 84 ? 17.279 18.767 58.379 1.00 14.89 81 PRO B C 1
ATOM 2483 O O . PRO B 1 84 ? 17.785 18.721 59.521 1.00 15.74 81 PRO B O 1
ATOM 2487 N N . ASP B 1 85 ? 17.398 17.799 57.484 1.00 14.19 82 ASP B N 1
ATOM 2488 C CA . ASP B 1 85 ? 18.361 16.712 57.693 1.00 14.76 82 ASP B CA 1
ATOM 2489 C C . ASP B 1 85 ? 19.716 17.051 57.107 1.00 14.52 82 ASP B C 1
ATOM 2490 O O . ASP B 1 85 ? 20.739 16.567 57.579 1.00 15.14 82 ASP B O 1
ATOM 2495 N N . TYR B 1 86 ? 19.709 17.865 56.055 1.00 13.99 83 TYR B N 1
ATOM 2496 C CA . TYR B 1 86 ? 20.937 18.337 55.399 1.00 13.60 83 TYR B CA 1
ATOM 2497 C C . TYR B 1 86 ? 20.759 19.810 55.108 1.00 12.66 83 TYR B C 1
ATOM 2498 O O . TYR B 1 86 ? 19.648 20.251 54.786 1.00 12.94 83 TYR B O 1
ATOM 2507 N N . VAL B 1 87 ? 21.850 20.555 55.197 1.00 12.45 84 VAL B N 1
ATOM 2508 C CA . VAL B 1 87 ? 21.825 21.981 54.855 1.00 11.80 84 VAL B CA 1
ATOM 2509 C C . VAL B 1 87 ? 22.981 22.246 53.904 1.00 12.30 84 VAL B C 1
ATOM 2510 O O . VAL B 1 87 ? 24.099 21.740 54.113 1.00 12.79 84 VAL B O 1
ATOM 2514 N N A SER B 1 88 ? 22.740 23.000 52.831 0.50 11.03 85 SER B N 1
ATOM 2515 N N B SER B 1 88 ? 22.730 23.063 52.886 0.50 12.73 85 SER B N 1
ATOM 2516 C CA A SER B 1 88 ? 23.867 23.541 52.064 0.50 9.89 85 SER B CA 1
ATOM 2517 C CA B SER B 1 88 ? 23.794 23.541 52.020 0.50 13.24 85 SER B CA 1
ATOM 2518 C C A SER B 1 88 ? 23.872 25.051 52.183 0.50 10.29 85 SER B C 1
ATOM 2519 C C B SER B 1 88 ? 23.852 25.064 52.104 0.50 12.24 85 SER B C 1
ATOM 2520 O O A SER B 1 88 ? 22.816 25.693 52.366 0.50 10.61 85 SER B O 1
ATOM 2521 O O B SER B 1 88 ? 22.804 25.731 52.210 0.50 12.35 85 SER B O 1
ATOM 2526 N N . LEU B 1 89 ? 25.059 25.628 52.052 1.00 10.94 86 LEU B N 1
ATOM 2527 C CA . LEU B 1 89 ? 25.188 27.095 52.082 1.00 10.50 86 LEU B CA 1
ATOM 2528 C C . LEU B 1 89 ? 26.223 27.563 51.062 1.00 11.09 86 LEU B C 1
ATOM 2529 O O . LEU B 1 89 ? 27.390 27.142 51.150 1.00 11.88 86 LEU B O 1
ATOM 2542 N N . ILE B 1 91 ? 27.643 31.232 50.020 1.00 10.35 88 ILE B N 1
ATOM 2543 C CA . ILE B 1 91 ? 27.536 32.641 50.387 1.00 10.78 88 ILE B CA 1
ATOM 2544 C C . ILE B 1 91 ? 28.936 33.256 50.324 1.00 11.28 88 ILE B C 1
ATOM 2545 O O . ILE B 1 91 ? 29.954 32.553 50.475 1.00 12.11 88 ILE B O 1
ATOM 2550 N N . GLY B 1 92 ? 28.990 34.555 50.072 1.00 11.13 89 GLY B N 1
ATOM 2551 C CA . GLY B 1 92 ? 30.281 35.267 50.086 1.00 11.62 89 GLY B CA 1
ATOM 2552 C C . GLY B 1 92 ? 30.437 36.217 48.922 1.00 10.88 89 GLY B C 1
ATOM 2553 O O . GLY B 1 92 ? 31.205 37.200 49.023 1.00 12.32 89 GLY B O 1
ATOM 2554 N N . VAL B 1 93 ? 29.745 35.977 47.802 1.00 11.13 90 VAL B N 1
ATOM 2555 C CA . VAL B 1 93 ? 29.988 36.866 46.663 1.00 10.97 90 VAL B CA 1
ATOM 2556 C C . VAL B 1 93 ? 29.540 38.288 47.000 1.00 10.67 90 VAL B C 1
ATOM 2557 O O . VAL B 1 93 ? 30.223 39.252 46.606 1.00 11.39 90 VAL B O 1
ATOM 2561 N N . ASN B 1 94 ? 28.417 38.445 47.708 1.00 11.18 91 ASN B N 1
ATOM 2562 C CA . ASN B 1 94 ? 27.978 39.799 48.044 1.00 10.33 91 ASN B CA 1
ATOM 2563 C C . ASN B 1 94 ? 28.885 40.454 49.076 1.00 10.97 91 ASN B C 1
ATOM 2564 O O . ASN B 1 94 ? 29.153 41.674 49.008 1.00 11.54 91 ASN B O 1
ATOM 2569 N N . ASP B 1 95 ? 29.345 39.658 50.026 1.00 11.32 92 ASP B N 1
ATOM 2570 C CA . ASP B 1 95 ? 30.267 40.123 51.085 1.00 11.81 92 ASP B CA 1
ATOM 2571 C C . ASP B 1 95 ? 31.472 40.821 50.432 1.00 11.83 92 ASP B C 1
ATOM 2572 O O . ASP B 1 95 ? 31.935 41.866 50.906 1.00 13.06 92 ASP B O 1
ATOM 2577 N N . VAL B 1 96 ? 31.982 40.232 49.336 1.00 11.26 93 VAL B N 1
ATOM 2578 C CA . VAL B 1 96 ? 33.083 40.829 48.592 1.00 11.39 93 VAL B CA 1
ATOM 2579 C C . VAL B 1 96 ? 32.593 41.944 47.639 1.00 10.53 93 VAL B C 1
ATOM 2580 O O . VAL B 1 96 ? 33.189 43.021 47.569 1.00 11.14 93 VAL B O 1
ATOM 2584 N N . TRP B 1 97 ? 31.543 41.650 46.878 1.00 10.59 94 TRP B N 1
ATOM 2585 C CA . TRP B 1 97 ? 31.101 42.522 45.791 1.00 10.06 94 TRP B CA 1
ATOM 2586 C C . TRP B 1 97 ? 30.795 43.926 46.288 1.00 10.10 94 TRP B C 1
ATOM 2587 O O . TRP B 1 97 ? 31.165 44.914 45.647 1.00 10.68 94 TRP B O 1
ATOM 2598 N N . ARG B 1 98 ? 30.157 44.032 47.462 1.00 10.52 95 ARG B N 1
ATOM 2599 C CA . ARG B 1 98 ? 29.844 45.364 47.999 1.00 10.55 95 ARG B CA 1
ATOM 2600 C C . ARG B 1 98 ? 31.082 46.246 48.194 1.00 10.93 95 ARG B C 1
ATOM 2601 O O . ARG B 1 98 ? 30.988 47.468 48.128 1.00 12.60 95 ARG B O 1
ATOM 2609 N N . GLN B 1 99 ? 32.240 45.628 48.435 1.00 11.30 96 GLN B N 1
ATOM 2610 C CA . GLN B 1 99 ? 33.481 46.390 48.629 1.00 11.53 96 GLN B CA 1
ATOM 2611 C C . GLN B 1 99 ? 33.918 47.038 47.334 1.00 10.96 96 GLN B C 1
ATOM 2612 O O . GLN B 1 99 ? 34.711 47.995 47.345 1.00 12.57 96 GLN B O 1
ATOM 2618 N N . PHE B 1 100 ? 33.418 46.501 46.206 1.00 10.72 97 PHE B N 1
ATOM 2619 C CA . PHE B 1 100 ? 33.763 47.014 44.878 1.00 10.53 97 PHE B CA 1
ATOM 2620 C C . PHE B 1 100 ? 32.660 47.860 44.271 1.00 10.69 97 PHE B C 1
ATOM 2621 O O . PHE B 1 100 ? 32.947 48.895 43.657 1.00 11.69 97 PHE B O 1
ATOM 2629 N N . ASP B 1 101 ? 31.407 47.436 44.405 1.00 10.73 98 ASP B N 1
ATOM 2630 C CA . ASP B 1 101 ? 30.358 48.254 43.785 1.00 11.53 98 ASP B CA 1
ATOM 2631 C C . ASP B 1 101 ? 29.825 49.380 44.675 1.00 11.55 98 ASP B C 1
ATOM 2632 O O . ASP B 1 101 ? 29.165 50.285 44.177 1.00 13.28 98 ASP B O 1
ATOM 2645 N N . PRO B 1 103 ? 32.117 51.072 47.287 1.00 13.10 100 PRO B N 1
ATOM 2646 C CA . PRO B 1 103 ? 33.315 51.104 48.141 1.00 13.65 100 PRO B CA 1
ATOM 2647 C C . PRO B 1 103 ? 33.223 52.058 49.325 1.00 13.85 100 PRO B C 1
ATOM 2648 O O . PRO B 1 103 ? 33.894 51.817 50.338 1.00 14.80 100 PRO B O 1
ATOM 2652 N N . LEU B 1 104 ? 32.423 53.126 49.205 1.00 13.01 101 LEU B N 1
ATOM 2653 C CA . LEU B 1 104 ? 32.344 54.095 50.308 1.00 13.86 101 LEU B CA 1
ATOM 2654 C C . LEU B 1 104 ? 31.232 53.735 51.291 1.00 14.34 101 LEU B C 1
ATOM 2655 O O . LEU B 1 104 ? 31.163 54.339 52.362 1.00 16.28 101 LEU B O 1
ATOM 2660 N N . VAL B 1 105 ? 30.344 52.800 50.916 1.00 14.21 102 VAL B N 1
ATOM 2661 C CA . VAL B 1 105 ? 29.184 52.461 51.761 1.00 15.86 102 VAL B CA 1
ATOM 2662 C C . VAL B 1 105 ? 29.621 51.295 52.645 1.00 17.25 102 VAL B C 1
ATOM 2663 O O . VAL B 1 105 ? 29.226 50.127 52.466 1.00 18.03 102 VAL B O 1
ATOM 2667 N N . VAL B 1 106 ? 30.462 51.628 53.617 1.00 18.87 103 VAL B N 1
ATOM 2668 C CA . VAL B 1 106 ? 31.243 50.586 54.289 1.00 20.63 103 VAL B CA 1
ATOM 2669 C C . VAL B 1 106 ? 30.390 49.664 55.158 1.00 21.66 103 VAL B C 1
ATOM 2670 O O . VAL B 1 106 ? 30.746 48.497 55.352 1.00 22.32 103 VAL B O 1
ATOM 2674 N N . GLU B 1 107 ? 29.223 50.137 55.597 1.00 21.53 104 GLU B N 1
ATOM 2675 C CA . GLU B 1 107 ? 28.385 49.266 56.416 1.00 21.80 104 GLU B CA 1
ATOM 2676 C C . GLU B 1 107 ? 27.764 48.092 55.640 1.00 21.23 104 GLU B C 1
ATOM 2677 O O . GLU B 1 107 ? 27.263 47.135 56.267 1.00 22.77 104 GLU B O 1
ATOM 2683 N N . ARG B 1 108 ? 27.829 48.128 54.303 1.00 19.34 105 ARG B N 1
ATOM 2684 C CA . ARG B 1 108 ? 27.343 47.006 53.479 1.00 18.20 105 ARG B CA 1
ATOM 2685 C C . ARG B 1 108 ? 28.399 45.927 53.274 1.00 17.41 105 ARG B C 1
ATOM 2686 O O . ARG B 1 108 ? 28.091 44.838 52.751 1.00 17.41 105 ARG B O 1
ATOM 2694 N N . HIS B 1 109 ? 29.642 46.257 53.617 1.00 17.94 106 HIS B N 1
ATOM 2695 C CA . HIS B 1 109 ? 30.772 45.327 53.462 1.00 17.58 106 HIS B CA 1
ATOM 2696 C C . HIS B 1 109 ? 30.815 44.305 54.590 1.00 18.38 106 HIS B C 1
ATOM 2697 O O . HIS B 1 109 ? 30.449 44.594 55.719 1.00 20.38 106 HIS B O 1
ATOM 2704 N N . VAL B 1 110 ? 31.287 43.115 54.275 1.00 16.65 107 VAL B N 1
ATOM 2705 C CA . VAL B 1 110 ? 31.624 42.125 55.317 1.00 15.68 107 VAL B CA 1
ATOM 2706 C C . VAL B 1 110 ? 33.057 41.725 55.044 1.00 14.89 107 VAL B C 1
ATOM 2707 O O . VAL B 1 110 ? 33.355 41.135 54.000 1.00 16.06 107 VAL B O 1
ATOM 2711 N N . GLY B 1 111 ? 33.948 42.065 55.973 1.00 14.88 108 GLY B N 1
ATOM 2712 C CA . GLY B 1 111 ? 35.374 41.747 55.822 1.00 14.80 108 GLY B CA 1
ATOM 2713 C C . GLY B 1 111 ? 35.675 40.288 56.090 1.00 15.04 108 GLY B C 1
ATOM 2714 O O . GLY B 1 111 ? 34.803 39.528 56.540 1.00 14.42 108 GLY B O 1
ATOM 2715 N N . ILE B 1 112 ? 36.900 39.890 55.775 1.00 14.93 109 ILE B N 1
ATOM 2716 C CA . ILE B 1 112 ? 37.172 38.451 55.758 1.00 15.20 109 ILE B CA 1
ATOM 2717 C C . ILE B 1 112 ? 37.147 37.819 57.159 1.00 15.52 109 ILE B C 1
ATOM 2718 O O . ILE B 1 112 ? 36.762 36.643 57.302 1.00 15.11 109 ILE B O 1
ATOM 2723 N N . ASP B 1 113 ? 37.535 38.575 58.182 1.00 16.56 110 ASP B N 1
ATOM 2724 C CA . ASP B 1 113 ? 37.497 37.997 59.523 1.00 17.02 110 ASP B CA 1
ATOM 2725 C C . ASP B 1 113 ? 36.071 37.802 60.000 1.00 17.70 110 ASP B C 1
ATOM 2726 O O . ASP B 1 113 ? 35.759 36.739 60.563 1.00 17.61 110 ASP B O 1
ATOM 2731 N N . GLU B 1 114 ? 35.193 38.775 59.724 1.00 15.80 111 GLU B N 1
ATOM 2732 C CA . GLU B 1 114 ? 33.772 38.596 60.067 1.00 16.59 111 GLU B CA 1
ATOM 2733 C C . GLU B 1 114 ? 33.202 37.425 59.255 1.00 15.35 111 GLU B C 1
ATOM 2734 O O . GLU B 1 114 ? 32.418 36.626 59.762 1.00 16.10 111 GLU B O 1
ATOM 2740 N N . TYR B 1 115 ? 33.568 37.344 57.967 1.00 14.44 112 TYR B N 1
ATOM 2741 C CA . TYR B 1 115 ? 33.056 36.269 57.122 1.00 13.53 112 TYR B CA 1
ATOM 2742 C C . TYR B 1 115 ? 33.464 34.901 57.676 1.00 13.85 112 TYR B C 1
ATOM 2743 O O . TYR B 1 115 ? 32.606 34.018 57.855 1.00 13.65 112 TYR B O 1
ATOM 2752 N N . ARG B 1 116 ? 34.753 34.724 57.969 1.00 14.90 113 ARG B N 1
ATOM 2753 C CA . ARG B 1 116 ? 35.251 33.435 58.472 1.00 15.08 113 ARG B CA 1
ATOM 2754 C C . ARG B 1 116 ? 34.603 33.097 59.820 1.00 15.64 113 ARG B C 1
ATOM 2755 O O . ARG B 1 116 ? 34.144 31.972 60.034 1.00 15.44 113 ARG B O 1
ATOM 2763 N N . ASP B 1 117 ? 34.522 34.076 60.706 1.00 16.17 114 ASP B N 1
ATOM 2764 C CA . ASP B 1 117 ? 33.970 33.832 62.048 1.00 17.42 114 ASP B CA 1
ATOM 2765 C C . ASP B 1 117 ? 32.502 33.472 61.976 1.00 17.01 114 ASP B C 1
ATOM 2766 O O . ASP B 1 117 ? 32.044 32.604 62.711 1.00 17.24 114 ASP B O 1
ATOM 2771 N N . THR B 1 118 ? 31.761 34.150 61.090 1.00 15.66 115 THR B N 1
ATOM 2772 C CA . THR B 1 118 ? 30.331 33.889 60.976 1.00 15.15 115 THR B CA 1
ATOM 2773 C C . THR B 1 118 ? 30.106 32.517 60.370 1.00 14.96 115 THR B C 1
ATOM 2774 O O . THR B 1 118 ? 29.215 31.787 60.835 1.00 14.92 115 THR B O 1
ATOM 2778 N N . LEU B 1 119 ? 30.874 32.161 59.326 1.00 14.01 116 LEU B N 1
ATOM 2779 C CA . LEU B 1 119 ? 30.765 30.784 58.792 1.00 14.69 116 LEU B CA 1
ATOM 2780 C C . LEU B 1 119 ? 31.077 29.752 59.871 1.00 14.91 116 LEU B C 1
ATOM 2781 O O . LEU B 1 119 ? 30.380 28.749 59.988 1.00 15.22 116 LEU B O 1
ATOM 2786 N N . ARG B 1 120 ? 32.108 29.986 60.684 1.00 15.61 117 ARG B N 1
ATOM 2787 C CA . ARG B 1 120 ? 32.439 29.026 61.730 1.00 16.16 117 ARG B CA 1
ATOM 2788 C C . ARG B 1 120 ? 31.270 28.876 62.717 1.00 15.81 117 ARG B C 1
ATOM 2789 O O . ARG B 1 120 ? 30.913 27.744 63.095 1.00 17.01 117 ARG B O 1
ATOM 2797 N N A HIS B 1 121 ? 30.669 29.984 63.111 0.50 15.50 118 HIS B N 1
ATOM 2798 N N B HIS B 1 121 ? 30.642 30.014 63.069 0.50 15.63 118 HIS B N 1
ATOM 2799 C CA A HIS B 1 121 ? 29.548 29.884 64.038 0.50 16.19 118 HIS B CA 1
ATOM 2800 C CA B HIS B 1 121 ? 29.452 30.077 63.981 0.50 16.44 118 HIS B CA 1
ATOM 2801 C C A HIS B 1 121 ? 28.399 29.103 63.392 0.50 15.40 118 HIS B C 1
ATOM 2802 C C B HIS B 1 121 ? 28.286 29.279 63.437 0.50 15.54 118 HIS B C 1
ATOM 2803 O O A HIS B 1 121 ? 27.844 28.190 64.021 0.50 15.39 118 HIS B O 1
ATOM 2804 O O B HIS B 1 121 ? 27.608 28.547 64.171 0.50 16.19 118 HIS B O 1
ATOM 2817 N N . LEU B 1 122 ? 28.053 29.420 62.135 1.00 14.72 119 LEU B N 1
ATOM 2818 C CA . LEU B 1 122 ? 26.937 28.716 61.497 1.00 13.85 119 LEU B CA 1
ATOM 2819 C C . LEU B 1 122 ? 27.220 27.223 61.420 1.00 14.76 119 LEU B C 1
ATOM 2820 O O . LEU B 1 122 ? 26.352 26.400 61.703 1.00 15.12 119 LEU B O 1
ATOM 2825 N N . VAL B 1 123 ? 28.444 26.857 61.066 1.00 14.78 120 VAL B N 1
ATOM 2826 C CA . VAL B 1 123 ? 28.731 25.423 60.989 1.00 15.44 120 VAL B CA 1
ATOM 2827 C C . VAL B 1 123 ? 28.680 24.804 62.381 1.00 16.09 120 VAL B C 1
ATOM 2828 O O . VAL B 1 123 ? 28.095 23.739 62.588 1.00 15.67 120 VAL B O 1
ATOM 2832 N N . ALA B 1 124 ? 29.295 25.466 63.351 1.00 17.01 121 ALA B N 1
ATOM 2833 C CA . ALA B 1 124 ? 29.338 24.916 64.704 1.00 17.17 121 ALA B CA 1
ATOM 2834 C C . ALA B 1 124 ? 27.959 24.692 65.301 1.00 17.65 121 ALA B C 1
ATOM 2835 O O . ALA B 1 124 ? 27.748 23.686 65.994 1.00 18.61 121 ALA B O 1
ATOM 2837 N N A THR B 1 125 ? 27.018 25.598 65.047 0.70 16.80 122 THR B N 1
ATOM 2838 N N B THR B 1 125 ? 27.027 25.609 65.040 0.30 17.03 122 THR B N 1
ATOM 2839 C CA A THR B 1 125 ? 25.682 25.431 65.646 0.70 17.55 122 THR B CA 1
ATOM 2840 C CA B THR B 1 125 ? 25.676 25.503 65.606 0.30 17.05 122 THR B CA 1
ATOM 2841 C C A THR B 1 125 ? 24.829 24.453 64.832 0.70 16.67 122 THR B C 1
ATOM 2842 C C B THR B 1 125 ? 24.745 24.614 64.782 0.30 16.46 122 THR B C 1
ATOM 2843 O O A THR B 1 125 ? 23.921 23.805 65.382 0.70 16.80 122 THR B O 1
ATOM 2844 O O B THR B 1 125 ? 23.702 24.184 65.278 0.30 16.59 122 THR B O 1
ATOM 2851 N N . THR B 1 126 ? 25.117 24.334 63.534 1.00 15.82 123 THR B N 1
ATOM 2852 C CA . THR B 1 126 ? 24.270 23.512 62.653 1.00 15.24 123 THR B CA 1
ATOM 2853 C C . THR B 1 126 ? 24.678 22.046 62.640 1.00 15.54 123 THR B C 1
ATOM 2854 O O . THR B 1 126 ? 23.822 21.177 62.669 1.00 14.87 123 THR B O 1
ATOM 2858 N N . LYS B 1 127 ? 25.979 21.789 62.552 1.00 15.70 124 LYS B N 1
ATOM 2859 C CA . LYS B 1 127 ? 26.505 20.423 62.397 1.00 17.67 124 LYS B CA 1
ATOM 2860 C C . LYS B 1 127 ? 25.907 19.416 63.406 1.00 17.73 124 LYS B C 1
ATOM 2861 O O . LYS B 1 127 ? 25.504 18.338 62.988 1.00 17.40 124 LYS B O 1
ATOM 2867 N N . PRO B 1 128 ? 25.789 19.767 64.710 1.00 17.71 125 PRO B N 1
ATOM 2868 C CA . PRO B 1 128 ? 25.220 18.803 65.655 1.00 18.33 125 PRO B CA 1
ATOM 2869 C C . PRO B 1 128 ? 23.743 18.460 65.429 1.00 18.18 125 PRO B C 1
ATOM 2870 O O . PRO B 1 128 ? 23.249 17.453 65.991 1.00 19.79 125 PRO B O 1
ATOM 2874 N N . ARG B 1 129 ? 23.053 19.281 64.631 1.00 16.19 126 ARG B N 1
ATOM 2875 C CA . ARG B 1 129 ? 21.603 19.144 64.431 1.00 16.93 126 ARG B CA 1
ATOM 2876 C C . ARG B 1 129 ? 21.225 18.579 63.078 1.00 16.97 126 ARG B C 1
ATOM 2877 O O . ARG B 1 129 ? 20.017 18.390 62.793 1.00 18.86 126 ARG B O 1
ATOM 2885 N N . VAL B 1 130 ? 22.219 18.282 62.246 1.00 16.45 127 VAL B N 1
ATOM 2886 C CA . VAL B 1 130 ? 21.923 17.741 60.906 1.00 16.43 127 VAL B CA 1
ATOM 2887 C C . VAL B 1 130 ? 22.769 16.515 60.626 1.00 17.06 127 VAL B C 1
ATOM 2888 O O . VAL B 1 130 ? 23.796 16.290 61.298 1.00 17.67 127 VAL B O 1
ATOM 2892 N N . ARG B 1 131 ? 22.370 15.737 59.620 1.00 16.59 128 ARG B N 1
ATOM 2893 C CA . ARG B 1 131 ? 23.206 14.618 59.197 1.00 17.40 128 ARG B CA 1
ATOM 2894 C C . ARG B 1 131 ? 24.491 15.135 58.558 1.00 17.76 128 ARG B C 1
ATOM 2895 O O . ARG B 1 131 ? 25.572 14.653 58.870 1.00 18.31 128 ARG B O 1
ATOM 2903 N N . GLU B 1 132 ? 24.385 16.154 57.711 1.00 15.91 129 GLU B N 1
ATOM 2904 C CA . GLU B 1 132 ? 25.585 16.762 57.116 1.00 15.67 129 GLU B CA 1
ATOM 2905 C C . GLU B 1 132 ? 25.250 18.166 56.664 1.00 14.64 129 GLU B C 1
ATOM 2906 O O . GLU B 1 132 ? 24.088 18.479 56.328 1.00 15.11 129 GLU B O 1
ATOM 2920 N N . PHE B 1 134 ? 26.842 21.113 53.914 1.00 13.72 131 PHE B N 1
ATOM 2921 C CA . PHE B 1 134 ? 27.724 21.300 52.775 1.00 13.51 131 PHE B CA 1
ATOM 2922 C C . PHE B 1 134 ? 28.013 22.767 52.579 1.00 12.92 131 PHE B C 1
ATOM 2923 O O . PHE B 1 134 ? 27.084 23.585 52.511 1.00 14.18 131 PHE B O 1
ATOM 2931 N N . LEU B 1 135 ? 29.295 23.115 52.526 1.00 12.42 132 LEU B N 1
ATOM 2932 C CA . LEU B 1 135 ? 29.712 24.499 52.229 1.00 12.20 132 LEU B CA 1
ATOM 2933 C C . LEU B 1 135 ? 30.066 24.577 50.755 1.00 12.46 132 LEU B C 1
ATOM 2934 O O . LEU B 1 135 ? 30.986 23.883 50.295 1.00 13.64 132 LEU B O 1
ATOM 2939 N N . LEU B 1 136 ? 29.330 25.409 50.027 1.00 11.68 133 LEU B N 1
ATOM 2940 C CA . LEU B 1 136 ? 29.552 25.574 48.579 1.00 11.68 133 LEU B CA 1
ATOM 2941 C C . LEU B 1 136 ? 30.301 26.879 48.356 1.00 11.77 133 LEU B C 1
ATOM 2942 O O . LEU B 1 136 ? 29.866 27.940 48.819 1.00 12.43 133 LEU B O 1
ATOM 2947 N N . SER B 1 137 ? 31.430 26.819 47.648 1.00 11.13 134 SER B N 1
ATOM 2948 C CA . SER B 1 137 ? 32.195 28.063 47.478 1.00 11.10 134 SER B CA 1
ATOM 2949 C C . SER B 1 137 ? 31.350 29.116 46.776 1.00 10.88 134 SER B C 1
ATOM 2950 O O . SER B 1 137 ? 30.676 28.793 45.778 1.00 12.13 134 SER B O 1
ATOM 2953 N N . PRO B 1 138 ? 31.475 30.391 47.209 1.00 11.19 135 PRO B N 1
ATOM 2954 C CA . PRO B 1 138 ? 31.063 31.466 46.313 1.00 11.59 135 PRO B CA 1
ATOM 2955 C C . PRO B 1 138 ? 31.967 31.432 45.072 1.00 11.51 135 PRO B C 1
ATOM 2956 O O . PRO B 1 138 ? 33.007 30.721 45.035 1.00 13.47 135 PRO B O 1
ATOM 2960 N N . PHE B 1 139 ? 31.579 32.145 44.023 1.00 10.19 136 PHE B N 1
ATOM 2961 C CA . PHE B 1 139 ? 32.420 32.154 42.828 1.00 10.01 136 PHE B CA 1
ATOM 2962 C C . PHE B 1 139 ? 32.299 33.483 42.124 1.00 10.55 136 PHE B C 1
ATOM 2963 O O . PHE B 1 139 ? 31.348 34.239 42.322 1.00 10.50 136 PHE B O 1
ATOM 2971 N N . TYR B 1 140 ? 33.274 33.734 41.274 1.00 9.89 137 TYR B N 1
ATOM 2972 C CA . TYR B 1 140 ? 33.279 34.958 40.476 1.00 10.55 137 TYR B CA 1
ATOM 2973 C C . TYR B 1 140 ? 33.870 34.555 39.130 1.00 10.04 137 TYR B C 1
ATOM 2974 O O . TYR B 1 140 ? 34.964 33.931 39.071 1.00 10.63 137 TYR B O 1
ATOM 2983 N N . LEU B 1 141 ? 33.143 34.861 38.059 1.00 10.73 138 LEU B N 1
ATOM 2984 C CA . LEU B 1 141 ? 33.456 34.293 36.721 1.00 10.33 138 LEU B CA 1
ATOM 2985 C C . LEU B 1 141 ? 34.481 35.137 36.000 1.00 11.33 138 LEU B C 1
ATOM 2986 O O . LEU B 1 141 ? 34.222 35.739 34.955 1.00 11.73 138 LEU B O 1
ATOM 2991 N N . GLU B 1 142 ? 35.658 35.185 36.606 1.00 12.56 139 GLU B N 1
ATOM 2992 C CA . GLU B 1 142 ? 36.754 36.025 36.099 1.00 12.81 139 GLU B CA 1
ATOM 2993 C C . GLU B 1 142 ? 37.990 35.143 36.127 1.00 13.43 139 GLU B C 1
ATOM 2994 O O . GLU B 1 142 ? 38.465 34.808 37.200 1.00 13.88 139 GLU B O 1
ATOM 3000 N N . PRO B 1 143 ? 38.507 34.727 34.968 1.00 14.28 140 PRO B N 1
ATOM 3001 C CA . PRO B 1 143 ? 39.639 33.791 34.962 1.00 15.59 140 PRO B CA 1
ATOM 3002 C C . PRO B 1 143 ? 40.959 34.392 35.435 1.00 16.20 140 PRO B C 1
ATOM 3003 O O . PRO B 1 143 ? 41.862 33.630 35.831 1.00 18.33 140 PRO B O 1
ATOM 3007 N N . ASN B 1 144 ? 41.080 35.721 35.410 1.00 15.38 141 ASN B N 1
ATOM 3008 C CA . ASN B 1 144 ? 42.334 36.358 35.821 1.00 15.80 141 ASN B CA 1
ATOM 3009 C C . ASN B 1 144 ? 42.382 36.427 37.320 1.00 15.64 141 ASN B C 1
ATOM 3010 O O . ASN B 1 144 ? 41.675 37.236 37.931 1.00 15.42 141 ASN B O 1
ATOM 3015 N N A ARG B 1 145 ? 43.181 35.559 37.937 0.50 15.44 142 ARG B N 1
ATOM 3016 N N B ARG B 1 145 ? 43.227 35.586 37.897 0.50 15.53 142 ARG B N 1
ATOM 3017 C CA A ARG B 1 145 ? 43.204 35.521 39.420 0.50 15.25 142 ARG B CA 1
ATOM 3018 C CA B ARG B 1 145 ? 43.347 35.469 39.356 0.50 15.57 142 ARG B CA 1
ATOM 3019 C C A ARG B 1 145 ? 44.018 36.649 40.056 0.50 15.21 142 ARG B C 1
ATOM 3020 C C B ARG B 1 145 ? 43.905 36.710 40.027 0.50 15.42 142 ARG B C 1
ATOM 3021 O O A ARG B 1 145 ? 44.146 36.699 41.287 0.50 15.22 142 ARG B O 1
ATOM 3022 O O B ARG B 1 145 ? 43.766 36.886 41.247 0.50 15.44 142 ARG B O 1
ATOM 3037 N N . SER B 1 146 ? 44.532 37.573 39.232 1.00 15.23 143 SER B N 1
ATOM 3038 C CA . SER B 1 146 ? 45.100 38.814 39.738 1.00 15.14 143 SER B CA 1
ATOM 3039 C C . SER B 1 146 ? 44.132 39.982 39.635 1.00 15.19 143 SER B C 1
ATOM 3040 O O . SER B 1 146 ? 44.436 41.078 40.116 1.00 16.64 143 SER B O 1
ATOM 3043 N N . ASP B 1 147 ? 42.959 39.781 39.042 1.00 13.76 144 ASP B N 1
ATOM 3044 C CA . ASP B 1 147 ? 41.950 40.848 39.101 1.00 13.91 144 ASP B CA 1
ATOM 3045 C C . ASP B 1 147 ? 41.629 41.076 40.590 1.00 14.14 144 ASP B C 1
ATOM 3046 O O . ASP B 1 147 ? 41.460 40.093 41.317 1.00 14.16 144 ASP B O 1
ATOM 3051 N N . PRO B 1 148 ? 41.556 42.344 41.053 1.00 14.73 145 PRO B N 1
ATOM 3052 C CA . PRO B 1 148 ? 41.407 42.542 42.500 1.00 14.65 145 PRO B CA 1
ATOM 3053 C C . PRO B 1 148 ? 40.179 41.871 43.119 1.00 13.90 145 PRO B C 1
ATOM 3054 O O . PRO B 1 148 ? 40.295 41.236 44.174 1.00 14.51 145 PRO B O 1
ATOM 3066 N N . ARG B 1 150 ? 38.529 39.264 41.890 1.00 12.01 147 ARG B N 1
ATOM 3067 C CA . ARG B 1 150 ? 38.728 37.803 41.857 1.00 11.43 147 ARG B CA 1
ATOM 3068 C C . ARG B 1 150 ? 39.678 37.341 42.967 1.00 12.68 147 ARG B C 1
ATOM 3069 O O . ARG B 1 150 ? 39.437 36.315 43.599 1.00 12.25 147 ARG B O 1
ATOM 3077 N N . LYS B 1 151 ? 40.771 38.085 43.178 1.00 12.67 148 LYS B N 1
ATOM 3078 C CA . LYS B 1 151 ? 41.726 37.765 44.228 1.00 13.38 148 LYS B CA 1
ATOM 3079 C C . LYS B 1 151 ? 41.057 37.791 45.607 1.00 13.33 148 LYS B C 1
ATOM 3080 O O . LYS B 1 151 ? 41.305 36.910 46.455 1.00 13.86 148 LYS B O 1
ATOM 3086 N N . THR B 1 152 ? 40.183 38.774 45.829 1.00 13.00 149 THR B N 1
ATOM 3087 C CA . THR B 1 152 ? 39.477 38.830 47.101 1.00 12.92 149 THR B CA 1
ATOM 3088 C C . THR B 1 152 ? 38.495 37.653 47.237 1.00 12.40 149 THR B C 1
ATOM 3089 O O . THR B 1 152 ? 38.433 37.027 48.321 1.00 12.75 149 THR B O 1
ATOM 3093 N N . VAL B 1 153 ? 37.742 37.341 46.181 1.00 11.87 150 VAL B N 1
ATOM 3094 C CA . VAL B 1 153 ? 36.867 36.180 46.247 1.00 10.84 150 VAL B CA 1
ATOM 3095 C C . VAL B 1 153 ? 37.674 34.910 46.579 1.00 11.13 150 VAL B C 1
ATOM 3096 O O . VAL B 1 153 ? 37.260 34.099 47.413 1.00 11.09 150 VAL B O 1
ATOM 3100 N N . ASP B 1 154 ? 38.842 34.743 45.959 1.00 12.05 151 ASP B N 1
ATOM 3101 C CA . ASP B 1 154 ? 39.661 33.577 46.258 1.00 12.63 151 ASP B CA 1
ATOM 3102 C C . ASP B 1 154 ? 40.050 33.517 47.735 1.00 12.69 151 ASP B C 1
ATOM 3103 O O . ASP B 1 154 ? 40.097 32.425 48.315 1.00 13.40 151 ASP B O 1
ATOM 3108 N N . ALA B 1 155 ? 40.357 34.673 48.336 1.00 12.61 152 ALA B N 1
ATOM 3109 C CA . ALA B 1 155 ? 40.684 34.693 49.783 1.00 13.10 152 ALA B CA 1
ATOM 3110 C C . ALA B 1 155 ? 39.475 34.275 50.601 1.00 13.62 152 ALA B C 1
ATOM 3111 O O . ALA B 1 155 ? 39.616 33.536 51.594 1.00 14.64 152 ALA B O 1
ATOM 3113 N N . TYR B 1 156 ? 38.279 34.706 50.206 1.00 12.52 153 TYR B N 1
ATOM 3114 C CA . TYR B 1 156 ? 37.100 34.291 50.971 1.00 12.36 153 TYR B CA 1
ATOM 3115 C C . TYR B 1 156 ? 36.823 32.795 50.797 1.00 12.90 153 TYR B C 1
ATOM 3116 O O . TYR B 1 156 ? 36.448 32.118 51.754 1.00 13.02 153 TYR B O 1
ATOM 3125 N N . ILE B 1 157 ? 37.002 32.300 49.575 1.00 12.06 154 ILE B N 1
ATOM 3126 C CA . ILE B 1 157 ? 36.877 30.870 49.323 1.00 11.65 154 ILE B CA 1
ATOM 3127 C C . ILE B 1 157 ? 37.836 30.081 50.205 1.00 13.19 154 ILE B C 1
ATOM 3128 O O . ILE B 1 157 ? 37.446 29.045 50.778 1.00 13.41 154 ILE B O 1
ATOM 3133 N N A GLU B 1 158 ? 39.078 30.553 50.332 0.50 13.39 155 GLU B N 1
ATOM 3134 N N B GLU B 1 158 ? 39.074 30.551 50.352 0.50 13.23 155 GLU B N 1
ATOM 3135 C CA A GLU B 1 158 ? 40.054 29.894 51.197 0.50 14.82 155 GLU B CA 1
ATOM 3136 C CA B GLU B 1 158 ? 40.024 29.833 51.196 0.50 14.56 155 GLU B CA 1
ATOM 3137 C C A GLU B 1 158 ? 39.561 29.883 52.645 0.50 14.77 155 GLU B C 1
ATOM 3138 C C B GLU B 1 158 ? 39.636 29.906 52.679 0.50 14.68 155 GLU B C 1
ATOM 3139 O O A GLU B 1 158 ? 39.639 28.864 53.323 0.50 15.35 155 GLU B O 1
ATOM 3140 O O B GLU B 1 158 ? 39.887 28.969 53.422 0.50 15.63 155 GLU B O 1
ATOM 3151 N N . ALA B 1 159 ? 39.024 31.009 53.104 1.00 14.16 156 ALA B N 1
ATOM 3152 C CA . ALA B 1 159 ? 38.473 31.093 54.492 1.00 14.43 156 ALA B CA 1
ATOM 3153 C C . ALA B 1 159 ? 37.365 30.050 54.672 1.00 14.34 156 ALA B C 1
ATOM 3154 O O . ALA B 1 159 ? 37.319 29.354 55.701 1.00 15.97 156 ALA B O 1
ATOM 3164 N N . ARG B 1 161 ? 37.018 27.234 52.936 1.00 14.78 158 ARG B N 1
ATOM 3165 C CA . ARG B 1 161 ? 37.660 25.923 52.880 1.00 16.96 158 ARG B CA 1
ATOM 3166 C C . ARG B 1 161 ? 38.277 25.600 54.229 1.00 17.12 158 ARG B C 1
ATOM 3167 O O . ARG B 1 161 ? 38.218 24.441 54.678 1.00 17.96 158 ARG B O 1
ATOM 3175 N N . ASP B 1 162 ? 38.875 26.609 54.870 1.00 17.17 159 ASP B N 1
ATOM 3176 C CA . ASP B 1 162 ? 39.549 26.410 56.166 1.00 19.32 159 ASP B CA 1
ATOM 3177 C C . ASP B 1 162 ? 38.527 26.098 57.265 1.00 18.37 159 ASP B C 1
ATOM 3178 O O . ASP B 1 162 ? 38.763 25.236 58.113 1.00 19.80 159 ASP B O 1
ATOM 3183 N N . VAL B 1 163 ? 37.381 26.788 57.246 1.00 16.48 160 VAL B N 1
ATOM 3184 C CA . VAL B 1 163 ? 36.315 26.471 58.199 1.00 16.42 160 VAL B CA 1
ATOM 3185 C C . VAL B 1 163 ? 35.809 25.042 57.963 1.00 16.36 160 VAL B C 1
ATOM 3186 O O . VAL B 1 163 ? 35.588 24.294 58.916 1.00 17.25 160 VAL B O 1
ATOM 3190 N N . ALA B 1 164 ? 35.594 24.674 56.699 1.00 15.62 161 ALA B N 1
ATOM 3191 C CA . ALA B 1 164 ? 35.099 23.314 56.386 1.00 15.26 161 ALA B CA 1
ATOM 3192 C C . ALA B 1 164 ? 36.069 22.270 56.910 1.00 17.04 161 ALA B C 1
ATOM 3193 O O . ALA B 1 164 ? 35.675 21.253 57.486 1.00 17.62 161 ALA B O 1
ATOM 3195 N N . ALA B 1 165 ? 37.355 22.524 56.740 1.00 18.02 162 ALA B N 1
ATOM 3196 C CA . ALA B 1 165 ? 38.343 21.539 57.174 1.00 20.93 162 ALA B CA 1
ATOM 3197 C C . ALA B 1 165 ? 38.397 21.441 58.690 1.00 21.80 162 ALA B C 1
ATOM 3198 O O . ALA B 1 165 ? 38.534 20.338 59.244 1.00 23.39 162 ALA B O 1
ATOM 3200 N N A SER B 1 166 ? 38.312 22.584 59.376 0.50 21.75 163 SER B N 1
ATOM 3201 N N B SER B 1 166 ? 38.341 22.583 59.357 0.50 21.72 163 SER B N 1
ATOM 3202 C CA A SER B 1 166 ? 38.441 22.630 60.845 0.50 22.48 163 SER B CA 1
ATOM 3203 C CA B SER B 1 166 ? 38.437 22.599 60.800 0.50 22.43 163 SER B CA 1
ATOM 3204 C C A SER B 1 166 ? 37.191 22.136 61.580 0.50 22.27 163 SER B C 1
ATOM 3205 C C B SER B 1 166 ? 37.231 21.902 61.423 0.50 22.26 163 SER B C 1
ATOM 3206 O O A SER B 1 166 ? 37.263 21.671 62.736 0.50 22.49 163 SER B O 1
ATOM 3207 O O B SER B 1 166 ? 37.380 21.055 62.333 0.50 22.80 163 SER B O 1
ATOM 3212 N N . GLU B 1 167 ? 36.049 22.250 60.908 1.00 21.52 164 GLU B N 1
ATOM 3213 C CA . GLU B 1 167 ? 34.780 21.731 61.434 1.00 21.55 164 GLU B CA 1
ATOM 3214 C C . GLU B 1 167 ? 34.427 20.354 60.880 1.00 21.64 164 GLU B C 1
ATOM 3215 O O . GLU B 1 167 ? 33.414 19.767 61.288 1.00 22.26 164 GLU B O 1
ATOM 3221 N N . HIS B 1 168 ? 35.233 19.844 59.952 1.00 21.36 165 HIS B N 1
ATOM 3222 C CA . HIS B 1 168 ? 35.003 18.540 59.305 1.00 21.30 165 HIS B CA 1
ATOM 3223 C C . HIS B 1 168 ? 33.629 18.444 58.666 1.00 20.00 165 HIS B C 1
ATOM 3224 O O . HIS B 1 168 ? 32.811 17.565 58.987 1.00 21.14 165 HIS B O 1
ATOM 3231 N N . VAL B 1 169 ? 33.379 19.381 57.762 1.00 18.08 166 VAL B N 1
ATOM 3232 C CA . VAL B 1 169 ? 32.198 19.283 56.878 1.00 16.97 166 VAL B CA 1
ATOM 3233 C C . VAL B 1 169 ? 32.652 19.409 55.422 1.00 16.58 166 VAL B C 1
ATOM 3234 O O . VAL B 1 169 ? 33.682 20.040 55.144 1.00 17.33 166 VAL B O 1
ATOM 3238 N N . PRO B 1 170 ? 31.893 18.816 54.50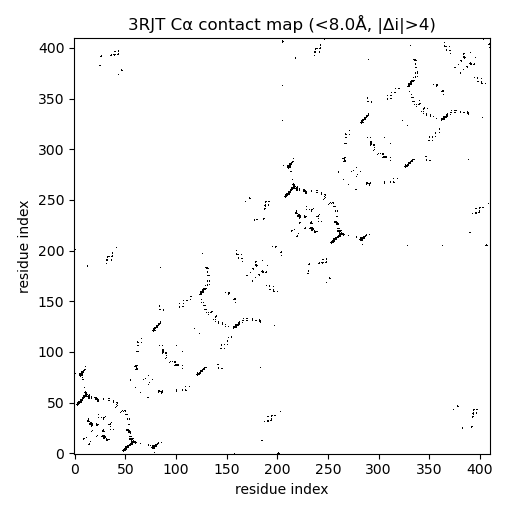5 1.00 15.68 167 PRO B N 1
ATOM 3239 C CA . PRO B 1 170 ? 32.291 18.878 53.099 1.00 15.67 167 PRO B CA 1
ATOM 3240 C C . PRO B 1 170 ? 32.302 20.280 52.500 1.00 15.27 167 PRO B C 1
ATOM 3241 O O . PRO B 1 170 ? 31.430 21.126 52.777 1.00 15.75 167 PRO B O 1
ATOM 3245 N N . PHE B 1 171 ? 33.303 20.500 51.681 1.00 14.74 168 PHE B N 1
ATOM 3246 C CA . PHE B 1 171 ? 33.467 21.743 50.925 1.00 14.68 168 PHE B CA 1
ATOM 3247 C C . PHE B 1 171 ? 33.351 21.388 49.447 1.00 15.14 168 PHE B C 1
ATOM 3248 O O . PHE B 1 171 ? 34.046 20.481 48.951 1.00 16.66 168 PHE B O 1
ATOM 3256 N N . VAL B 1 172 ? 32.494 22.124 48.738 1.00 13.25 169 VAL B N 1
ATOM 3257 C CA . VAL B 1 172 ? 32.305 21.890 47.299 1.00 13.89 169 VAL B CA 1
ATOM 3258 C C . VAL B 1 172 ? 32.898 23.090 46.560 1.00 13.35 169 VAL B C 1
ATOM 3259 O O . VAL B 1 172 ? 32.422 24.232 46.715 1.00 13.06 169 VAL B O 1
ATOM 3263 N N . ASP B 1 173 ? 33.966 22.842 45.812 1.00 14.08 170 ASP B N 1
ATOM 3264 C CA . ASP B 1 173 ? 34.716 23.926 45.174 1.00 13.98 170 ASP B CA 1
ATOM 3265 C C . ASP B 1 173 ? 34.098 24.242 43.805 1.00 14.01 170 ASP B C 1
ATOM 3266 O O . ASP B 1 173 ? 34.579 23.833 42.735 1.00 15.08 170 ASP B O 1
ATOM 3271 N N . VAL B 1 174 ? 33.007 24.993 43.855 1.00 13.03 171 VAL B N 1
ATOM 3272 C CA . VAL B 1 174 ? 32.296 25.418 42.636 1.00 12.94 171 VAL B CA 1
ATOM 3273 C C . VAL B 1 174 ? 33.203 26.327 41.809 1.00 12.13 171 VAL B C 1
ATOM 3274 O O . VAL B 1 174 ? 33.218 26.237 40.572 1.00 12.55 171 VAL B O 1
ATOM 3278 N N . GLN B 1 175 ? 33.958 27.205 42.466 1.00 11.72 172 GLN B N 1
ATOM 3279 C CA . GLN B 1 175 ? 34.846 28.114 41.726 1.00 12.01 172 GLN B CA 1
ATOM 3280 C C . GLN B 1 175 ? 35.837 27.315 40.869 1.00 11.84 172 GLN B C 1
ATOM 3281 O O . GLN B 1 175 ? 36.094 27.691 39.709 1.00 12.45 172 GLN B O 1
ATOM 3287 N N . ALA B 1 176 ? 36.362 26.198 41.392 1.00 12.54 173 ALA B N 1
ATOM 3288 C CA . ALA B 1 176 ? 37.313 25.404 40.632 1.00 13.22 173 ALA B CA 1
ATOM 3289 C C . ALA B 1 176 ? 36.672 24.810 39.372 1.00 13.33 173 ALA B C 1
ATOM 3290 O O . ALA B 1 176 ? 37.325 24.719 38.322 1.00 14.48 173 ALA B O 1
ATOM 3292 N N . GLU B 1 177 ? 35.395 24.413 39.479 1.00 12.95 174 GLU B N 1
ATOM 3293 C CA . GLU B 1 177 ? 34.691 23.900 38.308 1.00 14.03 174 GLU B CA 1
ATOM 3294 C C . GLU B 1 177 ? 34.518 24.992 37.254 1.00 13.74 174 GLU B C 1
ATOM 3295 O O . GLU B 1 177 ? 34.732 24.764 36.062 1.00 14.05 174 GLU B O 1
ATOM 3301 N N . PHE B 1 178 ? 34.189 26.201 37.690 1.00 11.78 175 PHE B N 1
ATOM 3302 C CA . PHE B 1 178 ? 34.122 27.295 36.726 1.00 11.75 175 PHE B CA 1
ATOM 3303 C C . PHE B 1 178 ? 35.471 27.629 36.135 1.00 12.18 175 PHE B C 1
ATOM 3304 O O . PHE B 1 178 ? 35.538 27.976 34.954 1.00 12.29 175 PHE B O 1
ATOM 3312 N N . ASP B 1 179 ? 36.544 27.565 36.930 1.00 12.10 176 ASP B N 1
ATOM 3313 C CA . ASP B 1 179 ? 37.861 27.858 36.371 1.00 13.01 176 ASP B CA 1
ATOM 3314 C C . ASP B 1 179 ? 38.212 26.890 35.247 1.00 13.30 176 ASP B C 1
ATOM 3315 O O . ASP B 1 179 ? 38.765 27.294 34.217 1.00 15.06 176 ASP B O 1
ATOM 3320 N N . ARG B 1 180 ? 37.872 25.617 35.435 1.00 13.40 177 ARG B N 1
ATOM 3321 C CA . ARG B 1 180 ? 38.132 24.640 34.375 1.00 15.25 177 ARG B CA 1
ATOM 3322 C C . ARG B 1 180 ? 37.303 25.007 33.136 1.00 14.28 177 ARG B C 1
ATOM 3323 O O . ARG B 1 180 ? 37.799 24.958 31.998 1.00 15.72 177 ARG B O 1
ATOM 3331 N N . LEU B 1 181 ? 36.053 25.394 33.336 1.00 12.40 178 LEU B N 1
ATOM 3332 C CA . LEU B 1 181 ? 35.203 25.674 32.168 1.00 11.82 178 LEU B CA 1
ATOM 3333 C C . LEU B 1 181 ? 35.603 26.962 31.458 1.00 11.85 178 LEU B C 1
ATOM 3334 O O . LEU B 1 181 ? 35.504 27.056 30.222 1.00 12.10 178 LEU B O 1
ATOM 3339 N N . LEU B 1 182 ? 36.048 27.941 32.230 1.00 12.54 179 LEU B N 1
ATOM 3340 C CA . LEU B 1 182 ? 36.494 29.225 31.672 1.00 13.01 179 LEU B CA 1
ATOM 3341 C C . LEU B 1 182 ? 37.738 29.070 30.779 1.00 13.85 179 LEU B C 1
ATOM 3342 O O . LEU B 1 182 ? 38.024 29.971 29.988 1.00 16.42 179 LEU B O 1
ATOM 3347 N N . ALA B 1 183 ? 38.470 27.960 30.892 1.00 15.13 180 ALA B N 1
ATOM 3348 C CA . ALA B 1 183 ? 39.552 27.698 29.941 1.00 15.35 180 ALA B CA 1
ATOM 3349 C C . ALA B 1 183 ? 39.005 27.361 28.547 1.00 15.60 180 ALA B C 1
ATOM 3350 O O . ALA B 1 183 ? 39.749 27.394 27.573 1.00 19.35 180 ALA B O 1
ATOM 3352 N N . HIS B 1 184 ? 37.708 27.034 28.459 1.00 14.41 181 HIS B N 1
ATOM 3353 C CA . HIS B 1 184 ? 37.066 26.654 27.197 1.00 14.52 181 HIS B CA 1
ATOM 3354 C C . HIS B 1 184 ? 36.027 27.640 26.686 1.00 15.26 181 HIS B C 1
ATOM 3355 O O . HIS B 1 184 ? 35.746 27.657 25.463 1.00 16.93 181 HIS B O 1
ATOM 3362 N N . LEU B 1 185 ? 35.413 28.375 27.609 1.00 14.09 182 LEU B N 1
ATOM 3363 C CA . LEU B 1 185 ? 34.321 29.314 27.294 1.00 14.55 182 LEU B CA 1
ATOM 3364 C C . LEU B 1 185 ? 34.610 30.613 27.963 1.00 14.87 182 LEU B C 1
ATOM 3365 O O . LEU B 1 185 ? 34.963 30.634 29.148 1.00 16.38 182 LEU B O 1
ATOM 3370 N N . ASN B 1 186 ? 34.386 31.718 27.265 1.00 13.47 183 ASN B N 1
ATOM 3371 C CA . ASN B 1 186 ? 34.637 32.998 27.908 1.00 13.61 183 ASN B CA 1
ATOM 3372 C C . ASN B 1 186 ? 33.480 33.373 28.818 1.00 12.34 183 ASN B C 1
ATOM 3373 O O . ASN B 1 186 ? 32.351 32.850 28.685 1.00 12.79 183 ASN B O 1
ATOM 3378 N N . THR B 1 187 ? 33.758 34.244 29.773 1.00 12.01 184 THR B N 1
ATOM 3379 C CA . THR B 1 187 ? 32.773 34.543 30.806 1.00 11.20 184 THR B CA 1
ATOM 3380 C C . THR B 1 187 ? 31.438 35.056 30.265 1.00 10.29 184 THR B C 1
ATOM 3381 O O . THR B 1 187 ? 30.400 34.806 30.893 1.00 10.05 184 THR B O 1
ATOM 3385 N N . TRP B 1 188 ? 31.440 35.742 29.112 1.00 10.07 185 TRP B N 1
ATOM 3386 C CA . TRP B 1 188 ? 30.157 36.261 28.600 1.00 10.82 185 TRP B CA 1
ATOM 3387 C C . TRP B 1 188 ? 29.170 35.161 28.210 1.00 10.97 185 TRP B C 1
ATOM 3388 O O . TRP B 1 188 ? 27.968 35.410 28.126 1.00 12.14 185 TRP B O 1
ATOM 3399 N N . VAL B 1 189 ? 29.671 33.962 27.929 1.00 10.89 186 VAL B N 1
ATOM 3400 C CA . VAL B 1 189 ? 28.773 32.830 27.640 1.00 11.73 186 VAL B CA 1
ATOM 3401 C C . VAL B 1 189 ? 28.070 32.374 28.915 1.00 10.70 186 VAL B C 1
ATOM 3402 O O . VAL B 1 189 ? 26.956 31.827 28.841 1.00 11.36 186 VAL B O 1
ATOM 3406 N N . LEU B 1 190 ? 28.699 32.596 30.073 1.00 10.11 187 LEU B N 1
ATOM 3407 C CA . LEU B 1 190 ? 28.196 32.064 31.350 1.00 10.30 187 LEU B CA 1
ATOM 3408 C C . LEU B 1 190 ? 27.387 33.043 32.176 1.00 10.31 187 LEU B C 1
ATOM 3409 O O . LEU B 1 190 ? 26.609 32.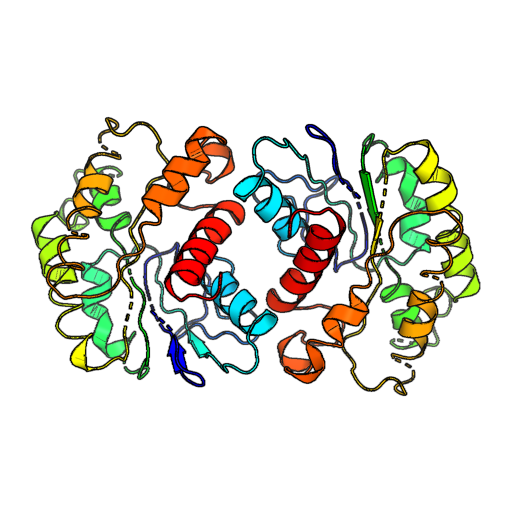595 33.037 1.00 11.37 187 LEU B O 1
ATOM 3414 N N . ALA B 1 191 ? 27.592 34.360 31.990 1.00 10.39 188 ALA B N 1
ATOM 3415 C CA . ALA B 1 191 ? 26.853 35.352 32.820 1.00 10.53 188 ALA B CA 1
ATOM 3416 C C . ALA B 1 191 ? 26.934 36.709 32.138 1.00 10.85 188 ALA B C 1
ATOM 3417 O O . ALA B 1 191 ? 27.885 36.961 31.377 1.00 11.13 188 ALA B O 1
ATOM 3419 N N . PRO B 1 192 ? 25.994 37.615 32.454 1.00 11.42 189 PRO B N 1
ATOM 3420 C CA . PRO B 1 192 ? 26.054 38.981 31.901 1.00 12.18 189 PRO B CA 1
ATOM 3421 C C . PRO B 1 192 ? 26.901 39.919 32.727 1.00 11.77 189 PRO B C 1
ATOM 3422 O O . PRO B 1 192 ? 27.047 41.081 32.344 1.00 13.56 189 PRO B O 1
ATOM 3426 N N . ASP B 1 193 ? 27.452 39.449 33.858 1.00 10.66 190 ASP B N 1
ATOM 3427 C CA . ASP B 1 193 ? 28.078 40.369 34.834 1.00 11.72 190 ASP B CA 1
ATOM 3428 C C . ASP B 1 193 ? 29.093 39.690 35.741 1.00 10.96 190 ASP B C 1
ATOM 3429 O O . ASP B 1 193 ? 29.407 40.216 36.800 1.00 12.34 190 ASP B O 1
ATOM 3434 N N . ARG B 1 194 ? 29.557 38.493 35.337 1.00 10.55 191 ARG B N 1
ATOM 3435 C CA . ARG B 1 194 ? 30.560 37.725 36.086 1.00 10.13 191 ARG B CA 1
ATOM 3436 C C . ARG B 1 194 ? 30.060 37.159 37.415 1.00 10.06 191 ARG B C 1
ATOM 3437 O O . ARG B 1 194 ? 30.825 36.471 38.087 1.00 10.65 191 ARG B O 1
ATOM 3445 N N . VAL B 1 195 ? 28.775 37.358 37.749 1.00 10.53 192 VAL B N 1
ATOM 3446 C CA . VAL B 1 195 ? 28.281 36.975 39.076 1.00 11.06 192 VAL B CA 1
ATOM 3447 C C . VAL B 1 195 ? 27.083 36.031 38.951 1.00 10.94 192 VAL B C 1
ATOM 3448 O O . VAL B 1 195 ? 27.043 34.999 39.623 1.00 11.12 192 VAL B O 1
ATOM 3452 N N . HIS B 1 196 ? 26.091 36.426 38.138 1.00 10.34 193 HIS B N 1
ATOM 3453 C CA . HIS B 1 196 ? 24.808 35.711 38.080 1.00 10.78 193 HIS B CA 1
ATOM 3454 C C . HIS B 1 196 ? 24.709 34.850 36.813 1.00 11.04 193 HIS B C 1
ATOM 3455 O O . HIS B 1 196 ? 24.487 35.383 35.728 1.00 11.63 193 HIS B O 1
ATOM 3462 N N . PRO B 1 197 ? 24.924 33.529 36.929 1.00 11.01 194 PRO B N 1
ATOM 3463 C CA . PRO B 1 197 ? 25.015 32.748 35.693 1.00 11.25 194 PRO B CA 1
ATOM 3464 C C . PRO B 1 197 ? 23.690 32.515 34.996 1.00 10.89 194 PRO B C 1
ATOM 3465 O O . PRO B 1 197 ? 22.622 32.563 35.613 1.00 11.95 194 PRO B O 1
ATOM 3469 N N . TYR B 1 198 ? 23.800 32.218 33.705 1.00 10.82 195 TYR B N 1
ATOM 3470 C CA . TYR B 1 198 ? 22.692 31.670 32.939 1.00 10.38 195 TYR B CA 1
ATOM 3471 C C . TYR B 1 198 ? 22.483 30.196 33.333 1.00 10.99 195 TYR B C 1
ATOM 3472 O O . TYR B 1 198 ? 23.131 29.666 34.252 1.00 10.74 195 TYR B O 1
ATOM 3481 N N . LEU B 1 199 ? 21.541 29.546 32.648 1.00 11.83 196 LEU B N 1
ATOM 3482 C CA . LEU B 1 199 ? 21.232 28.150 32.946 1.00 11.61 196 LEU B CA 1
ATOM 3483 C C . LEU B 1 199 ? 22.484 27.286 32.898 1.00 11.45 196 LEU B C 1
ATOM 3484 O O . LEU B 1 199 ? 22.664 26.404 33.738 1.00 12.12 196 LEU B O 1
ATOM 3489 N N . ASN B 1 200 ? 23.355 27.511 31.909 1.00 11.12 197 AS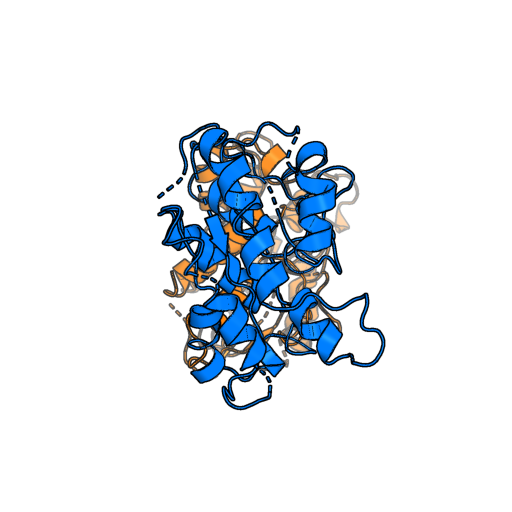N B N 1
ATOM 3490 C CA . ASN B 1 200 ? 24.600 26.748 31.826 1.00 11.27 197 ASN B CA 1
ATOM 3491 C C . ASN B 1 200 ? 25.407 26.778 33.136 1.00 11.29 197 ASN B C 1
ATOM 3492 O O . ASN B 1 200 ? 25.833 25.737 33.628 1.00 11.76 197 ASN B O 1
ATOM 3497 N N . GLY B 1 201 ? 25.629 27.976 33.687 1.00 10.66 198 GLY B N 1
ATOM 3498 C CA . GLY B 1 201 ? 26.372 28.060 34.959 1.00 10.87 198 GLY B CA 1
ATOM 3499 C C . GLY B 1 201 ? 25.611 27.457 36.129 1.00 10.61 198 GLY B C 1
ATOM 3500 O O . GLY B 1 201 ? 26.219 26.831 37.016 1.00 10.98 198 GLY B O 1
ATOM 3501 N N . HIS B 1 202 ? 24.278 27.567 36.122 1.00 10.55 199 HIS B N 1
ATOM 3502 C CA . HIS B 1 202 ? 23.510 26.874 37.163 1.00 9.71 199 HIS B CA 1
ATOM 3503 C C . HIS B 1 202 ? 23.664 25.361 37.070 1.00 10.06 199 HIS B C 1
ATOM 3504 O O . HIS B 1 202 ? 23.697 24.686 38.095 1.00 11.58 199 HIS B O 1
ATOM 3511 N N . LEU B 1 203 ? 23.803 24.847 35.844 1.00 10.47 200 LEU B N 1
ATOM 3512 C CA . LEU B 1 203 ? 24.038 23.401 35.673 1.00 10.40 200 LEU B CA 1
ATOM 3513 C C . LEU B 1 203 ? 25.423 23.020 36.215 1.00 11.27 200 LEU B C 1
ATOM 3514 O O . LEU B 1 203 ? 25.559 21.980 36.835 1.00 12.93 200 LEU B O 1
ATOM 3519 N N . VAL B 1 204 ? 26.434 23.873 36.025 1.00 11.29 201 VAL B N 1
ATOM 3520 C CA . VAL B 1 204 ? 27.749 23.607 36.629 1.00 11.13 201 VAL B CA 1
ATOM 3521 C C . VAL B 1 204 ? 27.610 23.482 38.157 1.00 11.03 201 VAL B C 1
ATOM 3522 O O . VAL B 1 204 ? 28.160 22.551 38.751 1.00 12.34 201 VAL B O 1
ATOM 3526 N N . ILE B 1 205 ? 26.902 24.421 38.788 1.00 10.39 202 ILE B N 1
ATOM 3527 C CA . ILE B 1 205 ? 26.749 24.381 40.254 1.00 10.58 202 ILE B CA 1
ATOM 3528 C C . ILE B 1 205 ? 26.003 23.102 40.665 1.00 10.75 202 ILE B C 1
ATOM 3529 O O . ILE B 1 205 ? 26.430 22.392 41.587 1.00 11.46 202 ILE B O 1
ATOM 3534 N N . ALA B 1 206 ? 24.889 22.808 39.987 1.00 11.16 203 ALA B N 1
ATOM 3535 C CA . ALA B 1 206 ? 24.110 21.636 40.354 1.00 10.78 203 ALA B CA 1
ATOM 3536 C C . ALA B 1 206 ? 24.935 20.369 40.212 1.00 11.33 203 ALA B C 1
ATOM 3537 O O . ALA B 1 206 ? 24.883 19.522 41.108 1.00 12.64 203 ALA B O 1
ATOM 3539 N N . ARG B 1 207 ? 25.664 20.225 39.092 1.00 12.03 204 ARG B N 1
ATOM 3540 C CA . ARG B 1 207 ? 26.465 19.012 38.901 1.00 13.28 204 ARG B CA 1
ATOM 3541 C C . ARG B 1 207 ? 27.564 18.914 39.956 1.00 13.71 204 ARG B C 1
ATOM 3542 O O . ARG B 1 207 ? 27.871 17.810 40.404 1.00 15.48 204 ARG B O 1
ATOM 3550 N N . ALA B 1 208 ? 28.170 20.039 40.342 1.00 13.30 205 ALA B N 1
ATOM 3551 C CA . ALA B 1 208 ? 29.194 19.992 41.395 1.00 13.42 205 ALA B CA 1
ATOM 3552 C C . ALA B 1 208 ? 28.610 19.509 42.709 1.00 13.74 205 ALA B C 1
ATOM 3553 O O . ALA B 1 208 ? 29.208 18.643 43.387 1.00 15.36 205 ALA B O 1
ATOM 3555 N N . PHE B 1 209 ? 27.434 20.036 43.055 1.00 12.73 206 PHE B N 1
ATOM 3556 C CA . PHE B 1 209 ? 26.768 19.568 44.279 1.00 13.10 206 PHE B CA 1
ATOM 3557 C C . PHE B 1 209 ? 26.398 18.081 44.192 1.00 14.35 206 PHE B C 1
ATOM 3558 O O . PHE B 1 209 ? 26.676 17.295 45.129 1.00 14.63 206 PHE B O 1
ATOM 3566 N N . LEU B 1 210 ? 25.792 17.674 43.070 1.00 13.23 207 LEU B N 1
ATOM 3567 C CA . LEU B 1 210 ? 25.344 16.273 42.935 1.00 14.11 207 LEU B CA 1
ATOM 3568 C C . LEU B 1 210 ? 26.529 15.314 42.953 1.00 15.54 207 LEU B C 1
ATOM 3569 O O . LEU B 1 210 ? 26.435 14.190 43.475 1.00 18.31 207 LEU B O 1
ATOM 3574 N N . THR B 1 211 ? 27.657 15.735 42.395 1.00 16.78 208 THR B N 1
ATOM 3575 C CA . THR B 1 211 ? 28.880 14.911 42.452 1.00 19.36 208 THR B CA 1
ATOM 3576 C C . THR B 1 211 ? 29.363 14.769 43.901 1.00 20.25 208 THR B C 1
ATOM 3577 O O . THR B 1 211 ? 29.771 13.670 44.340 1.00 22.01 208 THR B O 1
ATOM 3581 N N . ALA B 1 212 ? 29.294 15.861 44.659 1.00 21.08 209 ALA B N 1
ATOM 3582 C CA . ALA B 1 212 ? 29.732 15.847 46.075 1.00 22.24 209 ALA B CA 1
ATOM 3583 C C . ALA B 1 212 ? 28.886 14.898 46.916 1.00 23.79 209 ALA B C 1
ATOM 3584 O O . ALA B 1 212 ? 29.411 14.292 47.878 1.00 26.08 209 ALA B O 1
ATOM 3586 N N . VAL B 1 213 ? 27.603 14.757 46.591 1.00 24.79 210 VAL B N 1
ATOM 3587 C CA . VAL B 1 213 ? 26.709 13.782 47.275 1.00 26.85 210 VAL B CA 1
ATOM 3588 C C . VAL B 1 213 ? 26.585 12.405 46.605 1.00 28.79 210 VAL B C 1
ATOM 3589 O O . VAL B 1 213 ? 25.709 11.587 46.973 1.00 31.31 210 VAL B O 1
ATOM 3593 N N . GLY B 1 214 ? 27.454 12.128 45.643 1.00 29.90 211 GLY B N 1
ATOM 3594 C CA . GLY B 1 214 ? 27.536 10.780 45.041 1.00 32.15 211 GLY B CA 1
ATOM 3595 C C . GLY B 1 214 ? 26.436 10.382 44.053 1.00 34.43 211 GLY B C 1
ATOM 3596 O O . GLY B 1 214 ? 26.261 9.183 43.774 1.00 35.34 211 GLY B O 1
ATOM 3597 N N . VAL B 1 215 ? 25.695 11.358 43.518 1.00 34.95 212 VAL B N 1
ATOM 3598 C CA . VAL B 1 215 ? 24.624 11.113 42.520 1.00 36.63 212 VAL B CA 1
ATOM 3599 C C . VAL B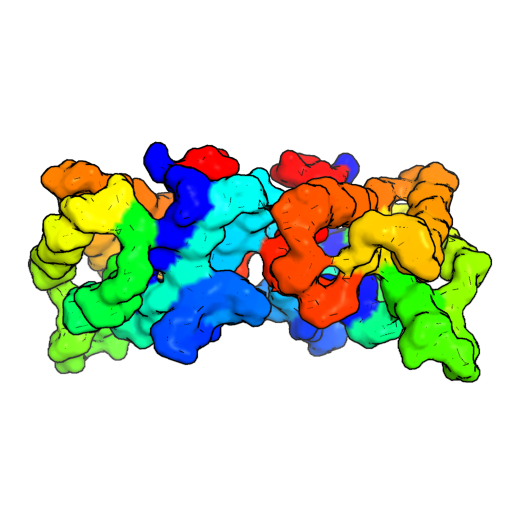 1 215 ? 25.211 11.108 41.111 1.00 38.03 212 VAL B C 1
ATOM 3600 O O . VAL B 1 215 ? 24.797 10.324 40.238 1.00 39.81 212 VAL B O 1
ATOM 3604 N N . LEU B 1 216 ? 26.160 12.006 40.877 1.00 38.24 213 LEU B N 1
ATOM 3605 C CA . LEU B 1 216 ? 26.935 11.978 39.650 1.00 38.92 213 LEU B CA 1
ATOM 3606 C C . LEU B 1 216 ? 28.379 11.665 40.046 1.00 39.70 213 LEU B C 1
ATOM 3607 O O . LEU B 1 216 ? 29.217 11.393 39.176 1.00 41.81 213 LEU B O 1
#

B-factor: mean 19.0, std 9.86, range [7.06, 91.98]

Secondary structure (DSSP, 8-state):
---TT-EE---STTT----SS-EESSTTTT-SSHHHHHHHHHHHH-GGG--EEEE---TT--HHHHHHHHHHH-----SB-----HHHHHHHH----GGG---HHHHHHHHHHHHHHHGGGS---EE--------TT---HHHHHHHH--HHHHHHT--EE-HHHHHHHHHTTS-HHHH-SSSSS--HHHHHHHHHHHHHHTT--/---TT-EE---STTT----SS-EESSTTTT-SSHHHHHHHHHHHH-GGG--EEEE---TT--HHHHHHHHHHH-----SB-----HHHHHHHH----GGG---HHHHHHHHHHHHHHHGGGS---EEPP------TT---HHHHHHHH--HHHHHHT--EE-HHHHHHHHHTTS-HHHH-SSSSS--HHHHHHHHHHHHHHTT--

Organism: Alicyclobacillus acidocaldarius subsp. acidocaldarius (strain ATCC 27009 / DSM 446 / BCRC 14685 / JCM 5260 / KCTC 1825 / NBRC 15652 / NCIMB 11725 / NRRL B-14509 / 104-IA) (NCBI:txid521098)

Foldseek 3Di:
DDAAPFEEEEEAVQQQVADPPKQWQPPCNRPDFQQNVLVVLCCVQPVRSNYTYITRYYHLDALVNCLVCVVPRVVPQGQHYEYHDPNLPVVVPVPDVCVSHDDLVNLLVSVLVVCVVPVVRHNAEYEQAAFLDLPVPPVVVRSVVSSVSCVSCVVSVGYYQDLRVLSNVCCVPDPCVQFDVHRHHGDRVSSVSRNVSVCVSVPSD/DDAAPFEEEEEAVQQDVADPPKQWQPPCNRPDFQQNVLVVLCCVQPVRSNYTYITRYYHLDALVNCLVCVVPRVVPQGQHYEYHDPNLPVVVPVPPVPVSHDDQVNLLVSVLVVLVVCVVRHNAEYEQAAFLDLPCPPVVVRSVSSSVSCVSCVVSVGYYQDLRVLSNVVCVPDPCVQFDVHRHHGDRVSSVSSNVSVCVSVPSD

InterPro domains:
  IPR013830 SGNH hydrolase-type esterase domain [PF13472] (11-199)
  IPR036514 SGNH hydrolase superfamily [G3DSA:3.40.50.1110] (1-213)
  IPR051532 Diverse Ester Hydrolysis Enzymes [PTHR30383] (7-210)

Nearest PDB structures (foldseek):
  3rjt-assembly1_B  TM=1.003E+00  e=1.494E-40  Alicyclobacillus acidocaldarius subsp. acidocaldarius DSM 446
  4jj6-assembly1_B  TM=9.842E-01  e=2.328E-26  Geobacillus stearothermophilus
  4jhl-assembly1_A  TM=9.920E-01  e=7.153E-26  Geobacillus stearothermophilus
  4jko-assembly1_A  TM=9.836E-01  e=7.153E-26  Geobacillus stearothermophilus
  4oap-assembly1_A  TM=9.849E-01  e=1.512E-25  Geobacillus stearothermophilus

Radius of gyration: 23.25 Å; Cα contacts (8 Å, |Δi|>4): 805; chains: 2; bounding box: 62×52×64 Å

Sequence (410 aa):
AIEEPGSKLVVGDSSIITDGRAHPVGEAPRRGGGLGNNGYVALVDAHLQVLHPDWWRRIIRVVNVGTSSGNTVADVARRWEDDVALQPDYVSLIGVNDVWRQFDPLVVEERHVGIDEYRDTLRRHLVATTKPRVREFLLSPFYLEPNRRSDPRKTVDAYIEARDVAASSEEHVPFVDVQAEFDRRLLAHLNTWVLAPDRVHPYLNGHLVIARAFLTAVGVLAIEPGSKLVVGDSSIITDGRAHPVGEAPRRGGGLGNGYVALVDAHLQVLHPDWRRIRVVNVGTSSGNTVADVARRWEDDVALQPDYVSSLIGVNDVWRQFDPLVVERHVGIDEYRDTLRHHLVATTTKPRVREFLLSPFYLEPNRRSDPRKTVDAYIEEARDVAASSEHVPFVDVQAEFDRLLAHLNTWVLAPDRVH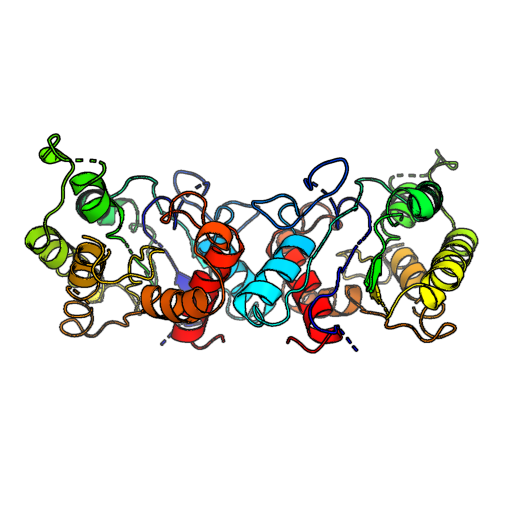PYLNGHLVIARAFLTAVGVL

Solvent-accessible surface area: 17370 Å² total